Protein AF-A0A0A2TLV6-F1 (afdb_monomer_lite)

Radius of gyration: 40.19 Å; chains: 1; bounding box: 96×46×137 Å

Secondary structure (DSSP, 8-state):
-EEEEEEE----TT-EEESS-EEEEEEE--SS-EEEEE-TT-EEEEEEE-SSEEEEE-TT-B--EEEE--SSSS-EEEEEEEB-SSPEEE-SSEEEEEPTT-B-S-EEE----SSS-EEEEEEEEEEEE-SS--EEEEEEEEEEEEE-S--EEEEBTT-EEEEEEESSS--EEESBSEETTEEPPSS-EE--------------------TT-PPPP-EEEEEE-TTS-EEEEESSPBPP-TT-GGGEEEEETTEEE-EEEEEE-SSTTEEEEEESSPP-SS--EEEEE---SSGGGS-BBTTSPBPPPEEEEE-TTHHHHHHHH--SSIIIIIHHHHHTHHHHT--HHHHHH-S--HHHHHHHTT---SSHHHHHHHHHHHHHHHHHHHTS-SS------SS-EEPTT--SEEETTEEE-PPTT-BEEEEETTEEEEEPTTS-EEEETPPPPBPSSS-EESPPTT-EEEEEE-PPPP---PPPPTT--PEEETTEEE-

Sequence (499 aa):
MQATRIVVLSGAEHSVDLVGTKADSLVVSSSSPVHVAAKTGTIFGTTLVQSNTAVESQSGANVGVLSAQPRLNEPVNVQLNGTFSNDVFLSGSVKLTAADGAVVPAVRVAGATTPDAIQLAGQFASVLINDDSPITLLSGKIIEMTVTGTTNIVVMSGAEITGLTSATGKAIVSGGGTVNGKPTTATPVEISVVTVVVTPVVNPGGNSGDPNSAAAPTFVRTEVTNKGDVSIYFSKTMADPIGKHGGFTVTVNGKSVTITGIELTNTDGKLKLVLADKLVGDEVVTVAYSKPSNSAMQITASDGGVLETFGTKSADGSFMFAINNAAPNAAGMGKAIITYAETLGLDLTDYNSLSDKTPVYTALAWKDFDNKAAVKAAFDAAVAAQKSAEKEPPGGGAPTPTAVVLADGSLGTAGDQKISGLTSGTKYVVTSGGKSYGVQANGTLGAENSAAEALNGTEVTGLTNGTIYSVAVEVPAAPTAVVLAGGSLGAVGDQKITG

Structure (mmCIF, N/CA/C/O backbone):
data_AF-A0A0A2TLV6-F1
#
_entry.id   AF-A0A0A2TLV6-F1
#
loop_
_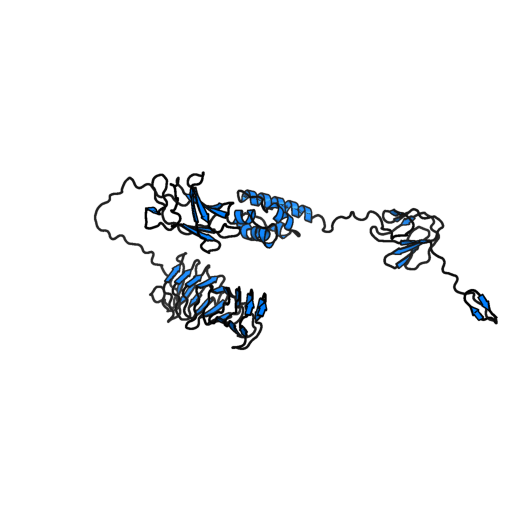atom_site.group_PDB
_atom_site.id
_atom_site.type_symbol
_atom_site.label_atom_id
_atom_site.label_alt_id
_atom_site.label_comp_id
_atom_site.label_asym_id
_atom_site.label_entity_id
_atom_site.label_seq_id
_atom_site.pdbx_PDB_ins_code
_atom_site.Cartn_x
_atom_site.Cartn_y
_atom_site.Cartn_z
_atom_site.occupancy
_atom_site.B_iso_or_equiv
_atom_site.auth_seq_id
_atom_site.auth_comp_id
_atom_site.auth_asym_id
_atom_site.auth_atom_id
_atom_site.pdbx_PDB_model_num
ATOM 1 N N . MET A 1 1 ? 3.752 -26.105 13.080 1.00 60.62 1 MET A N 1
ATOM 2 C CA . MET A 1 1 ? 3.007 -25.114 13.898 1.00 60.62 1 MET A CA 1
ATOM 3 C C . MET A 1 1 ? 2.312 -24.140 12.956 1.00 60.62 1 MET A C 1
ATOM 5 O O . MET A 1 1 ? 2.932 -23.792 11.959 1.00 60.62 1 MET A O 1
ATOM 9 N N . GLN A 1 2 ? 1.066 -23.737 13.220 1.00 79.69 2 GLN A N 1
ATOM 10 C CA . GLN A 1 2 ? 0.360 -22.723 12.425 1.00 79.69 2 GLN A CA 1
ATOM 11 C C . GLN A 1 2 ? -0.101 -21.593 13.349 1.00 79.69 2 GLN A C 1
ATOM 13 O O . GLN A 1 2 ? -0.733 -21.864 14.367 1.00 79.69 2 GLN A O 1
ATOM 18 N N . ALA A 1 3 ? 0.246 -20.354 13.020 1.00 79.62 3 ALA A N 1
ATOM 19 C CA . ALA A 1 3 ? -0.131 -19.165 13.780 1.00 79.62 3 ALA A CA 1
ATOM 20 C C . ALA A 1 3 ? -0.485 -18.031 12.816 1.00 79.62 3 ALA A C 1
ATOM 22 O O . ALA A 1 3 ? 0.095 -17.942 11.751 1.00 79.62 3 ALA A O 1
ATOM 23 N N . THR A 1 4 ? -1.378 -17.117 13.177 1.00 80.06 4 THR A N 1
ATOM 24 C CA . THR A 1 4 ? -1.599 -15.904 12.364 1.00 80.06 4 THR A CA 1
ATOM 25 C C . THR A 1 4 ? -0.386 -14.972 12.443 1.00 80.06 4 THR A C 1
ATOM 27 O O . THR A 1 4 ? 0.063 -14.411 11.448 1.00 80.06 4 THR A O 1
ATOM 30 N N . ARG A 1 5 ? 0.205 -14.834 13.635 1.00 82.75 5 ARG A N 1
ATOM 31 C CA . ARG A 1 5 ? 1.333 -13.934 13.886 1.00 82.75 5 ARG A CA 1
ATOM 32 C C . ARG A 1 5 ? 2.324 -14.544 14.868 1.00 82.75 5 ARG A C 1
ATOM 34 O O . ARG A 1 5 ? 1.921 -15.081 15.895 1.00 82.75 5 ARG A O 1
ATOM 41 N N . ILE A 1 6 ? 3.610 -14.386 14.575 1.00 89.88 6 ILE A N 1
ATOM 42 C CA . ILE A 1 6 ? 4.722 -14.696 15.477 1.00 89.88 6 ILE A CA 1
ATOM 43 C C . ILE A 1 6 ? 5.437 -13.388 15.808 1.00 89.88 6 ILE A C 1
ATOM 45 O O . ILE A 1 6 ? 5.701 -12.588 14.913 1.00 89.88 6 ILE A O 1
ATOM 49 N N . VAL A 1 7 ? 5.743 -13.168 17.088 1.00 91.25 7 VAL A N 1
ATOM 50 C CA . VAL A 1 7 ? 6.469 -11.981 17.555 1.00 91.25 7 VAL A CA 1
ATOM 51 C C . VAL A 1 7 ? 7.703 -12.415 18.338 1.00 91.25 7 VAL A C 1
ATOM 53 O O . VAL A 1 7 ? 7.588 -13.144 19.320 1.00 91.25 7 VAL A O 1
ATOM 56 N N . VAL A 1 8 ? 8.875 -11.949 17.913 1.00 91.31 8 VAL A N 1
ATOM 57 C CA . VAL A 1 8 ? 10.155 -12.152 18.597 1.00 91.31 8 VAL A CA 1
ATOM 58 C C . VAL A 1 8 ? 10.473 -10.896 19.407 1.00 91.31 8 VAL A C 1
ATOM 60 O O . VAL A 1 8 ? 10.678 -9.822 18.839 1.00 91.31 8 VAL A O 1
ATOM 63 N N . LEU A 1 9 ? 10.482 -11.035 20.736 1.00 86.94 9 LEU A N 1
ATOM 64 C CA . LEU A 1 9 ? 10.723 -9.940 21.689 1.00 86.94 9 LEU A CA 1
ATOM 65 C C . LEU A 1 9 ? 12.099 -10.028 22.368 1.00 86.94 9 LEU A C 1
ATOM 67 O O . LEU A 1 9 ? 12.637 -9.024 22.827 1.00 86.94 9 LEU A O 1
ATOM 71 N N . SER A 1 10 ? 12.706 -11.210 22.413 1.00 84.38 10 SER A N 1
ATOM 72 C CA . SER A 1 10 ? 14.027 -11.441 23.004 1.00 84.38 10 SER A CA 1
ATOM 73 C C . SER A 1 10 ? 14.672 -12.684 22.403 1.00 84.38 10 SER A C 1
ATOM 75 O O . SER A 1 10 ? 13.984 -13.560 21.873 1.00 84.38 10 SER A O 1
ATOM 77 N N . GLY A 1 11 ? 15.998 -12.750 22.488 1.00 72.06 11 GLY A N 1
ATOM 78 C CA . GLY A 1 11 ? 16.767 -13.897 22.037 1.00 72.06 11 GLY A CA 1
ATOM 79 C C . GLY A 1 11 ? 18.274 -13.638 22.061 1.00 72.06 11 GLY A C 1
ATOM 80 O O . GLY A 1 11 ? 18.721 -12.494 22.059 1.00 72.06 11 GLY A O 1
ATOM 81 N N . ALA A 1 12 ? 19.052 -14.717 22.110 1.00 70.00 12 ALA A N 1
ATOM 82 C CA . ALA A 1 12 ? 20.491 -14.715 21.856 1.00 70.00 12 ALA A CA 1
ATOM 83 C C . ALA A 1 12 ? 20.809 -14.747 20.342 1.00 70.00 12 ALA A C 1
ATOM 85 O O . ALA A 1 12 ? 19.924 -14.938 19.505 1.00 70.00 12 ALA A O 1
ATOM 86 N N . GLU A 1 13 ? 22.088 -14.650 19.986 1.00 54.22 13 GLU A N 1
ATOM 87 C CA . GLU A 1 13 ? 22.597 -14.620 18.602 1.00 54.22 13 GLU A CA 1
ATOM 88 C C . GLU A 1 13 ? 22.295 -15.896 17.776 1.00 54.22 13 GLU A C 1
ATOM 90 O O . GLU A 1 13 ? 22.484 -15.901 16.568 1.00 54.22 13 GLU A O 1
ATOM 95 N N . HIS A 1 14 ? 21.755 -16.964 18.384 1.00 64.19 14 HIS A N 1
ATOM 96 C CA . HIS A 1 14 ? 21.311 -18.207 17.719 1.00 64.19 14 HIS A CA 1
ATOM 97 C C . HIS A 1 14 ? 19.960 -18.719 18.256 1.00 64.19 14 HIS A C 1
ATOM 99 O O . HIS A 1 14 ? 19.788 -19.906 18.522 1.00 64.19 14 HIS A O 1
ATOM 105 N N . SER A 1 15 ? 19.018 -17.819 18.531 1.00 68.81 15 SER A N 1
ATOM 106 C CA . SER A 1 15 ? 17.907 -18.138 19.439 1.00 68.81 15 SER A CA 1
ATOM 107 C C . SER A 1 15 ? 16.615 -18.632 18.807 1.00 68.81 15 SER A C 1
ATOM 109 O O . SER A 1 15 ? 15.856 -19.307 19.504 1.00 68.81 15 SER A O 1
ATOM 111 N N . VAL A 1 16 ? 16.325 -18.307 17.544 1.00 89.62 16 VAL A N 1
ATOM 112 C CA . VAL A 1 16 ? 14.992 -18.555 16.974 1.00 89.62 16 VAL A CA 1
ATOM 113 C C . VAL A 1 16 ? 15.078 -19.434 15.730 1.00 89.62 16 VAL A C 1
ATOM 115 O O . VAL A 1 16 ? 15.121 -18.950 14.602 1.00 89.62 16 VAL A O 1
ATOM 118 N N . ASP A 1 17 ? 15.052 -20.747 15.953 1.00 92.19 17 ASP A N 1
ATOM 119 C CA . ASP A 1 17 ? 14.948 -21.760 14.902 1.00 92.19 17 ASP A CA 1
ATOM 120 C C . ASP A 1 17 ? 13.480 -22.092 14.605 1.00 92.19 17 ASP A C 1
ATOM 122 O O . ASP A 1 17 ? 12.765 -22.662 15.432 1.00 92.19 17 ASP A O 1
ATOM 126 N N . LEU A 1 18 ? 13.024 -21.772 13.394 1.00 93.31 18 LEU A N 1
ATOM 127 C CA . LEU A 1 18 ? 11.663 -22.034 12.935 1.00 93.31 18 LEU A CA 1
ATOM 128 C C . LEU A 1 18 ? 11.698 -23.157 11.898 1.00 93.31 18 LEU A C 1
ATOM 130 O O . LEU A 1 18 ? 12.187 -22.973 10.782 1.00 93.31 18 LEU A O 1
ATOM 134 N N . VAL A 1 19 ? 11.160 -24.324 12.262 1.00 94.69 19 VAL A N 1
ATOM 135 C CA . VAL A 1 19 ? 11.153 -25.537 11.427 1.00 94.69 19 VAL A CA 1
ATOM 136 C C . VAL A 1 19 ? 9.717 -25.960 11.137 1.00 94.69 19 VAL A C 1
ATOM 138 O O . VAL A 1 19 ? 8.953 -26.229 12.065 1.00 94.69 19 VAL A O 1
ATOM 141 N N . GLY A 1 20 ? 9.329 -26.027 9.859 1.00 93.00 20 GLY A N 1
ATOM 142 C CA . GLY A 1 20 ? 7.962 -26.408 9.479 1.00 93.00 20 GLY A CA 1
ATOM 143 C C . GLY A 1 20 ? 6.880 -25.470 10.040 1.00 93.00 20 GLY A C 1
ATOM 144 O O . GLY A 1 20 ? 5.755 -25.901 10.328 1.00 93.00 20 GLY A O 1
ATOM 145 N N . THR A 1 21 ? 7.227 -24.203 10.277 1.00 94.31 21 THR A N 1
ATOM 146 C CA . THR A 1 21 ? 6.336 -23.218 10.900 1.00 94.31 21 THR A CA 1
ATOM 147 C C . THR A 1 21 ? 5.613 -22.402 9.841 1.00 94.31 21 THR A C 1
ATOM 149 O O . THR A 1 21 ? 6.243 -21.838 8.959 1.00 94.31 21 THR A O 1
ATOM 152 N N . LYS A 1 22 ? 4.290 -22.282 9.942 1.00 90.81 22 LYS A N 1
ATOM 153 C CA . LYS A 1 22 ? 3.480 -21.469 9.029 1.00 90.81 22 LYS A CA 1
ATOM 154 C C . LYS A 1 22 ? 2.879 -20.284 9.772 1.00 90.81 22 LYS A C 1
ATOM 156 O O . LYS A 1 22 ? 2.230 -20.500 10.799 1.00 90.81 22 LYS A O 1
ATOM 161 N N . ALA A 1 23 ? 3.068 -19.069 9.263 1.00 85.31 23 ALA A N 1
ATOM 162 C CA . ALA A 1 23 ? 2.350 -17.905 9.769 1.00 85.31 23 ALA A CA 1
ATOM 163 C C . ALA A 1 23 ? 2.073 -16.821 8.727 1.00 85.31 23 ALA A C 1
ATOM 165 O O . ALA A 1 23 ? 2.778 -16.728 7.731 1.00 85.31 23 ALA A O 1
ATOM 166 N N . ASP A 1 24 ? 1.077 -15.967 8.962 1.00 75.12 24 ASP A N 1
ATOM 167 C CA . ASP A 1 24 ? 0.799 -14.857 8.040 1.00 75.12 24 ASP A CA 1
ATOM 168 C C . ASP A 1 24 ? 1.850 -13.747 8.200 1.00 75.12 24 ASP A C 1
ATOM 170 O O . ASP A 1 24 ? 2.321 -13.183 7.210 1.00 75.12 24 ASP A O 1
ATOM 174 N N . SER A 1 25 ? 2.281 -13.471 9.440 1.00 74.75 25 SER A N 1
ATOM 175 C CA . SER A 1 25 ? 3.333 -12.484 9.723 1.00 74.75 25 SER A CA 1
ATOM 176 C C . SER A 1 25 ? 4.331 -12.924 10.795 1.00 74.75 25 SER A C 1
ATOM 178 O O . SER A 1 25 ? 3.928 -13.358 11.879 1.00 74.75 25 SER A O 1
ATOM 180 N N . LEU A 1 26 ? 5.615 -12.681 10.546 1.00 92.88 26 LEU A N 1
ATOM 181 C CA . LEU A 1 26 ? 6.678 -12.638 11.548 1.00 92.88 26 LEU A CA 1
ATOM 182 C C . LEU A 1 26 ? 7.001 -11.174 11.885 1.00 92.88 26 LEU A C 1
ATOM 184 O O . LEU A 1 26 ? 7.195 -10.362 10.987 1.00 92.88 26 LEU A O 1
ATOM 188 N N . VAL A 1 27 ? 7.091 -10.832 13.171 1.00 92.12 27 VAL A N 1
ATOM 189 C CA . VAL A 1 27 ? 7.536 -9.512 13.644 1.00 92.12 27 VAL A CA 1
ATOM 190 C C . VAL A 1 27 ? 8.729 -9.685 14.574 1.00 92.12 27 VAL A C 1
ATOM 192 O O . VAL A 1 27 ? 8.639 -10.413 15.560 1.00 92.12 27 VAL A O 1
ATOM 195 N N . VAL A 1 28 ? 9.830 -8.992 14.297 1.00 93.94 28 VAL A N 1
ATOM 196 C CA . VAL A 1 28 ? 11.042 -9.006 15.123 1.00 93.94 28 VAL A CA 1
ATOM 197 C C . VAL A 1 28 ? 11.243 -7.629 15.748 1.00 93.94 28 VAL A C 1
ATOM 199 O O . VAL A 1 28 ? 11.686 -6.689 15.091 1.00 93.94 28 VAL A O 1
ATOM 202 N N . SER A 1 29 ? 10.890 -7.504 17.025 1.00 91.44 29 SER A N 1
ATOM 203 C CA . SER A 1 29 ? 10.958 -6.262 17.808 1.00 91.44 29 SER A CA 1
ATOM 204 C C . SER A 1 29 ? 11.662 -6.551 19.132 1.00 91.44 29 SER A C 1
ATOM 206 O O . SER A 1 29 ? 11.072 -6.417 20.207 1.00 91.44 29 SER A O 1
ATOM 208 N N . SER A 1 30 ? 12.909 -7.007 19.041 1.00 88.25 30 SER A N 1
ATOM 209 C CA . SER A 1 30 ? 13.688 -7.452 20.183 1.00 88.25 30 SER A CA 1
ATOM 210 C C . SER A 1 30 ? 14.478 -6.331 20.855 1.00 88.25 30 SER A C 1
ATOM 212 O O . SER A 1 30 ? 14.925 -5.391 20.203 1.00 88.25 30 SER A O 1
ATOM 214 N N . SER A 1 31 ? 14.673 -6.449 22.172 1.00 86.38 31 SER A N 1
ATOM 215 C CA . SER A 1 31 ? 15.569 -5.585 22.950 1.00 86.38 31 SER A CA 1
ATOM 216 C C . SER A 1 31 ? 17.054 -5.956 22.822 1.00 86.38 31 SER A C 1
ATOM 218 O O . SER A 1 31 ? 17.902 -5.235 23.339 1.00 86.38 31 SER A O 1
ATOM 220 N N . SER A 1 32 ? 17.382 -7.084 22.187 1.00 87.06 32 SER A N 1
ATOM 221 C CA . SER A 1 32 ? 18.752 -7.542 21.930 1.00 87.06 32 SER A CA 1
ATOM 222 C C . SER A 1 32 ? 18.887 -8.033 20.486 1.00 87.06 32 SER A C 1
ATOM 224 O O . SER A 1 32 ? 17.878 -8.384 19.875 1.00 87.06 32 SER A O 1
ATOM 226 N N . PRO A 1 33 ? 20.103 -8.073 19.909 1.00 88.88 33 PRO A N 1
ATOM 227 C CA . PRO A 1 33 ? 20.307 -8.689 18.605 1.00 88.88 33 PRO A CA 1
ATOM 228 C C . PRO A 1 33 ? 19.851 -10.150 18.602 1.00 88.88 33 PRO A C 1
ATOM 230 O O . PRO A 1 33 ? 20.212 -10.915 19.498 1.00 88.88 33 PRO A O 1
ATOM 233 N N . VAL A 1 34 ? 19.077 -10.536 17.589 1.00 92.44 34 VAL A N 1
ATOM 234 C CA . VAL A 1 34 ? 18.569 -11.906 17.437 1.00 92.44 34 VAL A CA 1
ATOM 235 C C . VAL A 1 34 ? 18.907 -12.486 16.072 1.00 92.44 34 VAL A C 1
ATOM 237 O O . VAL A 1 34 ? 19.038 -11.766 15.085 1.00 92.44 34 VAL A O 1
ATOM 240 N N . HIS A 1 35 ? 18.997 -13.810 16.011 1.00 94.88 35 HIS A N 1
ATOM 241 C CA . HIS A 1 35 ? 19.042 -14.557 14.760 1.00 94.88 35 HIS A CA 1
ATOM 242 C C . HIS A 1 35 ? 17.767 -15.376 14.611 1.00 94.88 35 HIS A C 1
ATOM 244 O O . HIS A 1 35 ? 17.429 -16.169 15.495 1.00 94.88 35 HIS A O 1
ATOM 250 N N . VAL A 1 36 ? 17.072 -15.166 13.494 1.00 95.38 36 VAL A N 1
ATOM 251 C CA . VAL A 1 36 ? 15.880 -15.917 13.113 1.00 95.38 36 VAL A CA 1
ATOM 252 C C . VAL A 1 36 ? 16.209 -16.773 11.901 1.00 95.38 36 VAL A C 1
ATOM 254 O O . VAL A 1 36 ? 16.383 -16.250 10.801 1.00 95.38 36 VAL A O 1
ATOM 257 N N . ALA A 1 37 ? 16.247 -18.087 12.103 1.00 95.19 37 ALA A N 1
ATOM 258 C CA . ALA A 1 37 ? 16.502 -19.057 11.052 1.00 95.19 37 ALA A CA 1
ATOM 259 C C . ALA A 1 37 ? 15.206 -19.760 10.640 1.00 95.19 37 ALA A C 1
ATOM 261 O O . ALA A 1 37 ? 14.646 -20.581 11.371 1.00 95.19 37 ALA A O 1
ATOM 262 N N . ALA A 1 38 ? 14.730 -19.448 9.437 1.00 95.81 38 ALA A N 1
ATOM 263 C CA . ALA A 1 38 ? 13.658 -20.174 8.781 1.00 95.81 38 ALA A CA 1
ATOM 264 C C . ALA A 1 38 ? 14.250 -21.385 8.046 1.00 95.81 38 ALA A C 1
ATOM 266 O O . ALA A 1 38 ? 14.934 -21.249 7.030 1.00 95.81 38 ALA A O 1
ATOM 267 N N . LYS A 1 39 ? 13.983 -22.581 8.578 1.00 94.94 39 LYS A N 1
ATOM 268 C CA . LYS A 1 39 ? 14.414 -23.867 8.007 1.00 94.94 39 LYS A CA 1
ATOM 269 C C . LYS A 1 39 ? 13.324 -24.471 7.120 1.00 94.94 39 LYS A C 1
ATOM 271 O O . LYS A 1 39 ? 12.205 -23.959 7.054 1.00 94.94 39 LYS A O 1
ATOM 276 N N . THR A 1 40 ? 13.641 -25.574 6.442 1.00 93.94 40 THR A N 1
ATOM 277 C CA . THR A 1 40 ? 12.746 -26.252 5.490 1.00 93.94 40 THR A CA 1
ATOM 278 C C . THR A 1 40 ? 11.305 -26.371 5.999 1.00 93.94 40 THR A C 1
ATOM 280 O O . THR A 1 40 ? 11.047 -26.783 7.133 1.00 93.94 40 THR A O 1
ATOM 283 N N . GLY A 1 41 ? 10.353 -26.013 5.137 1.00 90.31 41 GLY A N 1
ATOM 284 C CA . GLY A 1 41 ? 8.921 -26.083 5.422 1.00 90.31 41 GLY A CA 1
ATOM 285 C C . GLY A 1 41 ? 8.368 -24.900 6.220 1.00 90.31 41 GLY A C 1
ATOM 286 O O . GLY A 1 41 ? 7.160 -24.866 6.465 1.00 90.31 41 GLY A O 1
ATOM 287 N N . THR A 1 42 ? 9.209 -23.942 6.619 1.00 96.44 42 THR A N 1
ATOM 288 C CA . THR A 1 42 ? 8.764 -22.689 7.237 1.00 96.44 42 THR A CA 1
ATOM 289 C C . THR A 1 42 ? 8.283 -21.702 6.177 1.00 96.44 42 THR A C 1
ATOM 291 O O . THR A 1 42 ? 8.971 -21.473 5.187 1.00 96.44 42 THR A O 1
ATOM 294 N N . ILE A 1 43 ? 7.089 -21.137 6.368 1.00 88.06 43 ILE A N 1
ATOM 295 C CA . ILE A 1 43 ? 6.421 -20.245 5.413 1.00 88.06 43 ILE A CA 1
ATOM 296 C C . ILE A 1 43 ? 5.805 -19.066 6.167 1.00 88.06 43 ILE A C 1
ATOM 298 O O . ILE A 1 43 ? 4.906 -19.261 6.990 1.00 88.06 43 ILE A O 1
ATOM 302 N N . PHE A 1 44 ? 6.241 -17.854 5.833 1.00 84.62 44 PHE A N 1
ATOM 303 C CA . PHE A 1 44 ? 5.629 -16.602 6.262 1.00 84.62 44 PHE A CA 1
ATOM 304 C C . PHE A 1 44 ? 5.022 -15.847 5.080 1.00 84.62 44 PHE A C 1
ATOM 306 O O . PHE A 1 44 ? 5.583 -15.858 3.985 1.00 84.62 44 PHE A O 1
ATOM 313 N N . GLY A 1 45 ? 3.888 -15.174 5.293 1.00 71.31 45 GLY A N 1
ATOM 314 C CA . GLY A 1 45 ? 3.361 -14.209 4.322 1.00 71.31 45 GLY A CA 1
ATOM 315 C C . GLY A 1 45 ? 4.199 -12.927 4.289 1.00 71.31 45 GLY A C 1
ATOM 316 O O . GLY A 1 45 ? 4.567 -12.435 3.222 1.00 71.31 45 GLY A O 1
ATOM 317 N N . THR A 1 46 ? 4.559 -12.419 5.469 1.00 74.44 46 THR A N 1
ATOM 318 C CA . THR A 1 46 ? 5.366 -11.204 5.655 1.00 74.44 46 THR A CA 1
ATOM 319 C C . THR A 1 46 ? 6.336 -11.337 6.827 1.00 74.44 46 THR A C 1
ATOM 321 O O . THR A 1 46 ? 6.066 -12.058 7.789 1.00 74.44 46 THR A O 1
ATOM 324 N N . THR A 1 47 ? 7.441 -10.595 6.771 1.00 86.69 47 THR A N 1
ATOM 325 C CA . THR A 1 47 ? 8.400 -10.429 7.867 1.00 86.69 47 THR A CA 1
ATOM 326 C C . THR A 1 47 ? 8.656 -8.943 8.103 1.00 86.69 47 THR A C 1
ATOM 328 O O . THR A 1 47 ? 9.116 -8.244 7.208 1.00 86.69 47 THR A O 1
ATOM 331 N N . LEU A 1 48 ? 8.387 -8.452 9.313 1.00 89.56 48 LEU A N 1
ATOM 332 C CA . LEU A 1 48 ? 8.676 -7.084 9.740 1.00 89.56 48 LEU A CA 1
ATOM 333 C C . LEU A 1 48 ? 9.830 -7.082 10.748 1.00 89.56 48 LEU A C 1
ATOM 335 O O . LEU A 1 48 ? 9.702 -7.636 11.838 1.00 89.56 48 LEU A O 1
ATOM 339 N N . VAL A 1 49 ? 10.935 -6.424 10.412 1.00 95.06 49 VAL A N 1
ATOM 340 C CA . VAL A 1 49 ? 1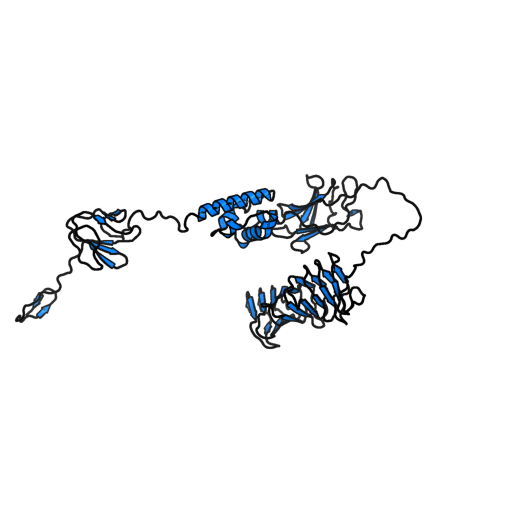2.122 -6.287 11.262 1.00 95.06 49 VAL A CA 1
ATOM 341 C C . VAL A 1 49 ? 12.196 -4.866 11.810 1.00 95.06 49 VAL A C 1
ATOM 343 O O . VAL A 1 49 ? 12.309 -3.910 11.049 1.00 95.06 49 VAL A O 1
ATOM 346 N N . GLN A 1 50 ? 12.141 -4.730 13.135 1.00 91.69 50 GLN A N 1
ATOM 347 C CA . GLN A 1 50 ? 12.163 -3.440 13.836 1.00 91.69 50 GLN A CA 1
ATOM 348 C C . GLN A 1 50 ? 13.322 -3.275 14.820 1.00 91.69 50 GLN A C 1
ATOM 350 O O . GLN A 1 50 ? 13.357 -2.311 15.583 1.00 91.69 50 GLN A O 1
ATOM 355 N N . SER A 1 51 ? 14.250 -4.231 14.825 1.00 90.75 51 SER A N 1
ATOM 356 C CA . SER A 1 51 ? 15.386 -4.317 15.746 1.00 90.75 51 SER A CA 1
ATOM 357 C C . SER A 1 51 ? 16.552 -5.045 15.076 1.00 90.75 51 SER A C 1
ATOM 359 O O . SER A 1 51 ? 16.362 -5.682 14.036 1.00 90.75 51 SER A O 1
ATOM 361 N N . ASN A 1 52 ? 17.748 -4.972 15.664 1.00 92.38 52 ASN A N 1
ATOM 362 C CA . ASN A 1 52 ? 18.940 -5.645 15.140 1.00 92.38 52 ASN A CA 1
ATOM 363 C C . ASN A 1 52 ? 18.694 -7.150 14.965 1.00 92.38 52 ASN A C 1
ATOM 365 O O . ASN A 1 52 ? 18.412 -7.848 15.938 1.00 92.38 52 ASN A O 1
ATOM 369 N N . THR A 1 53 ? 18.778 -7.643 13.730 1.00 94.06 53 THR A N 1
ATOM 370 C CA . THR A 1 53 ? 18.354 -9.008 13.401 1.00 94.06 53 THR A CA 1
ATOM 371 C C . THR A 1 53 ? 19.181 -9.601 12.271 1.00 94.06 53 THR A C 1
ATOM 373 O O . THR A 1 53 ? 19.317 -8.995 11.213 1.00 94.06 53 THR A O 1
ATOM 376 N N . ALA A 1 54 ? 19.649 -10.832 12.444 1.00 96.00 54 ALA A N 1
ATOM 377 C CA . ALA A 1 54 ? 20.042 -11.678 11.329 1.00 96.00 54 ALA A CA 1
ATOM 378 C C . ALA A 1 54 ? 18.848 -12.560 10.922 1.00 96.00 54 ALA A C 1
ATOM 380 O O . ALA A 1 54 ? 18.271 -13.256 11.757 1.00 96.00 54 ALA A O 1
ATOM 381 N N . VAL A 1 55 ? 18.450 -12.502 9.652 1.00 97.12 55 VAL A N 1
ATOM 382 C CA . VAL A 1 55 ? 17.377 -13.315 9.072 1.00 97.12 55 VAL A CA 1
ATOM 383 C C . VAL A 1 55 ? 18.003 -14.318 8.115 1.00 97.12 55 VAL A C 1
ATOM 385 O O . VAL A 1 55 ? 18.610 -13.937 7.114 1.00 97.12 55 VAL A O 1
ATOM 388 N N . GLU A 1 56 ? 17.841 -15.600 8.415 1.00 96.88 56 GLU A N 1
ATOM 389 C CA . GLU A 1 56 ? 18.299 -16.697 7.572 1.00 96.88 56 GLU A CA 1
ATOM 390 C C . GLU A 1 56 ? 17.104 -17.408 6.927 1.00 96.88 56 GLU A C 1
ATOM 392 O O . GLU A 1 56 ? 16.209 -17.902 7.613 1.00 96.88 56 GLU A O 1
ATOM 397 N N . SER A 1 57 ? 17.101 -17.466 5.594 1.00 96.38 57 SER A N 1
ATOM 398 C CA . SER A 1 57 ? 16.117 -18.194 4.791 1.00 96.38 57 SER A CA 1
ATOM 399 C C . SER A 1 57 ? 16.804 -19.373 4.102 1.00 96.38 57 SER A C 1
ATOM 401 O O . SER A 1 57 ? 17.440 -19.222 3.053 1.00 96.38 57 SER A O 1
ATOM 403 N N . GLN A 1 58 ? 16.724 -20.551 4.726 1.00 94.06 58 GLN A N 1
ATOM 404 C CA . GLN A 1 58 ? 17.343 -21.772 4.207 1.00 94.06 58 GLN A CA 1
ATOM 405 C C . GLN A 1 58 ? 16.529 -22.379 3.058 1.00 94.06 58 GLN A C 1
ATOM 407 O O . GLN A 1 58 ? 15.365 -22.051 2.829 1.00 94.06 58 GLN A O 1
ATOM 412 N N . SER A 1 59 ? 17.138 -23.325 2.342 1.00 90.69 59 SER A N 1
ATOM 413 C CA . SER A 1 59 ? 16.479 -24.034 1.243 1.00 90.69 59 SER A CA 1
ATOM 414 C C . SER A 1 59 ? 15.146 -24.667 1.673 1.00 90.69 59 SER A C 1
ATOM 416 O O . SER A 1 59 ? 15.056 -25.407 2.661 1.00 90.69 59 SER A O 1
ATOM 418 N N . GLY A 1 60 ? 14.090 -24.363 0.913 1.00 84.94 60 GLY A N 1
ATOM 419 C CA . GLY A 1 60 ? 12.728 -24.820 1.190 1.00 84.94 60 GLY A CA 1
ATOM 420 C C . GLY A 1 60 ? 12.000 -24.037 2.289 1.00 84.94 60 GLY A C 1
ATOM 421 O O . GLY A 1 60 ? 10.931 -24.478 2.716 1.00 84.94 60 GLY A O 1
ATOM 422 N N . ALA A 1 61 ? 12.555 -22.916 2.757 1.00 93.88 61 ALA A N 1
ATOM 423 C CA . ALA A 1 61 ? 11.864 -21.935 3.586 1.00 93.88 61 ALA A CA 1
ATOM 424 C C . ALA A 1 61 ? 11.425 -20.716 2.756 1.00 93.88 61 ALA A C 1
ATOM 426 O O . ALA A 1 61 ? 11.975 -20.430 1.694 1.00 93.88 61 ALA A O 1
ATOM 427 N N . ASN A 1 62 ? 10.425 -19.989 3.250 1.00 88.50 62 ASN A N 1
ATOM 428 C CA . ASN A 1 62 ? 9.982 -18.720 2.689 1.00 88.50 62 ASN A CA 1
ATOM 429 C C . ASN A 1 62 ? 9.652 -17.756 3.829 1.00 88.50 62 ASN A C 1
ATOM 431 O O . ASN A 1 62 ? 8.733 -18.009 4.604 1.00 88.50 62 ASN A O 1
ATOM 435 N N . VAL A 1 63 ? 10.381 -16.646 3.924 1.00 88.69 63 VAL A N 1
ATOM 436 C CA . VAL A 1 63 ? 10.145 -15.610 4.944 1.00 88.69 63 VAL A CA 1
ATOM 437 C C . VAL A 1 63 ? 9.159 -14.521 4.497 1.00 88.69 63 VAL A C 1
ATOM 439 O O . VAL A 1 63 ? 8.941 -13.548 5.217 1.00 88.69 63 VAL A O 1
ATOM 442 N N . GLY A 1 64 ? 8.527 -14.680 3.335 1.00 79.56 64 GLY A N 1
ATOM 443 C CA . GLY A 1 64 ? 7.553 -13.731 2.808 1.00 79.56 64 GLY A CA 1
ATOM 444 C C . GLY A 1 64 ? 8.192 -12.430 2.330 1.00 79.56 64 GLY A C 1
ATOM 445 O O . GLY A 1 64 ? 9.392 -12.377 2.049 1.00 79.56 64 GLY A O 1
ATOM 446 N N . VAL A 1 65 ? 7.379 -11.380 2.208 1.00 72.69 65 VAL A N 1
ATOM 447 C CA . VAL A 1 65 ? 7.873 -10.018 1.954 1.00 72.69 65 VAL A CA 1
ATOM 448 C C . VAL A 1 65 ? 8.555 -9.499 3.216 1.00 72.69 65 VAL A C 1
ATOM 450 O O . VAL A 1 65 ? 7.909 -9.423 4.263 1.00 72.69 65 VAL A O 1
ATOM 453 N N . LEU A 1 66 ? 9.837 -9.138 3.128 1.00 90.62 66 LEU A N 1
ATOM 454 C CA . LEU A 1 66 ? 10.596 -8.616 4.264 1.00 90.62 66 LEU A CA 1
ATOM 455 C C . LEU A 1 66 ? 10.598 -7.087 4.240 1.00 90.62 66 LEU A C 1
ATOM 457 O O . LEU A 1 66 ? 11.014 -6.488 3.255 1.00 90.62 66 LEU A O 1
ATOM 461 N N . SER A 1 67 ? 10.183 -6.460 5.337 1.00 86.44 67 SER A N 1
ATOM 462 C CA . SER A 1 67 ? 10.285 -5.020 5.563 1.00 86.44 67 SER A CA 1
ATOM 463 C C . SER A 1 67 ? 11.151 -4.755 6.787 1.00 86.44 67 SER A C 1
ATOM 465 O O . SER A 1 67 ? 10.882 -5.306 7.853 1.00 86.44 67 SER A O 1
ATOM 467 N N . ALA A 1 68 ? 12.158 -3.898 6.667 1.00 91.38 68 ALA A N 1
ATOM 468 C CA . ALA A 1 68 ? 12.953 -3.422 7.790 1.00 91.38 68 ALA A CA 1
ATOM 469 C C . ALA A 1 68 ? 12.668 -1.940 8.032 1.00 91.38 68 ALA A C 1
ATOM 471 O O . ALA A 1 68 ? 12.820 -1.119 7.128 1.00 91.38 68 ALA A O 1
ATOM 472 N N . GLN A 1 69 ? 12.243 -1.619 9.251 1.00 86.56 69 GLN A N 1
ATOM 473 C CA . GLN A 1 69 ? 11.965 -0.253 9.673 1.00 86.56 69 GLN A CA 1
ATOM 474 C C . GLN A 1 69 ? 12.205 -0.124 11.181 1.00 86.56 69 GLN A C 1
ATOM 476 O O . GLN A 1 69 ? 11.626 -0.895 11.951 1.00 86.56 69 GLN A O 1
ATOM 481 N N . PRO A 1 70 ? 13.022 0.828 11.648 1.00 83.44 70 PRO A N 1
ATOM 482 C CA . PRO A 1 70 ? 13.173 1.079 13.073 1.00 83.44 70 PRO A CA 1
ATOM 483 C C . PRO A 1 70 ? 11.836 1.354 13.765 1.00 83.44 70 PRO A C 1
ATOM 485 O O . PRO A 1 70 ? 10.960 2.029 13.225 1.00 83.44 70 PRO A O 1
ATOM 488 N N . ARG A 1 71 ? 11.674 0.855 14.995 1.00 77.00 71 ARG A N 1
ATOM 489 C CA . ARG A 1 71 ? 10.537 1.241 15.853 1.00 77.00 71 ARG A CA 1
ATOM 490 C C . ARG A 1 71 ? 10.713 2.639 16.461 1.00 77.00 71 ARG A C 1
ATOM 492 O O . ARG A 1 71 ? 9.726 3.293 16.785 1.00 77.00 71 ARG A O 1
ATOM 499 N N . LEU A 1 72 ? 11.960 3.051 16.665 1.00 70.94 72 LEU A N 1
ATOM 500 C CA . LEU A 1 72 ? 12.375 4.326 17.253 1.00 70.94 72 LEU A CA 1
ATOM 501 C C . LEU A 1 72 ? 13.400 4.991 16.326 1.00 70.94 72 LEU A C 1
ATOM 503 O O . LEU A 1 72 ? 13.741 4.442 15.288 1.00 70.94 72 LEU A O 1
ATOM 507 N N . ASN A 1 73 ? 13.950 6.134 16.726 1.00 69.50 73 ASN A N 1
ATOM 508 C CA . ASN A 1 73 ? 14.976 6.844 15.954 1.00 69.50 73 ASN A CA 1
ATOM 509 C C . ASN A 1 73 ? 16.378 6.198 16.039 1.00 69.50 73 ASN A C 1
ATOM 511 O O . ASN A 1 73 ? 17.369 6.845 15.709 1.00 69.50 73 ASN A O 1
ATOM 515 N N . GLU A 1 74 ? 16.482 4.952 16.508 1.00 77.50 74 GLU A N 1
ATOM 516 C CA . GLU A 1 74 ? 17.743 4.209 16.551 1.00 77.50 74 GLU A CA 1
ATOM 517 C C . GLU A 1 74 ? 17.913 3.370 15.276 1.00 77.50 74 GLU A C 1
ATOM 519 O O . GLU A 1 74 ? 16.985 2.643 14.907 1.00 77.50 74 GLU A O 1
ATOM 524 N N . PRO A 1 75 ? 19.077 3.425 14.604 1.00 84.69 75 PRO A N 1
ATOM 525 C CA . PRO A 1 75 ? 19.326 2.610 13.423 1.00 84.69 75 PRO A CA 1
ATOM 526 C C . PRO A 1 75 ? 19.216 1.109 13.710 1.00 84.69 75 PRO A C 1
ATOM 528 O O . PRO A 1 75 ? 19.713 0.626 14.730 1.00 84.69 75 PRO A O 1
ATOM 531 N N . VAL A 1 76 ? 18.632 0.354 12.777 1.00 89.69 76 VAL A N 1
ATOM 532 C CA . VAL A 1 76 ? 18.565 -1.115 12.868 1.00 89.69 76 VAL A CA 1
ATOM 533 C C . VAL A 1 76 ? 19.525 -1.776 11.885 1.00 89.69 76 VAL A C 1
ATOM 535 O O . VAL A 1 76 ? 19.566 -1.441 10.703 1.00 89.69 76 VAL A O 1
ATOM 538 N N . ASN A 1 77 ? 20.294 -2.743 12.376 1.00 93.62 77 ASN A N 1
ATOM 539 C CA . ASN A 1 77 ? 21.208 -3.562 11.587 1.00 93.62 77 ASN A CA 1
ATOM 540 C C . ASN A 1 77 ? 20.523 -4.877 11.217 1.00 93.62 77 ASN A C 1
ATOM 542 O O . ASN A 1 77 ? 20.174 -5.669 12.095 1.00 93.62 77 ASN A O 1
ATOM 546 N N . VAL A 1 78 ? 20.350 -5.120 9.922 1.00 96.88 78 VAL A N 1
ATOM 547 C CA . VAL A 1 78 ? 19.718 -6.325 9.391 1.00 96.88 78 VAL A CA 1
ATOM 548 C C . VAL A 1 78 ? 20.720 -7.096 8.548 1.00 96.88 78 VAL A C 1
ATOM 550 O O . VAL A 1 78 ? 21.250 -6.564 7.576 1.00 96.88 78 VAL A O 1
ATOM 553 N N . GLN A 1 79 ? 20.971 -8.354 8.898 1.00 97.75 79 GLN A N 1
ATOM 554 C CA . GLN A 1 79 ? 21.779 -9.267 8.091 1.00 97.75 79 GLN A CA 1
ATOM 555 C C . GLN A 1 79 ? 20.877 -10.283 7.391 1.00 97.75 79 GLN A C 1
ATOM 557 O O . GLN A 1 79 ? 20.002 -10.866 8.023 1.00 97.75 79 GLN A O 1
ATOM 562 N N . LEU A 1 80 ? 21.095 -10.508 6.098 1.00 98.25 80 LEU A N 1
ATOM 563 C CA . LEU A 1 80 ? 20.360 -11.470 5.286 1.00 98.25 80 LEU A CA 1
ATOM 564 C C . LEU A 1 80 ? 21.269 -12.639 4.910 1.00 98.25 80 LEU A C 1
ATOM 566 O O . LEU A 1 80 ? 22.294 -12.442 4.257 1.00 98.25 80 LEU A O 1
ATOM 570 N N . ASN A 1 81 ? 20.863 -13.850 5.289 1.00 96.38 81 ASN A N 1
ATOM 571 C CA . ASN A 1 81 ? 21.544 -15.098 4.957 1.00 96.38 81 ASN A CA 1
ATOM 572 C C . ASN A 1 81 ? 20.611 -15.996 4.120 1.00 96.38 81 ASN A C 1
ATOM 574 O O . ASN A 1 81 ? 19.430 -16.145 4.440 1.00 96.38 81 ASN A O 1
ATOM 578 N N . GLY A 1 82 ? 21.138 -16.626 3.068 1.00 93.62 82 GLY A N 1
ATOM 579 C CA . GLY A 1 82 ? 20.385 -17.577 2.240 1.00 93.62 82 GLY A CA 1
ATOM 580 C C . GLY A 1 82 ? 19.561 -16.937 1.116 1.00 93.62 82 GLY A C 1
ATOM 581 O O . GLY A 1 82 ? 19.930 -15.901 0.565 1.00 93.62 82 GLY A O 1
ATOM 582 N N . THR A 1 83 ? 18.466 -17.588 0.717 1.00 89.50 83 THR A N 1
ATOM 583 C CA . THR A 1 83 ? 17.699 -17.220 -0.486 1.00 89.50 83 THR A CA 1
ATOM 584 C C . THR A 1 83 ? 16.357 -16.598 -0.126 1.00 89.50 83 THR A C 1
ATOM 586 O O . THR A 1 83 ? 15.518 -17.222 0.527 1.00 89.50 83 THR A O 1
ATOM 589 N N . PHE A 1 84 ? 16.130 -15.383 -0.619 1.00 87.25 84 PHE A N 1
ATOM 590 C CA . PHE A 1 84 ? 14.886 -14.639 -0.475 1.00 87.25 84 PHE A CA 1
ATOM 591 C C . PHE A 1 84 ? 14.121 -14.681 -1.800 1.00 87.25 84 PHE A C 1
ATOM 593 O O . PHE A 1 84 ? 14.692 -14.496 -2.870 1.00 87.25 84 PHE A O 1
ATOM 600 N N . SER A 1 85 ? 12.818 -14.967 -1.738 1.00 78.38 85 SER A N 1
ATOM 601 C CA . SER A 1 85 ? 11.959 -15.090 -2.932 1.00 78.38 85 SER A CA 1
ATOM 602 C C . SER A 1 85 ? 11.174 -13.817 -3.258 1.00 78.38 85 SER A C 1
ATOM 604 O O . SER A 1 85 ? 10.542 -13.744 -4.306 1.00 78.38 85 SER A O 1
ATOM 606 N N . ASN A 1 86 ? 11.198 -12.831 -2.361 1.00 74.12 86 ASN A N 1
ATOM 607 C CA . ASN A 1 86 ? 10.488 -11.564 -2.492 1.00 74.12 86 ASN A CA 1
ATOM 608 C C . ASN A 1 86 ? 11.463 -10.402 -2.321 1.00 74.12 86 ASN A C 1
ATOM 610 O O . ASN A 1 86 ? 12.552 -10.567 -1.767 1.00 74.12 86 ASN A O 1
ATOM 614 N N . ASP A 1 87 ? 11.024 -9.225 -2.745 1.00 78.12 87 ASP A N 1
ATOM 615 C CA . ASP A 1 87 ? 11.757 -7.985 -2.531 1.00 78.12 87 ASP A CA 1
ATOM 616 C C . ASP A 1 87 ? 11.861 -7.642 -1.036 1.00 78.12 87 ASP A C 1
ATOM 618 O O . ASP A 1 87 ? 10.991 -7.985 -0.226 1.00 78.12 87 ASP A O 1
ATOM 622 N N . VAL A 1 88 ? 12.931 -6.928 -0.689 1.00 76.00 88 VAL A N 1
ATOM 623 C CA . VAL A 1 88 ? 13.194 -6.399 0.651 1.00 76.00 88 VAL A CA 1
ATOM 624 C C . VAL A 1 88 ? 12.878 -4.908 0.671 1.00 76.00 88 VAL A C 1
ATOM 626 O O . VAL A 1 88 ? 13.422 -4.151 -0.126 1.00 76.00 88 VAL A O 1
ATOM 629 N N . PHE A 1 89 ? 12.026 -4.472 1.592 1.00 81.06 89 PHE A N 1
ATOM 630 C CA . PHE A 1 89 ? 11.595 -3.084 1.738 1.00 81.06 89 PHE A CA 1
ATOM 631 C C . PHE A 1 89 ? 12.306 -2.430 2.921 1.00 81.06 89 PHE A C 1
ATOM 633 O O . PHE A 1 89 ? 12.346 -2.999 4.010 1.00 81.06 89 PHE A O 1
ATOM 640 N N . LEU A 1 90 ? 12.860 -1.239 2.720 1.00 88.38 90 LEU A N 1
ATOM 641 C CA . LEU A 1 90 ? 13.593 -0.489 3.736 1.00 88.38 90 LEU A CA 1
ATOM 642 C C . LEU A 1 90 ? 12.986 0.904 3.913 1.00 88.38 90 LEU A C 1
ATOM 644 O O . LEU A 1 90 ? 12.756 1.606 2.925 1.00 88.38 90 LEU A O 1
ATOM 648 N N . SER A 1 91 ? 12.789 1.309 5.167 1.00 81.62 91 SER A N 1
ATOM 649 C CA . SER A 1 91 ? 12.383 2.666 5.548 1.00 81.62 91 SER A CA 1
ATOM 650 C C . SER A 1 91 ? 13.026 3.094 6.871 1.00 81.62 91 SER A C 1
ATOM 652 O O . SER A 1 91 ? 13.491 2.263 7.654 1.00 81.62 91 SER A O 1
ATOM 654 N N . GLY A 1 92 ? 13.094 4.402 7.125 1.00 83.88 92 GLY A N 1
ATOM 655 C CA . GLY A 1 92 ? 13.819 4.957 8.270 1.00 83.88 92 GLY A CA 1
ATOM 656 C C . GLY A 1 92 ? 15.339 4.764 8.166 1.00 83.88 92 GLY A C 1
ATOM 657 O O . GLY A 1 92 ? 15.918 4.880 7.086 1.00 83.88 92 GLY A O 1
ATOM 658 N N . SER A 1 93 ? 15.992 4.487 9.295 1.00 87.31 93 SER A N 1
ATOM 659 C CA . SER A 1 93 ? 17.445 4.283 9.397 1.00 87.31 93 SER A CA 1
ATOM 660 C C . SER A 1 93 ? 17.794 2.792 9.495 1.00 87.31 93 SER A C 1
ATOM 662 O O . SER A 1 93 ? 17.712 2.192 10.567 1.00 87.31 93 SER A O 1
ATOM 664 N N . VAL A 1 94 ? 18.186 2.173 8.377 1.00 91.75 94 VAL A N 1
ATOM 665 C CA . VAL A 1 94 ? 18.498 0.731 8.304 1.00 91.75 94 VAL A CA 1
ATOM 666 C C . VAL A 1 94 ? 19.871 0.497 7.690 1.00 91.75 94 VAL A C 1
ATOM 668 O O . VAL A 1 94 ? 20.155 0.998 6.606 1.00 91.75 94 VAL A O 1
ATOM 671 N N . LYS A 1 95 ? 20.682 -0.354 8.321 1.00 95.00 95 LYS A N 1
ATOM 672 C CA . LYS A 1 95 ? 21.857 -0.970 7.700 1.00 95.00 95 LYS A CA 1
ATOM 673 C C . LYS A 1 95 ? 21.532 -2.400 7.286 1.00 95.00 95 LYS A C 1
ATOM 675 O O . LYS A 1 95 ? 21.411 -3.272 8.141 1.00 95.00 95 LYS A O 1
ATOM 680 N N . LEU A 1 96 ? 21.427 -2.653 5.986 1.00 98.06 96 LEU A N 1
ATOM 681 C CA . LEU A 1 96 ? 21.194 -3.976 5.414 1.00 98.06 96 LEU A CA 1
ATOM 682 C C . LEU A 1 96 ? 22.510 -4.595 4.930 1.00 98.06 96 LEU A C 1
ATOM 684 O O . LEU A 1 96 ? 23.206 -4.024 4.094 1.00 98.06 96 LEU A O 1
ATOM 688 N N . THR A 1 97 ? 22.834 -5.786 5.424 1.00 98.31 97 THR A N 1
ATOM 689 C CA . THR A 1 97 ? 23.993 -6.575 4.993 1.00 98.31 97 THR A CA 1
ATOM 690 C C . THR A 1 97 ? 23.520 -7.881 4.367 1.00 98.31 97 THR A C 1
ATOM 692 O O . THR A 1 97 ? 22.964 -8.723 5.064 1.00 98.31 97 THR A O 1
ATOM 695 N N . ALA A 1 98 ? 23.743 -8.075 3.070 1.00 97.25 98 ALA A N 1
ATOM 696 C CA . ALA A 1 98 ? 23.583 -9.373 2.424 1.00 97.25 98 ALA A CA 1
ATOM 697 C C . ALA A 1 98 ? 24.879 -10.176 2.595 1.00 97.25 98 ALA A C 1
ATOM 699 O O . ALA A 1 98 ? 25.949 -9.720 2.187 1.00 97.25 98 ALA A O 1
ATOM 700 N N . ALA A 1 99 ? 24.793 -11.346 3.230 1.00 95.81 99 ALA A N 1
ATOM 701 C CA . ALA A 1 99 ? 25.936 -12.238 3.379 1.00 95.81 99 ALA A CA 1
ATOM 702 C C . ALA A 1 99 ? 26.388 -12.806 2.027 1.00 95.81 99 ALA A C 1
ATOM 704 O O . ALA A 1 99 ? 25.654 -12.765 1.037 1.00 95.81 99 ALA A O 1
ATOM 705 N N . ASP A 1 100 ? 27.601 -13.354 1.985 1.00 93.12 100 ASP A N 1
ATOM 706 C CA . ASP A 1 100 ? 28.103 -13.983 0.767 1.00 93.12 100 ASP A CA 1
ATOM 707 C C . ASP A 1 100 ? 27.199 -15.153 0.339 1.00 93.12 100 ASP A C 1
ATOM 709 O O . ASP A 1 100 ? 26.724 -15.935 1.165 1.00 93.12 100 ASP A O 1
ATOM 713 N N . GLY A 1 101 ? 26.902 -15.228 -0.958 1.00 89.44 101 GLY A N 1
ATOM 714 C CA . GLY A 1 101 ? 25.938 -16.179 -1.518 1.00 89.44 101 GLY A CA 1
ATOM 715 C C . GLY A 1 101 ? 24.462 -15.917 -1.180 1.00 89.44 101 GLY A C 1
ATOM 716 O O . GLY A 1 101 ? 23.608 -16.683 -1.632 1.00 89.44 101 GLY A O 1
ATOM 717 N N . ALA A 1 102 ? 24.125 -14.860 -0.429 1.00 94.25 102 ALA A N 1
ATOM 718 C CA . ALA A 1 102 ? 22.731 -14.486 -0.219 1.00 94.25 102 ALA A CA 1
ATOM 719 C C . ALA A 1 102 ? 22.092 -14.018 -1.537 1.00 94.25 102 ALA A C 1
ATOM 721 O O . ALA A 1 102 ? 22.685 -13.260 -2.306 1.00 94.25 102 ALA A O 1
ATOM 722 N N . VAL A 1 103 ? 20.860 -14.457 -1.794 1.00 87.25 103 VAL A N 1
ATOM 723 C CA . VAL A 1 103 ? 20.104 -14.092 -2.998 1.00 87.25 103 VAL A CA 1
ATOM 724 C C . VAL A 1 103 ? 18.942 -13.203 -2.593 1.00 87.25 103 VAL A C 1
ATOM 726 O O . VAL A 1 103 ? 18.015 -13.661 -1.926 1.00 87.25 103 VAL A O 1
ATOM 729 N N . VAL A 1 104 ? 18.995 -11.941 -3.016 1.00 85.19 104 VAL A N 1
ATOM 730 C CA . VAL A 1 104 ? 17.962 -10.928 -2.774 1.00 85.19 104 VAL A CA 1
ATOM 731 C C . VAL A 1 104 ? 17.473 -10.404 -4.133 1.00 85.19 104 VAL A C 1
ATOM 733 O O . VAL A 1 104 ? 18.280 -9.803 -4.846 1.00 85.19 104 VAL A O 1
ATOM 736 N N . PRO A 1 105 ? 16.198 -10.625 -4.519 1.00 74.75 105 PRO A N 1
ATOM 737 C CA . PRO A 1 105 ? 15.682 -10.241 -5.837 1.00 74.75 105 PRO A CA 1
ATOM 738 C C . PRO A 1 105 ? 15.792 -8.737 -6.105 1.00 74.75 105 PRO A C 1
ATOM 740 O O . PRO A 1 105 ? 16.419 -8.320 -7.079 1.00 74.75 105 PRO A O 1
ATOM 743 N N . ALA A 1 106 ? 15.239 -7.921 -5.207 1.00 71.69 106 ALA A N 1
ATOM 744 C CA . ALA A 1 106 ? 15.418 -6.479 -5.213 1.00 71.69 106 ALA A CA 1
ATOM 745 C C . ALA A 1 106 ? 15.332 -5.898 -3.798 1.00 71.69 106 ALA A C 1
ATOM 747 O O . ALA A 1 106 ? 14.654 -6.438 -2.923 1.00 71.69 106 ALA A O 1
ATOM 748 N N . VAL A 1 107 ? 15.990 -4.759 -3.595 1.00 82.69 107 VAL A N 1
ATOM 749 C CA . VAL A 1 107 ? 15.820 -3.900 -2.420 1.00 82.69 107 VAL A CA 1
ATOM 750 C C . VAL A 1 107 ? 15.046 -2.654 -2.840 1.00 82.69 107 VAL A C 1
ATOM 752 O O . VAL A 1 107 ? 15.383 -2.013 -3.833 1.00 82.69 107 VAL A O 1
ATOM 755 N N . ARG A 1 108 ? 14.006 -2.296 -2.090 1.00 74.00 108 ARG A N 1
ATOM 756 C CA . ARG A 1 108 ? 13.166 -1.118 -2.322 1.00 74.00 108 ARG A CA 1
ATOM 757 C C . ARG A 1 108 ? 13.273 -0.178 -1.136 1.00 74.00 108 ARG A C 1
ATOM 759 O O . ARG A 1 108 ? 13.028 -0.583 -0.005 1.00 74.00 108 ARG A O 1
ATOM 766 N N . VAL A 1 109 ? 13.621 1.069 -1.404 1.00 80.25 109 VAL A N 1
ATOM 767 C CA . VAL A 1 109 ? 13.843 2.107 -0.401 1.00 80.25 109 VAL A CA 1
ATOM 768 C C . VAL A 1 109 ? 12.790 3.198 -0.551 1.00 80.25 109 VAL A C 1
ATOM 770 O O . VAL A 1 109 ? 12.562 3.694 -1.658 1.00 80.25 109 VAL A O 1
ATOM 773 N N . ALA A 1 110 ? 12.163 3.562 0.567 1.00 68.81 110 ALA A N 1
ATOM 774 C CA . ALA A 1 110 ? 11.314 4.741 0.699 1.00 68.81 110 ALA A CA 1
ATOM 775 C C . ALA A 1 110 ? 11.268 5.208 2.165 1.00 68.81 110 ALA A C 1
ATOM 777 O O . ALA A 1 110 ? 11.277 4.392 3.083 1.00 68.81 110 ALA A O 1
ATOM 778 N N . GLY A 1 111 ? 11.166 6.512 2.398 1.00 67.69 111 GLY A N 1
ATOM 779 C CA . GLY A 1 111 ? 10.987 7.124 3.710 1.00 67.69 111 GLY A CA 1
ATOM 780 C C . GLY A 1 111 ? 12.213 7.035 4.617 1.00 67.69 111 GLY A C 1
ATOM 781 O O . GLY A 1 111 ? 12.056 6.792 5.814 1.00 67.69 111 GLY A O 1
ATOM 782 N N . ALA A 1 112 ? 13.430 7.173 4.085 1.00 71.81 112 ALA A N 1
ATOM 783 C CA . ALA A 1 112 ? 14.640 7.188 4.905 1.00 71.81 112 ALA A CA 1
ATOM 784 C C . ALA A 1 112 ? 14.745 8.458 5.768 1.00 71.81 112 ALA A C 1
ATOM 786 O O . ALA A 1 112 ? 14.393 9.557 5.341 1.00 71.81 112 ALA A O 1
ATOM 787 N N . THR A 1 113 ? 15.284 8.311 6.981 1.00 65.69 113 THR A N 1
ATOM 788 C CA . THR A 1 113 ? 15.459 9.397 7.961 1.00 65.69 113 THR A CA 1
ATOM 789 C C . THR A 1 113 ? 16.940 9.760 8.133 1.00 65.69 113 THR A C 1
ATOM 791 O O . THR A 1 113 ? 17.792 8.881 8.216 1.00 65.69 113 THR A O 1
ATOM 794 N N . THR A 1 114 ? 17.271 11.053 8.192 1.00 55.91 114 THR A N 1
ATOM 795 C CA . THR A 1 114 ? 18.637 11.579 8.438 1.00 55.91 114 THR A CA 1
ATOM 796 C C . THR A 1 114 ? 18.989 11.592 9.939 1.00 55.91 114 THR A C 1
ATOM 798 O O . THR A 1 114 ? 18.062 11.772 10.733 1.00 55.91 114 THR A O 1
ATOM 801 N N . PRO A 1 115 ? 20.274 11.507 10.373 1.00 41.41 115 PRO A N 1
ATOM 802 C CA . PRO A 1 115 ? 21.516 11.651 9.590 1.00 41.41 115 PRO A CA 1
ATOM 803 C C . PRO A 1 115 ? 22.120 10.346 9.044 1.00 41.41 115 PRO A C 1
ATOM 805 O O . PRO A 1 115 ? 22.820 10.406 8.038 1.00 41.41 115 PRO A O 1
ATOM 808 N N . ASP A 1 116 ? 21.808 9.187 9.628 1.00 55.22 116 ASP A N 1
ATOM 809 C CA . ASP A 1 116 ? 22.246 7.878 9.130 1.00 55.22 116 ASP A CA 1
ATOM 810 C C . ASP A 1 116 ? 21.086 7.197 8.400 1.00 55.22 116 ASP A C 1
ATOM 812 O O . ASP A 1 116 ? 20.267 6.487 8.989 1.00 55.22 116 ASP A O 1
ATOM 816 N N . ALA A 1 117 ? 20.996 7.487 7.104 1.00 73.56 117 ALA A N 1
ATOM 817 C CA . ALA A 1 117 ? 20.005 6.925 6.197 1.00 73.56 117 ALA A CA 1
ATOM 818 C C . ALA A 1 117 ? 20.318 5.454 5.854 1.00 73.56 117 ALA A C 1
ATOM 820 O O . ALA A 1 117 ? 21.129 4.799 6.509 1.00 73.56 117 ALA A O 1
ATOM 821 N N . ILE A 1 118 ? 19.672 4.915 4.822 1.00 90.31 118 ILE A N 1
ATOM 822 C CA . ILE A 1 118 ? 19.836 3.518 4.418 1.00 90.31 118 ILE A CA 1
ATOM 823 C C . ILE A 1 118 ? 21.296 3.209 4.061 1.00 90.31 118 ILE A C 1
ATOM 825 O O . ILE A 1 118 ? 21.891 3.848 3.193 1.00 90.31 118 ILE A O 1
ATOM 829 N N . GLN A 1 119 ? 21.865 2.190 4.701 1.00 94.38 119 GLN A N 1
ATOM 830 C CA . GLN A 1 119 ? 23.203 1.678 4.417 1.00 94.38 119 GLN A CA 1
ATOM 831 C C . GLN A 1 119 ? 23.103 0.259 3.863 1.00 94.38 119 GLN A C 1
ATOM 833 O O . GLN A 1 119 ? 22.401 -0.577 4.426 1.00 94.38 119 GLN A O 1
ATOM 838 N N . LEU A 1 120 ? 23.825 -0.030 2.786 1.00 97.81 120 LEU A N 1
ATOM 839 C CA . LEU A 1 120 ? 23.857 -1.337 2.139 1.00 97.81 120 LEU A CA 1
ATOM 840 C C . LEU A 1 120 ? 25.275 -1.911 2.158 1.00 97.81 120 LEU A C 1
ATOM 842 O O . LEU A 1 120 ? 26.248 -1.187 1.946 1.00 97.81 120 LEU A O 1
ATOM 846 N N . ALA A 1 121 ? 25.390 -3.216 2.376 1.00 97.12 121 ALA A N 1
ATOM 847 C CA . ALA A 1 121 ? 26.627 -3.974 2.233 1.00 97.12 121 ALA A CA 1
ATOM 848 C C . ALA A 1 121 ? 26.328 -5.348 1.617 1.00 97.12 121 ALA A C 1
ATOM 850 O O . ALA A 1 121 ? 25.379 -6.010 2.034 1.00 97.12 121 ALA A O 1
ATOM 851 N N . GLY A 1 122 ? 27.130 -5.779 0.644 1.00 95.94 122 GLY A N 1
ATOM 852 C CA . GLY A 1 122 ? 26.979 -7.078 -0.025 1.00 95.94 122 GLY A CA 1
ATOM 853 C C . GLY A 1 122 ? 26.563 -6.968 -1.493 1.00 95.94 122 GLY A C 1
ATOM 854 O O . GLY A 1 122 ? 26.713 -5.917 -2.115 1.00 95.94 122 GLY A O 1
ATOM 855 N N . GLN A 1 123 ? 26.081 -8.077 -2.059 1.00 92.06 123 GLN A N 1
ATOM 856 C CA . GLN A 1 123 ? 25.710 -8.170 -3.474 1.00 92.06 123 GLN A CA 1
ATOM 857 C C . GLN A 1 123 ? 24.198 -8.004 -3.651 1.00 92.06 123 GLN A C 1
ATOM 859 O O . GLN A 1 123 ? 23.419 -8.762 -3.076 1.00 92.06 123 GLN A O 1
ATOM 864 N N . PHE A 1 124 ? 23.780 -7.057 -4.490 1.00 93.19 124 PHE A N 1
ATOM 865 C CA . PHE A 1 124 ? 22.370 -6.811 -4.795 1.00 93.19 124 PHE A CA 1
ATOM 866 C C . PHE A 1 124 ? 22.146 -6.759 -6.307 1.00 93.19 124 PHE A C 1
ATOM 868 O O . PHE A 1 124 ? 22.842 -6.042 -7.028 1.00 93.19 124 PHE A O 1
ATOM 875 N N . ALA A 1 125 ? 21.154 -7.504 -6.798 1.00 79.75 125 ALA A N 1
ATOM 876 C CA . ALA A 1 125 ? 20.804 -7.485 -8.216 1.00 79.75 125 ALA A CA 1
ATOM 877 C C . ALA A 1 125 ? 20.124 -6.165 -8.606 1.00 79.75 125 ALA A C 1
ATOM 879 O O . ALA A 1 125 ? 20.506 -5.536 -9.587 1.00 79.75 125 ALA A O 1
ATOM 880 N N . SER A 1 126 ? 19.159 -5.718 -7.804 1.00 80.44 126 SER A N 1
ATOM 881 C CA . SER A 1 126 ? 18.395 -4.503 -8.072 1.00 80.44 126 SER A CA 1
ATOM 882 C C . SER A 1 126 ? 18.164 -3.706 -6.792 1.00 80.44 126 SER A C 1
ATOM 884 O O . SER A 1 126 ? 17.750 -4.264 -5.776 1.00 80.44 126 SER A O 1
ATOM 886 N N . VAL A 1 127 ? 18.369 -2.392 -6.849 1.00 87.00 127 VAL A N 1
ATOM 887 C CA . VAL A 1 127 ? 17.991 -1.439 -5.799 1.00 87.00 127 VAL A CA 1
ATOM 888 C C . VAL A 1 127 ? 17.142 -0.326 -6.405 1.00 87.00 127 VAL A C 1
ATOM 890 O O . VAL A 1 127 ? 17.533 0.308 -7.381 1.00 87.00 127 VAL A O 1
ATOM 893 N N . LEU A 1 128 ? 15.976 -0.067 -5.824 1.00 79.31 128 LEU A N 1
ATOM 894 C CA . LEU A 1 128 ? 15.069 0.992 -6.255 1.00 79.31 128 LEU A CA 1
ATOM 895 C C . LEU A 1 128 ? 14.833 1.978 -5.112 1.00 79.31 128 LEU A C 1
ATOM 897 O O . LEU A 1 128 ? 14.387 1.573 -4.042 1.00 79.31 128 LEU A O 1
ATOM 901 N N . ILE A 1 129 ? 15.081 3.261 -5.363 1.00 80.06 129 ILE A N 1
ATOM 902 C CA . ILE A 1 129 ? 14.796 4.363 -4.440 1.00 80.06 129 ILE A CA 1
ATOM 903 C C . ILE A 1 129 ? 13.633 5.167 -5.017 1.00 80.06 129 ILE A C 1
ATOM 905 O O . ILE A 1 129 ? 13.767 5.769 -6.084 1.00 80.06 129 ILE A O 1
ATOM 909 N N . ASN A 1 130 ? 12.491 5.122 -4.329 1.00 64.12 130 ASN A N 1
ATOM 910 C CA . ASN A 1 130 ? 11.213 5.646 -4.824 1.00 64.12 130 ASN A CA 1
ATOM 911 C C . ASN A 1 130 ? 10.943 7.114 -4.447 1.00 64.12 130 ASN A C 1
ATOM 913 O O . ASN A 1 130 ? 9.899 7.664 -4.802 1.00 64.12 130 ASN A O 1
ATOM 917 N N . ASP A 1 131 ? 11.867 7.743 -3.730 1.00 70.88 131 ASP A N 1
ATOM 918 C CA . ASP A 1 131 ? 11.782 9.107 -3.214 1.00 70.88 131 ASP A CA 1
ATOM 919 C C . ASP A 1 131 ? 13.189 9.730 -3.093 1.00 70.88 131 ASP A C 1
ATOM 921 O O . ASP A 1 131 ? 14.118 9.313 -3.786 1.00 70.88 131 ASP A O 1
ATOM 925 N N . ASP A 1 132 ? 13.353 10.724 -2.216 1.00 81.31 132 ASP A N 1
ATOM 926 C CA . ASP A 1 132 ? 14.610 11.452 -1.998 1.00 81.31 132 ASP A CA 1
ATOM 927 C C . ASP A 1 132 ? 15.516 10.800 -0.927 1.00 81.31 132 ASP A C 1
ATOM 929 O O . ASP A 1 132 ? 16.480 11.410 -0.459 1.00 81.31 132 ASP A O 1
ATOM 933 N N . SER A 1 133 ? 15.227 9.557 -0.520 1.00 79.50 133 SER A N 1
ATOM 934 C CA . SER A 1 133 ? 15.938 8.849 0.554 1.00 79.50 133 SER A CA 1
ATOM 935 C C . SER A 1 133 ? 17.444 8.742 0.291 1.00 79.50 133 SER A C 1
ATOM 937 O O . SER A 1 133 ? 17.816 8.139 -0.717 1.00 79.50 133 SER A O 1
ATOM 939 N N . PRO A 1 134 ? 18.331 9.225 1.187 1.00 86.25 134 PRO A N 1
ATOM 940 C CA . PRO A 1 134 ? 19.770 9.059 1.015 1.00 86.25 134 PRO A CA 1
ATOM 941 C C . PRO A 1 134 ? 20.177 7.591 1.151 1.00 86.25 134 PRO A C 1
ATOM 943 O O . PRO A 1 134 ? 19.600 6.848 1.949 1.00 86.25 134 PRO A O 1
ATOM 946 N N . ILE A 1 135 ? 21.218 7.188 0.422 1.00 91.00 135 ILE A N 1
ATOM 947 C CA . ILE A 1 135 ? 21.760 5.831 0.506 1.00 91.00 135 ILE A CA 1
ATOM 948 C C . ILE A 1 135 ? 23.282 5.832 0.602 1.00 91.00 135 ILE A C 1
ATOM 950 O O . ILE A 1 135 ? 23.959 6.643 -0.027 1.00 91.00 135 ILE A O 1
ATOM 954 N N . THR A 1 136 ? 23.829 4.894 1.368 1.00 92.56 136 THR A N 1
ATOM 955 C CA . THR A 1 136 ? 25.266 4.612 1.406 1.00 92.56 136 THR A CA 1
ATOM 956 C C . THR A 1 136 ? 25.519 3.151 1.062 1.00 92.56 136 THR A C 1
ATOM 958 O O . THR A 1 136 ? 25.077 2.263 1.783 1.00 92.56 136 THR A O 1
ATOM 961 N N . LEU A 1 137 ? 26.265 2.882 -0.006 1.00 96.06 137 LEU A N 1
ATOM 962 C CA . LEU A 1 137 ? 26.816 1.561 -0.287 1.00 96.06 137 LEU A CA 1
ATOM 963 C C . LEU A 1 137 ? 28.192 1.454 0.383 1.00 96.06 137 LEU A C 1
ATOM 965 O O . LEU A 1 137 ? 29.164 2.058 -0.069 1.00 96.06 137 LEU A O 1
ATOM 969 N N . LEU A 1 138 ? 28.252 0.708 1.486 1.00 94.56 138 LEU A N 1
ATOM 970 C CA . LEU A 1 138 ? 29.447 0.534 2.313 1.00 94.56 138 LEU A CA 1
ATOM 971 C C . LEU A 1 138 ? 30.474 -0.401 1.667 1.00 94.56 138 LEU A C 1
ATOM 973 O O . LEU A 1 138 ? 31.674 -0.168 1.772 1.00 94.56 138 LEU A O 1
ATOM 977 N N . SER A 1 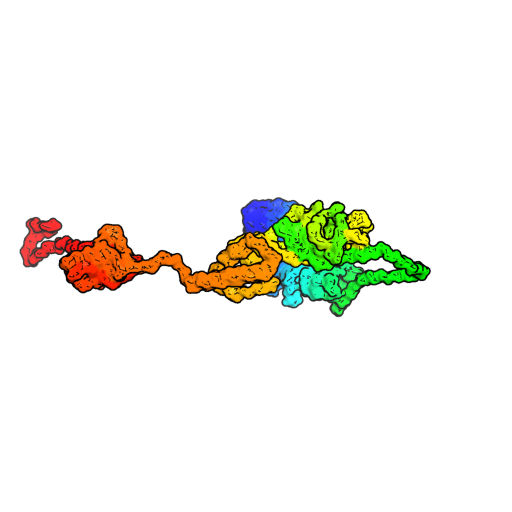139 ? 30.003 -1.483 1.049 1.00 93.00 139 SER A N 1
ATOM 978 C CA . SER A 1 139 ? 30.829 -2.505 0.404 1.00 93.00 139 SER A CA 1
ATOM 979 C C . SER A 1 139 ? 29.985 -3.376 -0.528 1.00 93.00 139 SER A C 1
ATOM 981 O O . SER A 1 139 ? 28.762 -3.447 -0.391 1.00 93.00 139 SER A O 1
ATOM 983 N N . GLY A 1 140 ? 30.639 -4.074 -1.457 1.00 94.94 140 GLY A N 1
ATOM 984 C CA . GLY A 1 140 ? 29.974 -4.967 -2.407 1.00 94.94 140 GLY A CA 1
ATOM 985 C C . GLY A 1 140 ? 29.477 -4.249 -3.660 1.00 94.94 140 GLY A C 1
ATOM 986 O O . GLY A 1 140 ? 29.994 -3.193 -4.032 1.00 94.94 140 GLY A O 1
ATOM 987 N N . LYS A 1 141 ? 28.517 -4.863 -4.349 1.00 95.56 141 LYS A N 1
ATOM 988 C CA . LYS A 1 141 ? 28.110 -4.489 -5.703 1.00 95.56 141 LYS A CA 1
ATOM 989 C C . LYS A 1 141 ? 26.596 -4.449 -5.849 1.00 95.56 141 LYS A C 1
ATOM 991 O O . LYS A 1 141 ? 25.902 -5.399 -5.493 1.00 95.56 141 LYS A O 1
ATOM 996 N N . ILE A 1 142 ? 26.105 -3.382 -6.469 1.00 96.06 142 ILE A N 1
ATOM 997 C CA . ILE A 1 142 ? 24.735 -3.269 -6.969 1.00 96.06 142 ILE A CA 1
ATOM 998 C C . ILE A 1 142 ? 24.780 -3.366 -8.495 1.00 96.06 142 ILE A C 1
ATOM 1000 O O . ILE A 1 142 ? 25.489 -2.589 -9.136 1.00 96.06 142 ILE A O 1
ATOM 1004 N N . ILE A 1 143 ? 24.048 -4.312 -9.087 1.00 84.12 143 ILE A N 1
ATOM 1005 C CA . ILE A 1 143 ? 24.024 -4.466 -10.551 1.00 84.12 143 ILE A CA 1
ATOM 1006 C C . ILE A 1 143 ? 23.189 -3.341 -11.170 1.00 84.12 143 ILE A C 1
ATOM 1008 O O . ILE A 1 143 ? 23.721 -2.561 -11.957 1.00 84.12 143 ILE A O 1
ATOM 1012 N N . GLU A 1 144 ? 21.928 -3.202 -10.760 1.00 81.75 144 GLU A N 1
ATOM 1013 C CA . GLU A 1 144 ? 21.038 -2.131 -11.213 1.00 81.75 144 GLU A CA 1
ATOM 1014 C C . GLU A 1 144 ? 20.541 -1.290 -10.032 1.00 81.75 144 GLU A C 1
ATOM 1016 O O . GLU A 1 144 ? 19.996 -1.809 -9.060 1.00 81.75 144 GLU A O 1
ATOM 1021 N N . MET A 1 145 ? 20.718 0.028 -10.110 1.00 87.56 145 MET A N 1
ATOM 1022 C CA . MET A 1 145 ? 20.126 1.001 -9.201 1.00 87.56 145 MET A CA 1
ATOM 1023 C C . MET A 1 145 ? 19.254 1.976 -9.986 1.00 87.56 145 MET A C 1
ATOM 1025 O O . MET A 1 145 ? 19.715 2.619 -10.927 1.00 87.56 145 MET A O 1
ATOM 1029 N N . THR A 1 146 ? 18.005 2.136 -9.562 1.00 79.94 146 THR A N 1
ATOM 1030 C CA . THR A 1 146 ? 17.101 3.157 -10.097 1.00 79.94 146 THR A CA 1
ATOM 1031 C C . THR A 1 146 ? 16.712 4.130 -8.998 1.00 79.94 146 THR A C 1
ATOM 1033 O O . THR A 1 146 ? 16.334 3.710 -7.906 1.00 79.94 146 THR A O 1
ATOM 1036 N N . VAL A 1 147 ? 16.776 5.428 -9.291 1.00 74.56 147 VAL A N 1
ATOM 1037 C CA . VAL A 1 147 ? 16.326 6.485 -8.380 1.00 74.56 147 VAL A CA 1
ATOM 1038 C C . VAL A 1 147 ? 15.287 7.372 -9.055 1.00 74.56 147 VAL A C 1
ATOM 1040 O O . VAL A 1 147 ? 15.477 7.815 -10.193 1.00 74.56 147 VAL A O 1
ATOM 1043 N N . THR A 1 148 ? 14.173 7.622 -8.369 1.00 67.12 148 THR A N 1
ATOM 1044 C CA . THR A 1 148 ? 13.070 8.444 -8.892 1.00 67.12 148 THR A CA 1
ATOM 1045 C C . THR A 1 148 ? 13.031 9.854 -8.305 1.00 67.12 148 THR A C 1
ATOM 1047 O O . THR A 1 148 ? 12.429 10.725 -8.926 1.00 67.12 148 THR A O 1
ATOM 1050 N N . GLY A 1 149 ? 13.678 10.094 -7.159 1.00 60.88 149 GLY A N 1
ATOM 1051 C CA . GLY A 1 149 ? 13.787 11.402 -6.504 1.00 60.88 149 GLY A CA 1
ATOM 1052 C C . GLY A 1 149 ? 15.121 12.126 -6.735 1.00 60.88 149 GLY A C 1
ATOM 1053 O O . GLY A 1 149 ? 15.877 11.817 -7.662 1.00 60.88 149 GLY A O 1
ATOM 1054 N N . THR A 1 150 ? 15.403 13.122 -5.895 1.00 73.56 150 THR A N 1
ATOM 1055 C CA . THR A 1 150 ? 16.691 13.817 -5.760 1.00 73.56 150 THR A CA 1
ATOM 1056 C C . THR A 1 150 ? 17.469 13.225 -4.586 1.00 73.56 150 THR A C 1
ATOM 1058 O O . THR A 1 150 ? 17.356 13.680 -3.450 1.00 73.56 150 THR A O 1
ATOM 1061 N N . THR A 1 151 ? 18.240 12.174 -4.852 1.00 73.81 151 THR A N 1
ATOM 1062 C CA . THR A 1 151 ? 18.907 11.375 -3.815 1.00 73.81 151 THR A CA 1
ATOM 1063 C C . THR A 1 151 ? 20.413 11.635 -3.753 1.00 73.81 151 THR A C 1
ATOM 1065 O O . THR A 1 151 ? 21.086 11.680 -4.786 1.00 73.81 151 THR A O 1
ATOM 1068 N N . ASN A 1 152 ? 20.955 11.691 -2.530 1.00 85.50 152 ASN A N 1
ATOM 1069 C CA . ASN A 1 152 ? 22.392 11.578 -2.268 1.00 85.50 152 ASN A CA 1
ATOM 1070 C C . ASN A 1 152 ? 22.794 10.103 -2.120 1.00 85.50 152 ASN A C 1
ATOM 1072 O O . ASN A 1 152 ? 22.289 9.399 -1.245 1.00 85.50 152 ASN A O 1
ATOM 1076 N N . ILE A 1 153 ? 23.729 9.658 -2.953 1.00 90.62 153 ILE A N 1
ATOM 1077 C CA . ILE A 1 153 ? 24.243 8.290 -3.011 1.00 90.62 153 ILE A CA 1
ATOM 1078 C C . ILE A 1 153 ? 25.730 8.316 -2.655 1.00 90.62 153 ILE A C 1
ATOM 1080 O O . ILE A 1 153 ? 26.561 8.822 -3.405 1.00 90.62 153 ILE A O 1
ATOM 1084 N N . VAL A 1 154 ? 26.103 7.734 -1.525 1.00 89.94 154 VAL A N 1
ATOM 1085 C CA . VAL A 1 154 ? 27.510 7.583 -1.140 1.00 89.94 154 VAL A CA 1
ATOM 1086 C C . VAL A 1 154 ? 27.959 6.168 -1.485 1.00 89.94 154 VAL A C 1
ATOM 1088 O O . VAL A 1 154 ? 27.430 5.203 -0.950 1.00 89.94 154 VAL A O 1
ATOM 1091 N N . VAL A 1 155 ? 28.936 6.018 -2.373 1.00 93.69 155 VAL A N 1
ATOM 1092 C CA . VAL A 1 155 ? 29.520 4.722 -2.745 1.00 93.69 155 VAL A CA 1
ATOM 1093 C C . VAL A 1 155 ? 30.938 4.678 -2.206 1.00 93.69 155 VAL A C 1
ATOM 1095 O O . VAL A 1 155 ? 31.812 5.364 -2.729 1.00 93.69 155 VAL A O 1
ATOM 1098 N N . MET A 1 156 ? 31.158 3.914 -1.137 1.00 89.50 156 MET A N 1
ATOM 1099 C CA . MET A 1 156 ? 32.452 3.844 -0.457 1.00 89.50 156 MET A CA 1
ATOM 1100 C C . MET A 1 156 ? 33.526 3.191 -1.336 1.00 89.50 156 MET A C 1
ATOM 1102 O O . MET A 1 156 ? 33.231 2.399 -2.233 1.00 89.50 156 MET A O 1
ATOM 1106 N N . SER A 1 157 ? 34.793 3.506 -1.060 1.00 89.69 157 SER A N 1
ATOM 1107 C CA . SER A 1 157 ? 35.938 2.892 -1.742 1.00 89.69 157 SER A CA 1
ATOM 1108 C C . SER A 1 157 ? 35.864 1.360 -1.717 1.00 89.69 157 SER A C 1
ATOM 1110 O O . SER A 1 157 ? 35.646 0.753 -0.669 1.00 89.69 157 SER A O 1
ATOM 1112 N N . GLY A 1 158 ? 36.038 0.737 -2.885 1.00 86.88 158 GLY A N 1
ATOM 1113 C CA . GLY A 1 158 ? 35.906 -0.712 -3.076 1.00 86.88 158 GLY A CA 1
ATOM 1114 C C . GLY A 1 158 ? 34.478 -1.211 -3.340 1.00 86.88 158 GLY A C 1
ATOM 1115 O O . GLY A 1 158 ? 34.322 -2.379 -3.685 1.00 86.88 158 GLY A O 1
ATOM 1116 N N . ALA A 1 159 ? 33.454 -0.357 -3.228 1.00 96.12 159 ALA A N 1
ATOM 1117 C CA . ALA A 1 159 ? 32.084 -0.679 -3.623 1.00 96.12 159 ALA A CA 1
ATOM 1118 C C . ALA A 1 159 ? 31.768 -0.242 -5.065 1.00 96.12 159 ALA A C 1
ATOM 1120 O O . ALA A 1 159 ? 32.372 0.698 -5.595 1.00 96.12 159 ALA A O 1
ATOM 1121 N N . GLU A 1 160 ? 30.800 -0.909 -5.699 1.00 94.44 160 GLU A N 1
ATOM 1122 C CA . GLU A 1 160 ? 30.433 -0.677 -7.101 1.00 94.44 160 GLU A CA 1
ATOM 1123 C C . GLU A 1 160 ? 28.911 -0.600 -7.313 1.00 94.44 160 GLU A C 1
ATOM 1125 O O . GLU A 1 160 ? 28.156 -1.436 -6.824 1.00 94.44 160 GLU A O 1
ATOM 1130 N N . ILE A 1 161 ? 28.460 0.355 -8.126 1.00 94.56 161 ILE A N 1
ATOM 1131 C CA . ILE A 1 161 ? 27.149 0.332 -8.784 1.00 94.56 161 ILE A CA 1
ATOM 1132 C C . ILE A 1 161 ? 27.385 0.206 -10.292 1.00 94.56 161 ILE A C 1
ATOM 1134 O O . ILE A 1 161 ? 27.944 1.113 -10.911 1.00 94.56 161 ILE A O 1
ATOM 1138 N N . THR A 1 162 ? 26.977 -0.907 -10.901 1.00 87.69 162 THR A N 1
ATOM 1139 C CA . THR A 1 162 ? 27.232 -1.155 -12.330 1.00 87.69 162 THR A CA 1
ATOM 1140 C C . THR A 1 162 ? 26.330 -0.317 -13.233 1.00 87.69 162 THR A C 1
ATOM 1142 O O . THR A 1 162 ? 26.826 0.242 -14.209 1.00 87.69 162 THR A O 1
ATOM 1145 N N . GLY A 1 163 ? 25.039 -0.209 -12.909 1.00 83.44 163 GLY A N 1
ATOM 1146 C CA . GLY A 1 163 ? 24.059 0.561 -13.672 1.00 83.44 163 GLY A CA 1
ATOM 1147 C C . GLY A 1 163 ? 23.187 1.431 -12.774 1.00 83.44 163 GLY A C 1
ATOM 1148 O O . GLY A 1 163 ? 22.204 0.954 -12.227 1.00 83.44 163 GLY A O 1
ATOM 1149 N N . LEU A 1 164 ? 23.516 2.713 -12.642 1.00 86.12 164 LEU A N 1
ATOM 1150 C CA . LEU A 1 164 ? 22.696 3.735 -11.999 1.00 86.12 164 LEU A CA 1
ATOM 1151 C C . LEU A 1 164 ? 21.887 4.504 -13.047 1.00 86.12 164 LEU A C 1
ATOM 1153 O O . LEU A 1 164 ? 22.464 5.149 -13.928 1.00 86.12 164 LEU A O 1
ATOM 1157 N N . THR A 1 165 ? 20.565 4.503 -12.879 1.00 76.69 165 THR A N 1
ATOM 1158 C CA . THR A 1 165 ? 19.611 5.303 -13.655 1.00 76.69 165 THR A CA 1
ATOM 1159 C C . THR A 1 165 ? 18.861 6.265 -12.734 1.00 76.69 165 THR A C 1
ATOM 1161 O O . THR A 1 165 ? 18.332 5.858 -11.703 1.00 76.69 165 THR A O 1
ATOM 1164 N N . SER A 1 166 ? 18.782 7.542 -13.114 1.00 70.75 166 SER A N 1
ATOM 1165 C CA . SER A 1 166 ? 17.998 8.562 -12.406 1.00 70.75 166 SER A CA 1
ATOM 1166 C C . SER A 1 166 ? 16.880 9.074 -13.303 1.00 70.75 166 SER A C 1
ATOM 1168 O O . SER A 1 166 ? 17.152 9.599 -14.381 1.00 70.75 166 SER A O 1
ATOM 1170 N N . ALA A 1 167 ? 15.628 8.945 -12.857 1.00 54.78 167 ALA A N 1
ATOM 1171 C CA . ALA A 1 167 ? 14.465 9.416 -13.612 1.00 54.78 167 ALA A CA 1
ATOM 1172 C C . ALA A 1 167 ? 14.411 10.952 -13.712 1.00 54.78 167 ALA A C 1
ATOM 1174 O O . ALA A 1 167 ? 13.891 11.494 -14.684 1.00 54.78 167 ALA A O 1
ATOM 1175 N N . THR A 1 168 ? 14.961 11.652 -12.716 1.00 55.22 168 THR A N 1
ATOM 1176 C CA . THR A 1 168 ? 15.009 13.123 -12.639 1.00 55.22 168 THR A CA 1
ATOM 1177 C C . THR A 1 168 ? 16.320 13.706 -13.164 1.00 55.22 168 THR A C 1
ATOM 1179 O O . THR A 1 168 ? 16.406 14.915 -13.368 1.00 55.22 168 THR A O 1
ATOM 1182 N N . GLY A 1 169 ? 17.347 12.868 -13.350 1.00 53.75 169 GLY A N 1
ATOM 1183 C CA . GLY A 1 169 ? 18.717 13.281 -13.661 1.00 53.75 169 GLY A CA 1
ATOM 1184 C C . GLY A 1 169 ? 19.482 13.884 -12.476 1.00 53.75 169 GLY A C 1
ATOM 1185 O O . GLY A 1 169 ? 20.621 14.290 -12.657 1.00 53.75 169 GLY A O 1
ATOM 1186 N N . LYS A 1 170 ? 18.890 13.933 -11.275 1.00 60.53 170 LYS A N 1
ATOM 1187 C CA . LYS A 1 170 ? 19.402 14.678 -10.108 1.00 60.53 170 LYS A CA 1
ATOM 1188 C C . LYS A 1 170 ? 19.994 13.785 -9.011 1.00 60.53 170 LYS A C 1
ATOM 1190 O O . LYS A 1 170 ? 19.920 14.111 -7.827 1.00 60.53 170 LYS A O 1
ATOM 1195 N N . ALA A 1 171 ? 20.546 12.635 -9.385 1.00 72.12 171 ALA A N 1
ATOM 1196 C CA . ALA A 1 171 ? 21.275 11.787 -8.447 1.00 72.12 171 ALA A CA 1
ATOM 1197 C C . ALA A 1 171 ? 22.676 12.361 -8.197 1.00 72.12 171 ALA A C 1
ATOM 1199 O O . ALA A 1 171 ? 23.460 12.541 -9.134 1.00 72.12 171 ALA A O 1
ATOM 1200 N N . ILE A 1 172 ? 23.007 12.610 -6.932 1.00 80.00 172 ILE A N 1
ATOM 1201 C CA . ILE A 1 172 ? 24.331 13.090 -6.527 1.00 80.00 172 ILE A CA 1
ATOM 1202 C C . ILE A 1 172 ? 25.114 11.901 -5.977 1.00 80.00 172 ILE A C 1
ATOM 1204 O O . ILE A 1 172 ? 24.639 11.241 -5.056 1.00 80.00 172 ILE A O 1
ATOM 1208 N N . VAL A 1 173 ? 26.309 11.629 -6.512 1.00 87.56 173 VAL A N 1
ATOM 1209 C CA . VAL A 1 173 ? 27.163 10.522 -6.048 1.00 87.56 173 VAL A CA 1
ATOM 1210 C C . VAL A 1 173 ? 28.446 11.011 -5.373 1.00 87.56 173 VAL A C 1
ATOM 1212 O O . VAL A 1 173 ? 29.022 12.023 -5.771 1.00 87.56 173 VAL A O 1
ATOM 1215 N N . SER A 1 174 ? 28.945 10.273 -4.382 1.00 86.69 174 SER A N 1
ATOM 1216 C CA . SER A 1 174 ? 30.245 10.517 -3.732 1.00 86.69 174 SER A CA 1
ATOM 1217 C C . SER A 1 174 ? 30.865 9.216 -3.192 1.00 86.69 174 SER A C 1
ATOM 1219 O O . SER A 1 174 ? 30.382 8.131 -3.508 1.00 86.69 174 SER A O 1
ATOM 1221 N N . GLY A 1 175 ? 31.936 9.301 -2.393 1.00 84.00 175 GLY A N 1
ATOM 1222 C CA . GLY A 1 175 ? 32.403 8.222 -1.503 1.00 84.00 175 GLY A CA 1
ATOM 1223 C C . GLY A 1 175 ? 33.667 7.459 -1.930 1.00 84.00 175 GLY A C 1
ATOM 1224 O O . GLY A 1 175 ? 34.239 6.741 -1.111 1.00 84.00 175 GLY A O 1
ATOM 1225 N N . GLY A 1 176 ? 34.161 7.645 -3.159 1.00 81.75 176 GLY A N 1
ATOM 1226 C CA . GLY A 1 176 ? 35.419 7.037 -3.622 1.00 81.75 176 GLY A CA 1
ATOM 1227 C C . GLY A 1 176 ? 35.301 5.640 -4.248 1.00 81.75 176 GLY A C 1
ATOM 1228 O O . GLY A 1 176 ? 36.326 5.046 -4.579 1.00 81.75 176 GLY A O 1
ATOM 1229 N N . GLY A 1 177 ? 34.092 5.092 -4.384 1.00 91.12 177 GLY A N 1
ATOM 1230 C CA . GLY A 1 177 ? 33.808 3.827 -5.069 1.00 91.12 177 GLY A CA 1
ATOM 1231 C C . GLY A 1 177 ? 33.628 3.983 -6.581 1.00 91.12 177 GLY A C 1
ATOM 1232 O O . GLY A 1 177 ? 34.108 4.943 -7.176 1.00 91.12 177 GLY A O 1
ATOM 1233 N N . THR A 1 178 ? 32.946 3.036 -7.230 1.00 88.44 178 THR A N 1
ATOM 1234 C CA . THR A 1 178 ? 32.714 3.048 -8.690 1.00 88.44 178 THR A CA 1
ATOM 1235 C C . THR A 1 178 ? 31.221 3.088 -9.021 1.00 88.44 178 THR A C 1
ATOM 1237 O O . THR A 1 178 ? 30.449 2.312 -8.472 1.00 88.44 178 THR A O 1
ATOM 1240 N N . VAL A 1 179 ? 30.803 3.955 -9.947 1.00 90.62 179 VAL A N 1
ATOM 1241 C CA . VAL A 1 179 ? 29.431 4.028 -10.480 1.00 90.62 179 VAL A CA 1
ATOM 1242 C C . VAL A 1 179 ? 29.477 4.076 -12.004 1.00 90.62 179 VAL A C 1
ATOM 1244 O O . VAL A 1 179 ? 30.210 4.885 -12.572 1.00 90.62 179 VAL A O 1
ATOM 1247 N N . ASN A 1 180 ? 28.704 3.229 -12.689 1.00 85.38 180 ASN A N 1
ATOM 1248 C CA . ASN A 1 180 ? 28.659 3.157 -14.159 1.00 85.38 180 ASN A CA 1
ATOM 1249 C C . ASN A 1 180 ? 30.056 3.003 -14.795 1.00 85.38 180 ASN A C 1
ATOM 1251 O O . ASN A 1 180 ? 30.373 3.632 -15.806 1.00 85.38 180 ASN A O 1
ATOM 1255 N N . GLY A 1 181 ? 30.927 2.214 -14.154 1.00 84.31 181 GLY A N 1
ATOM 1256 C CA . GLY A 1 181 ? 32.313 1.997 -14.580 1.00 84.31 181 GLY A CA 1
ATOM 1257 C C . GLY A 1 181 ? 33.266 3.181 -14.358 1.00 84.31 181 GLY A C 1
ATOM 1258 O O . GLY A 1 181 ? 34.404 3.126 -14.819 1.00 84.31 181 GLY A O 1
ATOM 1259 N N . LYS A 1 182 ? 32.837 4.248 -13.667 1.00 83.25 182 LYS A N 1
ATOM 1260 C CA . LYS A 1 182 ? 33.659 5.430 -13.358 1.00 83.25 182 LYS A CA 1
ATOM 1261 C C . LYS A 1 182 ? 33.882 5.580 -11.848 1.00 83.25 182 LYS A C 1
ATOM 1263 O O . LYS A 1 182 ? 32.929 5.400 -11.091 1.00 83.25 182 LYS A O 1
ATOM 1268 N N . PRO A 1 183 ? 35.091 5.945 -11.386 1.00 83.50 183 PRO A N 1
ATOM 1269 C CA . PRO A 1 183 ? 35.322 6.222 -9.973 1.00 83.50 183 PRO A CA 1
ATOM 1270 C C . PRO A 1 183 ? 34.573 7.491 -9.532 1.00 83.50 183 PRO A C 1
ATOM 1272 O O . PRO A 1 183 ? 34.528 8.478 -10.270 1.00 83.50 183 PRO A O 1
ATOM 1275 N N . THR A 1 184 ? 34.006 7.481 -8.327 1.00 82.56 184 THR A N 1
ATOM 1276 C CA . THR A 1 184 ? 33.456 8.668 -7.656 1.00 82.56 184 THR A CA 1
ATOM 1277 C C . THR A 1 184 ? 34.536 9.330 -6.797 1.00 82.56 184 THR A C 1
ATOM 1279 O O . THR A 1 184 ? 35.554 8.722 -6.470 1.00 82.56 184 THR A O 1
ATOM 1282 N N . THR A 1 185 ? 34.350 10.598 -6.427 1.00 78.75 185 THR A N 1
ATOM 1283 C CA . THR A 1 185 ? 35.256 11.309 -5.508 1.00 78.75 185 THR A CA 1
ATOM 1284 C C . THR A 1 185 ? 34.658 11.414 -4.108 1.00 78.75 185 THR A C 1
ATOM 1286 O O . THR A 1 185 ? 33.455 11.247 -3.927 1.00 78.75 185 THR A O 1
ATOM 1289 N N . ALA A 1 186 ? 35.478 11.732 -3.100 1.00 66.75 186 ALA A N 1
ATOM 1290 C CA . ALA A 1 186 ? 34.978 12.022 -1.750 1.00 66.75 186 ALA A CA 1
ATOM 1291 C C . ALA A 1 186 ? 34.031 13.241 -1.728 1.00 66.75 186 ALA A C 1
ATOM 1293 O O . ALA A 1 186 ? 33.094 13.288 -0.936 1.00 66.75 186 ALA A O 1
ATOM 1294 N N . THR A 1 187 ? 34.240 14.198 -2.635 1.00 58.12 187 THR A N 1
ATOM 1295 C CA . THR A 1 187 ? 33.334 15.330 -2.864 1.00 58.12 187 THR A CA 1
ATOM 1296 C C . THR A 1 187 ? 32.112 14.885 -3.679 1.00 58.12 187 THR A C 1
ATOM 1298 O O . THR A 1 187 ? 32.305 14.156 -4.656 1.00 58.12 187 THR A O 1
ATOM 1301 N N . PRO A 1 188 ? 30.883 15.319 -3.331 1.00 62.06 188 PRO A N 1
ATOM 1302 C CA . PRO A 1 188 ? 29.685 15.053 -4.124 1.00 62.06 188 PRO A CA 1
ATOM 1303 C C . PRO A 1 188 ? 29.791 15.592 -5.551 1.00 62.06 188 PRO A C 1
ATOM 1305 O O . PRO A 1 188 ? 30.115 16.761 -5.758 1.00 62.06 188 PRO A O 1
ATOM 1308 N N . VAL A 1 189 ? 29.498 14.734 -6.526 1.00 54.69 189 VAL A N 1
ATOM 1309 C CA . VAL A 1 189 ? 29.440 15.065 -7.950 1.00 54.69 189 VAL A CA 1
ATOM 1310 C C . VAL A 1 189 ? 28.063 14.668 -8.466 1.00 54.69 189 VAL A C 1
ATOM 1312 O O . VAL A 1 189 ? 27.612 13.540 -8.267 1.00 54.69 189 VAL A O 1
ATOM 1315 N N . GLU A 1 190 ? 27.380 15.591 -9.132 1.00 53.81 190 GLU A N 1
ATOM 1316 C CA . GLU A 1 190 ? 26.169 15.264 -9.881 1.00 53.81 190 GLU A CA 1
ATOM 1317 C C . GLU A 1 190 ? 26.566 14.365 -11.055 1.00 53.81 190 GLU A C 1
ATOM 1319 O O . GLU A 1 190 ? 27.406 14.746 -11.879 1.00 53.81 190 GLU A O 1
ATOM 1324 N N . ILE A 1 191 ? 26.004 13.156 -11.144 1.00 47.88 191 ILE A N 1
ATOM 1325 C CA . ILE A 1 191 ? 26.227 12.364 -12.352 1.00 47.88 191 ILE A CA 1
ATOM 1326 C C . ILE A 1 191 ? 25.383 12.990 -13.452 1.00 47.88 191 ILE A C 1
ATOM 1328 O O . ILE A 1 191 ? 24.182 12.749 -13.543 1.00 47.88 191 ILE A O 1
ATOM 1332 N N . SER A 1 192 ? 26.037 13.731 -14.346 1.00 39.66 192 SER A N 1
ATOM 1333 C CA . SER A 1 192 ? 25.501 13.959 -15.683 1.00 39.66 192 SER A CA 1
ATOM 1334 C C . SER A 1 192 ? 25.368 12.597 -16.358 1.00 39.66 192 SER A C 1
ATOM 1336 O O . SER A 1 192 ? 26.338 12.037 -16.878 1.00 39.66 192 SER A O 1
ATOM 1338 N N . VAL A 1 193 ? 24.173 12.015 -16.279 1.00 32.91 193 VAL A N 1
ATOM 1339 C CA . VAL A 1 193 ? 23.830 10.828 -17.052 1.00 32.91 193 VAL A CA 1
ATOM 1340 C C . VAL A 1 193 ? 24.085 11.155 -18.513 1.00 32.91 193 VAL A C 1
ATOM 1342 O O . VAL A 1 193 ? 23.618 12.166 -19.036 1.00 32.91 193 VAL A O 1
ATOM 1345 N N . VAL A 1 194 ? 24.881 10.307 -19.161 1.00 30.70 194 VAL A N 1
ATOM 1346 C CA . VAL A 1 194 ? 25.056 10.341 -20.606 1.00 30.70 194 VAL A CA 1
ATOM 1347 C C . VAL A 1 194 ? 23.679 10.056 -21.195 1.00 30.70 194 VAL A C 1
ATOM 1349 O O . VAL A 1 194 ? 23.292 8.904 -21.366 1.00 30.70 194 VAL A O 1
ATOM 1352 N N . THR A 1 195 ? 22.922 11.102 -21.526 1.00 29.17 195 THR A N 1
ATOM 1353 C CA . THR A 1 195 ? 22.052 11.016 -22.690 1.00 29.17 195 THR A CA 1
ATOM 1354 C C . THR A 1 195 ? 22.965 10.555 -23.806 1.00 29.17 195 THR A C 1
ATOM 1356 O O . THR A 1 195 ? 23.936 11.248 -24.127 1.00 29.17 195 THR A O 1
ATOM 1359 N N . VAL A 1 196 ? 22.698 9.376 -24.362 1.00 26.11 196 VAL A N 1
ATOM 1360 C CA . VAL A 1 196 ? 23.233 9.016 -25.668 1.00 26.11 196 VAL A CA 1
ATOM 1361 C C . VAL A 1 196 ? 22.638 10.036 -26.633 1.00 26.11 196 VAL A C 1
ATOM 1363 O O . VAL A 1 196 ? 21.598 9.824 -27.247 1.00 26.11 196 VAL A O 1
ATOM 1366 N N . VAL A 1 197 ? 23.282 11.197 -26.719 1.00 29.08 197 VAL A N 1
ATOM 1367 C CA . VAL A 1 197 ? 23.241 12.017 -27.908 1.00 29.08 197 VAL A CA 1
ATOM 1368 C C . VAL A 1 197 ? 23.983 11.154 -28.906 1.00 29.08 197 VAL A C 1
ATOM 1370 O O . VAL A 1 197 ? 25.211 11.130 -28.943 1.00 29.08 197 VAL A O 1
ATOM 1373 N N . VAL A 1 198 ? 23.229 10.359 -29.658 1.00 26.84 198 VAL A N 1
ATOM 1374 C CA . VAL A 1 198 ? 23.688 9.919 -30.966 1.00 26.84 198 VAL A CA 1
ATOM 1375 C C . VAL A 1 198 ? 23.953 11.219 -31.706 1.00 26.84 198 VAL A C 1
ATOM 1377 O O . VAL A 1 198 ? 23.030 11.863 -32.196 1.00 26.84 198 VAL A O 1
ATOM 1380 N N . THR A 1 199 ? 25.202 11.679 -31.695 1.00 23.28 199 THR A N 1
ATOM 1381 C CA . THR A 1 199 ? 25.644 12.631 -32.696 1.00 23.28 199 THR A CA 1
ATOM 1382 C C . THR A 1 199 ? 25.471 11.887 -34.012 1.00 23.28 199 THR A C 1
ATOM 1384 O O . THR A 1 199 ? 26.100 10.841 -34.206 1.00 23.28 199 THR A O 1
ATOM 1387 N N . PRO A 1 200 ? 24.562 12.330 -34.897 1.00 28.47 200 PRO A N 1
ATOM 1388 C CA . PRO A 1 200 ? 24.489 11.731 -36.208 1.00 28.47 200 PRO A CA 1
ATOM 1389 C C . PRO A 1 200 ? 25.863 11.934 -36.836 1.00 28.47 200 PRO A C 1
ATOM 1391 O O . PRO A 1 200 ? 26.354 13.060 -36.944 1.00 28.47 200 PRO A O 1
ATOM 1394 N N . VAL A 1 201 ? 26.508 10.830 -37.209 1.00 27.27 201 VAL A N 1
ATOM 1395 C CA . VAL A 1 201 ? 27.612 10.877 -38.158 1.00 27.27 201 VAL A CA 1
ATOM 1396 C C . VAL A 1 201 ? 27.047 11.567 -39.393 1.00 27.27 201 VAL A C 1
ATOM 1398 O O . VAL A 1 201 ? 26.217 11.011 -40.110 1.00 27.27 201 VAL A O 1
ATOM 1401 N N . VAL A 1 202 ? 27.457 12.815 -39.602 1.00 32.12 202 VAL A N 1
ATOM 1402 C CA . VAL A 1 202 ? 27.285 13.520 -40.866 1.00 32.12 202 VAL A CA 1
ATOM 1403 C C . VAL A 1 202 ? 28.142 12.799 -41.897 1.00 32.12 202 VAL A C 1
ATOM 1405 O O . VAL A 1 202 ? 29.311 13.116 -42.094 1.00 32.12 202 VAL A O 1
ATOM 1408 N N . ASN A 1 203 ? 27.542 11.810 -42.555 1.00 31.34 203 ASN A N 1
ATOM 1409 C CA . ASN A 1 203 ? 27.889 11.517 -43.934 1.00 31.34 203 ASN A CA 1
ATOM 1410 C C . ASN A 1 203 ? 27.223 12.592 -44.807 1.00 31.34 203 ASN A C 1
ATOM 1412 O O . ASN A 1 203 ? 26.022 12.841 -44.663 1.00 31.34 203 ASN A O 1
ATOM 1416 N N . PRO A 1 204 ? 27.973 13.263 -45.693 1.00 43.03 204 PRO A N 1
ATOM 1417 C CA . PRO A 1 204 ? 27.418 14.290 -46.551 1.00 43.03 204 PRO A CA 1
ATOM 1418 C C . PRO A 1 204 ? 26.649 13.608 -47.683 1.00 43.03 204 PRO A C 1
ATOM 1420 O O . PRO A 1 204 ? 27.245 12.977 -48.552 1.00 43.03 204 PRO A O 1
ATOM 1423 N N . GLY A 1 205 ? 25.324 13.736 -47.692 1.00 34.34 205 GLY A N 1
ATOM 1424 C CA . GLY A 1 205 ? 24.555 13.368 -48.875 1.00 34.34 205 GLY A CA 1
ATOM 1425 C C . GLY A 1 205 ? 23.072 13.143 -48.638 1.00 34.34 205 GLY A C 1
ATOM 1426 O O . GLY A 1 205 ? 22.665 12.047 -48.279 1.00 34.34 205 GLY A O 1
ATOM 1427 N N . GLY A 1 206 ? 22.275 14.155 -48.980 1.00 32.50 206 GLY A N 1
ATOM 1428 C CA . GLY A 1 206 ? 20.945 13.925 -49.540 1.00 32.50 206 GLY A CA 1
ATOM 1429 C C . GLY A 1 206 ? 19.786 14.065 -48.568 1.00 32.50 206 GLY A C 1
ATOM 1430 O O . GLY A 1 206 ? 19.249 13.088 -48.062 1.00 32.50 206 GLY A O 1
ATOM 1431 N N . ASN A 1 207 ? 19.322 15.301 -48.413 1.00 42.88 207 ASN A N 1
ATOM 1432 C CA . ASN A 1 207 ? 17.956 15.574 -48.004 1.00 42.88 207 ASN A CA 1
ATOM 1433 C C . ASN A 1 207 ? 17.003 14.959 -49.051 1.00 42.88 207 ASN A C 1
ATOM 1435 O O . ASN A 1 207 ? 16.973 15.386 -50.204 1.00 42.88 207 ASN A O 1
ATOM 1439 N N . SER A 1 208 ? 16.229 13.956 -48.662 1.00 35.59 208 SER A N 1
ATOM 1440 C CA . SER A 1 208 ? 14.964 13.607 -49.307 1.00 35.59 208 SER A CA 1
ATOM 1441 C C . SER A 1 208 ? 14.004 13.264 -48.186 1.00 35.59 208 SER A C 1
ATOM 1443 O O . SER A 1 208 ? 13.908 12.122 -47.748 1.00 35.59 208 SER A O 1
ATOM 1445 N N . GLY A 1 209 ? 13.359 14.307 -47.661 1.00 39.34 209 GLY A N 1
ATOM 1446 C CA . GLY A 1 209 ? 12.126 14.123 -46.918 1.00 39.34 209 GLY A CA 1
ATOM 1447 C C . GLY A 1 209 ? 11.142 13.440 -47.852 1.00 39.34 209 GLY A C 1
ATOM 1448 O O . GLY A 1 209 ? 10.849 13.970 -48.921 1.00 39.34 209 GLY A O 1
ATOM 1449 N N . ASP A 1 210 ? 10.692 12.253 -47.466 1.00 34.66 210 ASP A N 1
ATOM 1450 C CA . ASP A 1 210 ? 9.524 11.643 -48.074 1.00 34.66 210 ASP A CA 1
ATOM 1451 C C . ASP A 1 210 ? 8.318 12.530 -47.714 1.00 34.66 210 ASP A C 1
ATOM 1453 O O . ASP A 1 210 ? 7.984 12.651 -46.530 1.00 34.66 210 ASP A O 1
ATOM 1457 N N . PRO A 1 211 ? 7.682 13.208 -48.686 1.00 36.84 211 PRO A N 1
ATOM 1458 C CA . PRO A 1 211 ? 6.556 14.102 -48.434 1.00 36.84 211 PRO A CA 1
ATOM 1459 C C . PRO A 1 211 ? 5.276 13.351 -48.025 1.00 36.84 211 PRO A C 1
ATOM 1461 O O . PRO A 1 211 ? 4.229 13.982 -47.894 1.00 36.84 211 PRO A O 1
ATOM 1464 N N . ASN A 1 212 ? 5.337 12.028 -47.828 1.00 42.22 212 ASN A N 1
ATOM 1465 C CA . ASN A 1 212 ? 4.174 11.181 -47.590 1.00 42.22 212 ASN A CA 1
ATOM 1466 C C . ASN A 1 212 ? 4.159 10.452 -46.230 1.00 42.22 212 ASN A C 1
ATOM 1468 O O . ASN A 1 212 ? 3.315 9.584 -46.015 1.00 42.22 212 ASN A O 1
ATOM 1472 N N . SER A 1 213 ? 5.056 10.781 -45.291 1.00 51.19 213 SER A N 1
ATOM 1473 C CA . SER A 1 213 ? 4.996 10.206 -43.937 1.00 51.19 213 SER A CA 1
ATOM 1474 C C . SER A 1 213 ? 4.042 11.014 -43.051 1.00 51.19 213 SER A C 1
ATOM 1476 O O . SER A 1 213 ? 4.369 12.113 -42.597 1.00 51.19 213 SER A O 1
ATOM 1478 N N . ALA A 1 214 ? 2.831 10.493 -42.841 1.00 74.00 214 ALA A N 1
ATOM 1479 C CA . ALA A 1 214 ? 1.811 11.127 -42.011 1.00 74.00 214 ALA A CA 1
ATOM 1480 C C . ALA A 1 214 ? 2.294 11.326 -40.560 1.00 74.00 214 ALA A C 1
ATOM 1482 O O . ALA A 1 214 ? 2.927 10.453 -39.966 1.00 74.00 214 ALA A O 1
ATOM 1483 N N . ALA A 1 215 ? 1.976 12.483 -39.966 1.00 80.31 215 ALA A N 1
ATOM 1484 C CA . ALA A 1 215 ? 2.431 12.843 -38.621 1.00 80.31 215 ALA A CA 1
ATOM 1485 C C . ALA A 1 215 ? 1.977 11.826 -37.553 1.00 80.31 215 ALA A C 1
ATOM 1487 O O . ALA A 1 215 ? 0.823 11.386 -37.566 1.00 80.31 215 ALA A O 1
ATOM 1488 N N . ALA A 1 216 ? 2.861 11.493 -36.608 1.00 85.19 216 ALA A N 1
ATOM 1489 C CA . ALA A 1 216 ? 2.592 10.528 -35.543 1.00 85.19 216 ALA A CA 1
ATOM 1490 C C . ALA A 1 216 ? 1.427 10.969 -34.625 1.00 85.19 216 ALA A C 1
ATOM 1492 O O . ALA A 1 216 ? 1.374 12.140 -34.233 1.00 85.19 216 ALA A O 1
ATOM 1493 N N . PRO A 1 217 ? 0.507 10.064 -34.235 1.00 89.81 217 PRO A N 1
ATOM 1494 C CA . PRO A 1 217 ? -0.444 10.334 -33.159 1.00 89.81 217 PRO A CA 1
ATOM 1495 C C . PRO A 1 217 ? 0.293 10.511 -31.823 1.00 89.81 217 PRO A C 1
ATOM 1497 O O . PRO A 1 217 ? 1.290 9.843 -31.554 1.00 89.81 217 PRO A O 1
ATOM 1500 N N . THR A 1 218 ? -0.211 11.394 -30.962 1.00 81.94 218 THR A N 1
ATOM 1501 C CA . THR A 1 218 ? 0.368 11.686 -29.639 1.00 81.94 218 THR A CA 1
ATOM 1502 C C . THR A 1 218 ? -0.588 11.296 -28.520 1.00 81.94 218 THR A C 1
ATOM 1504 O O . THR A 1 218 ? -1.804 11.412 -28.667 1.00 81.94 218 THR A O 1
ATOM 1507 N N . PHE A 1 219 ? -0.041 10.827 -27.397 1.00 88.25 219 PHE A N 1
ATOM 1508 C CA . PHE A 1 219 ? -0.808 10.540 -26.183 1.00 88.25 219 PHE A CA 1
ATOM 1509 C C . PHE A 1 219 ? -1.457 11.824 -25.641 1.00 88.25 219 PHE A C 1
ATOM 1511 O O . PHE A 1 219 ? -0.769 12.831 -25.472 1.00 88.25 219 PHE A O 1
ATOM 1518 N N . VAL A 1 220 ? -2.753 11.772 -25.326 1.00 78.62 220 VAL A N 1
ATOM 1519 C CA . VAL A 1 220 ? -3.510 12.883 -24.721 1.00 78.62 220 VAL A CA 1
ATOM 1520 C C . VAL A 1 220 ? -3.790 12.603 -23.247 1.00 78.62 220 VAL A C 1
ATOM 1522 O O . VAL A 1 220 ? -3.387 13.382 -22.390 1.00 78.62 220 VAL A O 1
ATOM 1525 N N . ARG A 1 221 ? -4.476 11.494 -22.946 1.00 75.56 221 ARG A N 1
ATOM 1526 C CA . ARG A 1 221 ? -4.795 11.052 -21.577 1.00 75.56 221 ARG A CA 1
ATOM 1527 C C . ARG A 1 221 ? -5.093 9.555 -21.539 1.00 75.56 221 ARG A C 1
ATOM 1529 O O . ARG A 1 221 ? -5.330 8.944 -22.581 1.00 75.56 221 ARG A O 1
ATOM 1536 N N . THR A 1 222 ? -5.145 8.985 -20.342 1.00 80.31 222 THR A N 1
ATOM 1537 C CA . THR A 1 222 ? -5.578 7.602 -20.099 1.00 80.31 222 THR A CA 1
ATOM 1538 C C . THR A 1 222 ? -6.509 7.546 -18.894 1.00 80.31 222 THR A C 1
ATOM 1540 O O . THR A 1 222 ? -6.393 8.385 -18.005 1.00 80.31 222 THR A O 1
ATOM 1543 N N . GLU A 1 223 ? -7.444 6.600 -18.887 1.00 75.50 223 GLU A N 1
ATOM 1544 C CA . GLU A 1 223 ? -8.459 6.423 -17.846 1.00 75.50 223 GLU A CA 1
ATOM 1545 C C . GLU A 1 223 ? -8.716 4.934 -17.579 1.00 75.50 223 GLU A C 1
ATOM 1547 O O . GLU A 1 223 ? -8.550 4.085 -18.461 1.00 75.50 223 GLU A O 1
ATOM 1552 N N . VAL A 1 224 ? -9.164 4.619 -16.364 1.00 78.44 224 VAL A N 1
ATOM 1553 C CA . VAL A 1 224 ? -9.713 3.299 -16.037 1.00 78.44 224 VAL A CA 1
ATOM 1554 C C . VAL A 1 224 ? -11.190 3.281 -16.422 1.00 78.44 224 VAL A C 1
ATOM 1556 O O . VAL A 1 224 ? -11.950 4.175 -16.062 1.00 78.44 224 VAL A O 1
ATOM 1559 N N . THR A 1 225 ? -11.601 2.271 -17.181 1.00 76.62 225 THR A N 1
ATOM 1560 C CA . THR A 1 225 ? -12.997 2.076 -17.587 1.00 76.62 225 THR A CA 1
ATOM 1561 C C . THR A 1 225 ? -13.831 1.507 -16.441 1.00 76.62 225 THR A C 1
ATOM 1563 O O . THR A 1 225 ? -13.316 0.819 -15.561 1.00 76.62 225 THR A O 1
ATOM 1566 N N . ASN A 1 226 ? -15.151 1.675 -16.512 1.00 66.38 226 ASN A N 1
ATOM 1567 C CA . ASN A 1 226 ? -16.093 1.096 -15.547 1.00 66.38 226 ASN A CA 1
ATOM 1568 C C . ASN A 1 226 ? -16.127 -0.447 -15.522 1.00 66.38 226 ASN A C 1
ATOM 1570 O O . ASN A 1 226 ? -16.756 -1.032 -14.647 1.00 66.38 226 ASN A O 1
ATOM 1574 N N . LYS A 1 227 ? -15.447 -1.121 -16.460 1.00 74.88 227 LYS A N 1
ATOM 1575 C CA . LYS A 1 227 ? -15.282 -2.585 -16.485 1.00 74.88 227 LYS A CA 1
ATOM 1576 C C . LYS A 1 227 ? -13.889 -3.046 -16.037 1.00 74.88 227 LYS A C 1
ATOM 1578 O O . LYS A 1 227 ? -13.566 -4.219 -16.202 1.00 74.88 227 LYS A O 1
ATOM 1583 N N . GLY A 1 228 ? -13.063 -2.134 -15.520 1.00 71.00 228 GLY A N 1
ATOM 1584 C CA . GLY A 1 228 ? -11.720 -2.430 -15.019 1.00 71.00 228 GLY A CA 1
ATOM 1585 C C . GLY A 1 228 ? -10.653 -2.631 -16.104 1.00 71.00 228 GLY A C 1
ATOM 1586 O O . GLY A 1 228 ? -9.584 -3.152 -15.808 1.00 71.00 228 GLY A O 1
ATOM 1587 N N . ASP A 1 229 ? -10.936 -2.234 -17.349 1.00 88.25 229 ASP A N 1
ATOM 1588 C CA . ASP A 1 229 ? -9.964 -2.108 -18.451 1.00 88.25 229 ASP A CA 1
ATOM 1589 C C . ASP A 1 229 ? -9.366 -0.692 -18.520 1.00 88.25 229 ASP A C 1
ATOM 1591 O O . ASP A 1 229 ? -9.879 0.221 -17.874 1.00 88.25 229 ASP A O 1
ATOM 1595 N N . VAL A 1 230 ? -8.337 -0.469 -19.345 1.00 90.75 230 VAL A N 1
ATOM 1596 C CA . VAL A 1 230 ? -7.688 0.850 -19.510 1.00 90.75 230 VAL A CA 1
ATOM 1597 C C . VAL A 1 230 ? -8.014 1.441 -20.877 1.00 90.75 230 VAL A C 1
ATOM 1599 O O . VAL A 1 230 ? -7.880 0.768 -21.893 1.00 90.75 230 VAL A O 1
ATOM 1602 N N . SER A 1 231 ? -8.418 2.708 -20.933 1.00 88.81 231 SER A N 1
ATOM 1603 C CA . SER A 1 231 ? -8.622 3.443 -22.185 1.00 88.81 231 SER A CA 1
ATOM 1604 C C . SER A 1 231 ? -7.588 4.543 -22.370 1.00 88.81 231 SER A C 1
ATOM 1606 O O . SER A 1 231 ? -7.300 5.279 -21.436 1.00 88.81 231 SER A O 1
ATOM 1608 N N . ILE A 1 232 ? -7.085 4.703 -23.593 1.00 92.62 232 ILE A N 1
ATOM 1609 C CA . ILE A 1 232 ? -6.092 5.714 -23.966 1.00 92.62 232 ILE A CA 1
ATOM 1610 C C . ILE A 1 232 ? -6.656 6.578 -25.088 1.00 92.62 232 ILE A C 1
ATOM 1612 O O . ILE A 1 232 ? -7.184 6.054 -26.068 1.00 92.62 232 ILE A O 1
ATOM 1616 N N . TYR A 1 233 ? -6.505 7.892 -24.957 1.00 85.44 233 TYR A N 1
ATOM 1617 C CA . TYR A 1 233 ? -6.887 8.871 -25.967 1.00 85.44 233 TYR A CA 1
ATOM 1618 C C . TYR A 1 233 ? -5.646 9.405 -26.670 1.00 85.44 233 TYR A C 1
ATOM 1620 O O . TYR A 1 233 ? -4.676 9.808 -26.020 1.00 85.44 233 TYR A O 1
ATOM 1628 N N . PHE A 1 234 ? -5.712 9.453 -27.994 1.00 92.50 234 PHE A N 1
ATOM 1629 C CA . PHE A 1 234 ? -4.686 9.997 -28.869 1.00 92.50 234 PHE A CA 1
ATOM 1630 C C . PHE A 1 234 ? -5.203 11.221 -29.629 1.00 92.50 234 PHE A C 1
ATOM 1632 O O . PHE A 1 234 ? -6.405 11.449 -29.736 1.00 92.50 234 PHE A O 1
ATOM 1639 N N . SER A 1 235 ? -4.285 12.017 -30.173 1.00 84.25 235 SER A N 1
ATOM 1640 C CA . SER A 1 235 ? -4.599 13.246 -30.915 1.00 84.25 235 SER A CA 1
ATOM 1641 C C . SER A 1 235 ? -5.183 13.031 -32.318 1.00 84.25 235 SER A C 1
ATOM 1643 O O . SER A 1 235 ? -5.518 14.009 -32.983 1.00 84.25 235 SER A O 1
ATOM 1645 N N . LYS A 1 236 ? -5.293 11.781 -32.788 1.00 85.31 236 LYS A N 1
ATOM 1646 C CA . LYS A 1 236 ? -5.763 11.4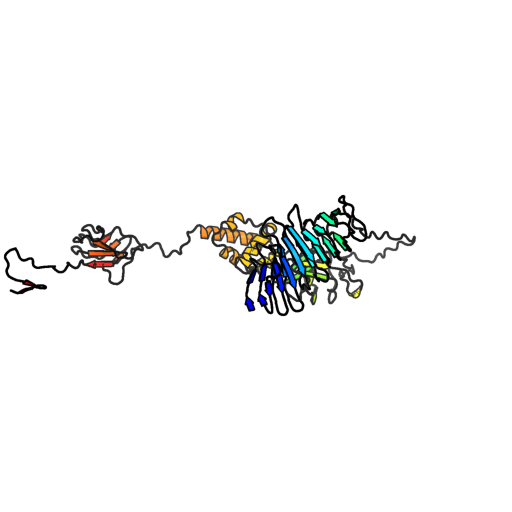25 -34.137 1.00 85.31 236 LYS A CA 1
ATOM 1647 C C . LYS A 1 236 ? -6.634 10.171 -34.095 1.00 85.31 236 LYS A C 1
ATOM 1649 O O . LYS A 1 236 ? -6.458 9.334 -33.212 1.00 85.31 236 LYS A O 1
ATOM 1654 N N . THR A 1 237 ? -7.491 9.999 -35.100 1.00 86.19 237 THR A N 1
ATOM 1655 C CA . THR A 1 237 ? -8.209 8.744 -35.361 1.00 86.19 237 THR A CA 1
ATOM 1656 C C . THR A 1 237 ? -7.229 7.587 -35.521 1.00 86.19 237 THR A C 1
ATOM 1658 O O . THR A 1 237 ? -6.323 7.642 -36.356 1.00 86.19 237 THR A O 1
ATOM 1661 N N . MET A 1 238 ? -7.414 6.521 -34.746 1.00 92.31 238 MET A N 1
ATOM 1662 C CA . MET A 1 238 ? -6.531 5.353 -34.756 1.00 92.31 238 MET A CA 1
ATOM 1663 C C . MET A 1 238 ? -6.996 4.321 -35.790 1.00 92.31 238 MET A C 1
ATOM 1665 O O . MET A 1 238 ? -8.191 4.198 -36.041 1.00 92.31 238 MET A O 1
ATOM 1669 N N . ALA A 1 239 ? -6.063 3.609 -36.423 1.00 85.25 239 ALA A N 1
ATOM 1670 C CA . ALA A 1 239 ? -6.378 2.455 -37.266 1.00 85.25 239 ALA A CA 1
ATOM 1671 C C . ALA A 1 239 ? -6.682 1.220 -36.397 1.00 85.25 239 ALA A C 1
ATOM 1673 O O . ALA A 1 239 ? -6.395 1.228 -35.198 1.00 85.25 239 ALA A O 1
ATOM 1674 N N . ASP A 1 240 ? -7.220 0.151 -36.997 1.00 85.38 240 ASP A N 1
ATOM 1675 C CA . ASP A 1 240 ? -7.522 -1.099 -36.284 1.00 85.38 240 ASP A CA 1
ATOM 1676 C C . ASP A 1 240 ? -6.260 -1.682 -35.600 1.00 85.38 240 ASP A C 1
ATOM 1678 O O . ASP A 1 240 ? -5.280 -2.024 -36.283 1.00 85.38 240 ASP A O 1
ATOM 1682 N N . PRO A 1 241 ? -6.243 -1.772 -34.253 1.00 89.38 241 PRO A N 1
ATOM 1683 C CA . PRO A 1 241 ? -5.078 -2.197 -33.497 1.00 89.38 241 PRO A CA 1
ATOM 1684 C C . PRO A 1 241 ? -5.048 -3.709 -33.226 1.00 89.38 241 PRO A C 1
ATOM 1686 O O . PRO A 1 241 ? -4.167 -4.152 -32.487 1.00 89.38 241 PRO A O 1
ATOM 1689 N N . ILE A 1 242 ? -5.992 -4.505 -33.747 1.00 82.38 242 ILE A N 1
ATOM 1690 C CA . ILE A 1 242 ? -6.144 -5.917 -33.369 1.00 82.38 242 ILE A CA 1
ATOM 1691 C C . ILE A 1 242 ? -4.814 -6.693 -33.430 1.00 82.38 242 ILE A C 1
ATOM 1693 O O . ILE A 1 242 ? -4.071 -6.648 -34.410 1.00 82.38 242 ILE A O 1
ATOM 1697 N N . GLY A 1 243 ? -4.475 -7.377 -32.331 1.00 79.69 243 GLY A N 1
ATOM 1698 C CA . GLY A 1 243 ? -3.228 -8.144 -32.194 1.00 79.69 243 GLY A CA 1
ATOM 1699 C C . GLY A 1 243 ? -1.951 -7.324 -31.940 1.00 79.69 243 GLY A C 1
ATOM 1700 O O . GLY A 1 243 ? -0.910 -7.914 -31.672 1.00 79.69 243 GLY A O 1
ATOM 1701 N N . LYS A 1 244 ? -2.008 -5.986 -31.942 1.00 87.12 244 LYS A N 1
ATOM 1702 C CA . LYS A 1 244 ? -0.830 -5.099 -31.824 1.00 87.12 244 LYS A CA 1
ATOM 1703 C C . LYS A 1 244 ? -0.596 -4.545 -30.411 1.00 87.12 244 LYS A C 1
ATOM 1705 O O . LYS A 1 244 ? 0.060 -3.523 -30.232 1.00 87.12 244 LYS A O 1
ATOM 1710 N N . HIS A 1 245 ? -1.124 -5.207 -29.380 1.00 87.81 245 HIS A N 1
ATOM 1711 C CA . HIS A 1 245 ? -1.023 -4.734 -27.992 1.00 87.81 245 HIS A CA 1
ATOM 1712 C C . HIS A 1 245 ? 0.356 -4.962 -27.349 1.00 87.81 245 HIS A C 1
ATOM 1714 O O . HIS A 1 245 ? 0.625 -4.385 -26.303 1.00 87.81 245 HIS A O 1
ATOM 1720 N N . GLY A 1 246 ? 1.242 -5.755 -27.965 1.00 81.88 246 GLY A N 1
ATOM 1721 C CA . GLY A 1 246 ? 2.528 -6.160 -27.373 1.00 81.88 246 GLY A CA 1
ATOM 1722 C C . GLY A 1 246 ? 3.534 -5.030 -27.116 1.00 81.88 246 GLY A C 1
ATOM 1723 O O . GLY A 1 246 ? 4.518 -5.251 -26.421 1.00 81.88 246 GLY A O 1
ATOM 1724 N N . GLY A 1 247 ? 3.300 -3.830 -27.659 1.00 83.81 247 GLY A N 1
ATOM 1725 C CA . GLY A 1 247 ? 4.078 -2.634 -27.323 1.00 83.81 247 GLY A CA 1
ATOM 1726 C C . GLY A 1 247 ? 3.597 -1.911 -26.060 1.00 83.81 247 GLY A C 1
ATOM 1727 O O . GLY A 1 247 ? 4.319 -1.057 -25.551 1.00 83.81 247 GLY A O 1
ATOM 1728 N N . PHE A 1 248 ? 2.394 -2.209 -25.557 1.00 96.44 248 PHE A N 1
ATOM 1729 C CA . PHE A 1 248 ? 1.849 -1.573 -24.360 1.00 96.44 248 PHE A CA 1
ATOM 1730 C C . PHE A 1 248 ? 2.242 -2.322 -23.091 1.00 96.44 248 PHE A C 1
ATOM 1732 O O . PHE A 1 248 ? 2.213 -3.549 -23.034 1.00 96.44 248 PHE A O 1
ATOM 1739 N N . THR A 1 249 ? 2.503 -1.550 -22.043 1.00 89.69 249 THR A N 1
ATOM 1740 C CA . THR A 1 249 ? 2.667 -2.054 -20.681 1.00 89.69 249 THR A CA 1
ATOM 1741 C C . THR A 1 249 ? 1.647 -1.357 -19.803 1.00 89.69 249 THR A C 1
ATOM 1743 O O . THR A 1 249 ? 1.611 -0.128 -19.775 1.00 89.69 249 THR A O 1
ATOM 1746 N N . VAL A 1 250 ? 0.839 -2.127 -19.076 1.00 90.69 250 VAL A N 1
ATOM 1747 C CA . VAL A 1 250 ? -0.023 -1.607 -18.012 1.00 90.69 250 VAL A CA 1
ATOM 1748 C C . VAL A 1 250 ? 0.523 -2.105 -16.690 1.00 90.69 250 VAL A C 1
ATOM 1750 O O . VAL A 1 250 ? 0.784 -3.296 -16.537 1.00 90.69 250 VAL A O 1
ATOM 1753 N N . THR A 1 251 ? 0.698 -1.199 -15.734 1.00 79.94 251 THR A N 1
ATOM 1754 C CA . THR A 1 251 ? 0.995 -1.581 -14.356 1.00 79.94 251 THR A CA 1
ATOM 1755 C C . THR A 1 251 ? -0.114 -1.126 -13.433 1.00 79.94 251 THR A C 1
ATOM 1757 O O . THR A 1 251 ? -0.733 -0.090 -13.656 1.00 79.94 251 THR A O 1
ATOM 1760 N N . VAL A 1 252 ? -0.348 -1.920 -12.400 1.00 77.56 252 VAL A N 1
ATOM 1761 C CA . VAL A 1 252 ? -1.381 -1.737 -11.391 1.00 77.56 252 VAL A CA 1
ATOM 1762 C C . VAL A 1 252 ? -0.676 -1.836 -10.051 1.00 77.56 252 VAL A C 1
ATOM 1764 O O . VAL A 1 252 ? -0.061 -2.858 -9.744 1.00 77.56 252 VAL A O 1
ATOM 1767 N N . ASN A 1 253 ? -0.641 -0.732 -9.306 1.00 69.12 253 ASN A N 1
ATOM 1768 C CA . ASN A 1 253 ? 0.199 -0.574 -8.115 1.00 69.12 253 ASN A CA 1
ATOM 1769 C C . ASN A 1 253 ? 1.679 -0.912 -8.388 1.00 69.12 253 ASN A C 1
ATOM 1771 O O . ASN A 1 253 ? 2.363 -1.522 -7.569 1.00 69.12 253 ASN A O 1
ATOM 1775 N N . GLY A 1 254 ? 2.160 -0.560 -9.587 1.00 60.06 254 GLY A N 1
ATOM 1776 C CA . GLY A 1 254 ? 3.529 -0.824 -10.038 1.00 60.06 254 GLY A CA 1
ATOM 1777 C C . GLY A 1 254 ? 3.807 -2.264 -10.491 1.00 60.06 254 GLY A C 1
ATOM 1778 O O . GLY A 1 254 ? 4.890 -2.530 -11.008 1.00 60.06 254 GLY A O 1
ATOM 1779 N N . LYS A 1 255 ? 2.848 -3.192 -10.368 1.00 72.69 255 LYS A N 1
ATOM 1780 C CA . LYS A 1 255 ? 2.961 -4.554 -10.906 1.00 72.69 255 LYS A CA 1
ATOM 1781 C C . LYS A 1 255 ? 2.464 -4.594 -12.344 1.00 72.69 255 LYS A C 1
ATOM 1783 O O . LYS A 1 255 ? 1.359 -4.140 -12.614 1.00 72.69 255 LYS A O 1
ATOM 1788 N N . SER A 1 256 ? 3.242 -5.176 -13.254 1.00 80.06 256 SER A N 1
ATOM 1789 C CA . SER A 1 256 ? 2.796 -5.370 -14.637 1.00 80.06 256 SER A CA 1
ATOM 1790 C C . SER A 1 256 ? 1.594 -6.316 -14.690 1.00 80.06 256 SER A C 1
ATOM 1792 O O . SER A 1 256 ? 1.618 -7.388 -14.079 1.00 80.06 256 SER A O 1
ATOM 1794 N N . VAL A 1 257 ? 0.551 -5.913 -15.409 1.00 85.12 257 VAL A N 1
ATOM 1795 C CA . VAL A 1 257 ? -0.662 -6.702 -15.634 1.00 85.12 257 VAL A CA 1
ATOM 1796 C C . VAL A 1 257 ? -0.717 -7.124 -17.091 1.00 85.12 257 VAL A C 1
ATOM 1798 O O . VAL A 1 257 ? -0.376 -6.367 -18.000 1.00 85.12 257 VAL A O 1
ATOM 1801 N N . THR A 1 258 ? -1.135 -8.367 -17.316 1.00 90.62 258 THR A N 1
ATOM 1802 C CA . THR A 1 258 ? -1.249 -8.930 -18.658 1.00 90.62 258 THR A CA 1
ATOM 1803 C C . THR A 1 258 ? -2.360 -8.234 -19.437 1.00 90.62 258 THR A C 1
ATOM 1805 O O . THR A 1 258 ? -3.515 -8.211 -19.011 1.00 90.62 258 THR A O 1
ATOM 1808 N N . ILE A 1 259 ? -2.011 -7.715 -20.612 1.00 95.38 259 ILE A N 1
ATOM 1809 C CA . ILE A 1 259 ? -2.956 -7.212 -21.609 1.00 95.38 259 ILE A CA 1
ATOM 1810 C C . ILE A 1 259 ? -3.296 -8.384 -22.534 1.00 95.38 259 ILE A C 1
ATOM 1812 O O . ILE A 1 259 ? -2.398 -9.000 -23.098 1.00 95.38 259 ILE A O 1
ATOM 1816 N N . THR A 1 260 ? -4.577 -8.713 -22.670 1.00 90.94 260 THR A N 1
ATOM 1817 C CA . THR A 1 260 ? -5.068 -9.815 -23.517 1.00 90.94 260 THR A CA 1
ATOM 1818 C C . THR A 1 260 ? -5.542 -9.340 -24.884 1.00 90.94 260 THR A C 1
ATOM 1820 O O . THR A 1 260 ? -5.678 -10.142 -25.807 1.00 90.94 260 THR A O 1
ATOM 1823 N N . GLY A 1 261 ? -5.778 -8.038 -25.040 1.00 89.00 261 GLY A N 1
ATOM 1824 C CA . GLY A 1 261 ? -6.239 -7.467 -26.294 1.00 89.00 261 GLY A CA 1
ATOM 1825 C C . GLY A 1 261 ? -6.195 -5.947 -26.320 1.00 89.00 261 GLY A C 1
ATOM 1826 O O . GLY A 1 261 ? -5.951 -5.281 -25.315 1.00 89.00 261 GLY A O 1
ATOM 1827 N N . ILE A 1 262 ? -6.449 -5.403 -27.505 1.00 94.81 262 ILE A N 1
ATOM 1828 C CA . ILE A 1 262 ? -6.643 -3.975 -27.737 1.00 94.81 262 ILE A CA 1
ATOM 1829 C C . ILE A 1 262 ? -7.774 -3.796 -28.748 1.00 94.81 262 ILE A C 1
ATOM 1831 O O . ILE A 1 262 ? -7.841 -4.531 -29.731 1.00 94.81 262 ILE A O 1
ATOM 1835 N N . GLU A 1 263 ? -8.665 -2.845 -28.492 1.00 87.69 263 GLU A N 1
ATOM 1836 C CA . GLU A 1 263 ? -9.879 -2.622 -29.280 1.00 87.69 263 GLU A CA 1
ATOM 1837 C C . GLU A 1 263 ? -10.025 -1.148 -29.669 1.00 87.69 263 GLU A C 1
ATOM 1839 O O . GLU A 1 263 ? -9.681 -0.248 -28.892 1.00 87.69 263 GLU A O 1
ATOM 1844 N N . LEU A 1 264 ? -10.599 -0.904 -30.852 1.00 85.69 264 LEU A N 1
ATOM 1845 C CA . LEU A 1 264 ? -11.206 0.387 -31.167 1.00 85.69 264 LEU A CA 1
ATOM 1846 C C . LEU A 1 264 ? -12.466 0.581 -30.325 1.00 85.69 264 LEU A C 1
ATOM 1848 O O . LEU A 1 264 ? -13.186 -0.366 -30.006 1.00 85.69 264 LEU A O 1
ATOM 1852 N N . THR A 1 265 ? -12.755 1.833 -30.002 1.00 80.88 265 THR A N 1
ATOM 1853 C CA . THR A 1 265 ? -14.025 2.211 -29.381 1.00 80.88 265 THR A CA 1
ATOM 1854 C C . THR A 1 265 ? -14.874 3.007 -30.370 1.00 80.88 265 THR A C 1
ATOM 1856 O O . THR A 1 265 ? -14.412 3.390 -31.441 1.00 80.88 265 THR A O 1
ATOM 1859 N N . ASN A 1 266 ? -16.122 3.297 -30.007 1.00 72.75 266 ASN A N 1
ATOM 1860 C CA . ASN A 1 266 ? -16.975 4.220 -30.760 1.00 72.75 266 ASN A CA 1
ATOM 1861 C C . ASN A 1 266 ? -16.572 5.702 -30.595 1.00 72.75 266 ASN A C 1
ATOM 1863 O O . ASN A 1 266 ? -17.234 6.573 -31.152 1.00 72.75 266 ASN A O 1
ATOM 1867 N N . THR A 1 267 ? -15.531 5.995 -29.809 1.00 69.88 267 THR A N 1
ATOM 1868 C CA . THR A 1 267 ? -14.988 7.342 -29.616 1.00 69.88 267 THR A CA 1
ATOM 1869 C C . THR A 1 267 ? -13.740 7.512 -30.471 1.00 69.88 267 THR A C 1
ATOM 1871 O O . THR A 1 267 ? -12.819 6.695 -30.408 1.00 69.88 267 THR A O 1
ATOM 1874 N N . ASP A 1 268 ? -13.700 8.587 -31.254 1.00 71.69 268 ASP A N 1
ATOM 1875 C CA . ASP A 1 268 ? -12.570 8.871 -32.130 1.00 71.69 268 ASP A CA 1
ATOM 1876 C C . ASP A 1 268 ? -11.262 9.060 -31.336 1.00 71.69 268 ASP A C 1
ATOM 1878 O O . ASP A 1 268 ? -11.252 9.623 -30.240 1.00 71.69 268 ASP A O 1
ATOM 1882 N N . GLY A 1 269 ? -10.160 8.530 -31.867 1.00 76.50 269 GLY A N 1
ATOM 1883 C CA . GLY A 1 269 ? -8.841 8.560 -31.226 1.00 76.50 269 GLY A CA 1
ATOM 1884 C C . GLY A 1 269 ? -8.706 7.760 -29.923 1.00 76.50 269 GLY A C 1
ATOM 1885 O O . GLY A 1 269 ? -7.677 7.873 -29.256 1.00 76.50 269 GLY A O 1
ATOM 1886 N N . LYS A 1 270 ? -9.701 6.946 -29.540 1.00 87.62 270 LYS A N 1
ATOM 1887 C CA . LYS A 1 270 ? -9.689 6.168 -28.291 1.00 87.62 270 LYS A CA 1
ATOM 1888 C C . LYS A 1 270 ? -9.470 4.675 -28.541 1.00 87.62 270 LYS A C 1
ATOM 1890 O O . LYS A 1 270 ? -10.268 4.028 -29.223 1.00 87.62 270 LYS A O 1
ATOM 1895 N N . LEU A 1 271 ? -8.431 4.125 -27.911 1.00 93.38 271 LEU A N 1
ATOM 1896 C CA . LEU A 1 271 ? -8.153 2.686 -27.848 1.00 93.38 271 LEU A CA 1
ATOM 1897 C C . LEU A 1 271 ? -8.412 2.150 -26.439 1.00 93.38 271 LEU A C 1
ATOM 1899 O O . LEU A 1 271 ? -8.119 2.830 -25.456 1.00 93.38 271 LEU A O 1
ATOM 1903 N N . LYS A 1 272 ? -8.912 0.917 -26.332 1.00 93.75 272 LYS A N 1
ATOM 1904 C CA . LYS A 1 272 ? -9.099 0.214 -25.055 1.00 93.75 272 LYS A CA 1
ATOM 1905 C C . LYS A 1 272 ? -8.143 -0.972 -24.965 1.00 93.75 272 LYS A C 1
ATOM 1907 O O . LYS A 1 272 ? -8.201 -1.858 -25.810 1.00 93.75 272 LYS A O 1
ATOM 1912 N N . LEU A 1 273 ? -7.307 -1.006 -23.933 1.00 96.50 273 LEU A N 1
ATOM 1913 C CA . LEU A 1 273 ? -6.503 -2.162 -23.547 1.00 96.50 273 LEU A CA 1
ATOM 1914 C C . LEU A 1 273 ? -7.344 -3.089 -22.669 1.00 96.50 273 LEU A C 1
ATOM 1916 O O . LEU A 1 273 ? -7.822 -2.677 -21.612 1.00 96.50 273 LEU A O 1
ATOM 1920 N N . VAL A 1 274 ? -7.509 -4.334 -23.107 1.00 92.50 274 VAL A N 1
ATOM 1921 C CA . VAL A 1 274 ? -8.243 -5.365 -22.370 1.00 92.50 274 VAL A CA 1
ATOM 1922 C C . VAL A 1 274 ? -7.271 -6.067 -21.432 1.00 92.50 274 VAL A C 1
ATOM 1924 O O . VAL A 1 274 ? -6.300 -6.666 -21.889 1.00 92.50 274 VAL A O 1
ATOM 1927 N N . LEU A 1 275 ? -7.511 -5.989 -20.126 1.00 91.69 275 LEU A N 1
ATOM 1928 C CA . LEU A 1 275 ? -6.675 -6.640 -19.117 1.00 91.69 275 LEU A CA 1
ATOM 1929 C C . LEU A 1 275 ? -7.154 -8.071 -18.841 1.00 91.69 275 LEU A C 1
ATOM 1931 O O . LEU A 1 275 ? -8.354 -8.351 -18.920 1.00 91.69 275 LEU A O 1
ATOM 1935 N N . ALA A 1 276 ? -6.224 -8.974 -18.521 1.00 87.56 276 ALA A N 1
ATOM 1936 C CA . ALA A 1 276 ? -6.542 -10.327 -18.060 1.00 87.56 276 ALA A CA 1
ATOM 1937 C C . ALA A 1 276 ? -7.288 -10.276 -16.720 1.00 87.56 276 ALA A C 1
ATOM 1939 O O . ALA A 1 276 ? -8.404 -10.782 -16.612 1.00 87.56 276 ALA A O 1
ATOM 1940 N N . ASP A 1 277 ? -6.692 -9.581 -15.751 1.00 85.81 277 ASP A N 1
ATOM 1941 C CA . ASP A 1 277 ? -7.297 -9.284 -14.461 1.00 85.81 277 ASP A CA 1
ATOM 1942 C C . ASP A 1 277 ? -7.916 -7.889 -14.527 1.00 85.81 277 ASP A C 1
ATOM 1944 O O . ASP A 1 277 ? -7.231 -6.909 -14.835 1.00 85.81 277 ASP A O 1
ATOM 1948 N N . LYS A 1 278 ? -9.227 -7.803 -14.285 1.00 84.81 278 LYS A N 1
ATOM 1949 C CA . LYS A 1 278 ? -9.912 -6.510 -14.220 1.00 84.81 278 LYS A CA 1
ATOM 1950 C C . LYS A 1 278 ? -9.533 -5.804 -12.931 1.00 84.81 278 LYS A C 1
ATOM 1952 O O . LYS A 1 278 ? -9.481 -6.423 -11.871 1.00 84.81 278 LYS A O 1
ATOM 1957 N N . LEU A 1 279 ? -9.310 -4.504 -13.057 1.00 78.62 279 LEU A N 1
ATOM 1958 C CA . LEU A 1 279 ? -9.106 -3.612 -11.924 1.00 78.62 279 LEU A CA 1
ATOM 1959 C C . LEU A 1 279 ? -10.334 -3.669 -11.001 1.00 78.62 279 LEU A C 1
ATOM 1961 O O . LEU A 1 279 ? -11.441 -3.922 -11.485 1.00 78.62 279 LEU A O 1
ATOM 1965 N N . VAL A 1 280 ? -10.144 -3.421 -9.700 1.00 62.59 280 VAL A N 1
ATOM 1966 C CA . VAL A 1 280 ? -11.212 -3.416 -8.669 1.00 62.59 280 VAL A CA 1
ATOM 1967 C C . VAL A 1 280 ? -11.354 -2.109 -7.870 1.00 62.59 280 VAL A C 1
ATOM 1969 O O . VAL A 1 280 ? -12.418 -1.865 -7.308 1.00 62.59 280 VAL A O 1
ATOM 1972 N N . GLY A 1 281 ? -10.348 -1.230 -7.893 1.00 53.22 281 GLY A N 1
ATOM 1973 C CA . GLY A 1 281 ? -10.476 0.184 -7.518 1.00 53.22 281 GLY A CA 1
ATOM 1974 C C . GLY A 1 281 ? -9.748 0.532 -6.236 1.00 53.22 281 GLY A C 1
ATOM 1975 O O . GLY A 1 281 ? -9.887 -0.189 -5.262 1.00 53.22 281 GLY A O 1
ATOM 1976 N N . ASP A 1 282 ? -9.037 1.672 -6.265 1.00 52.34 282 ASP A N 1
ATOM 1977 C CA . ASP A 1 282 ? -7.916 2.101 -5.391 1.00 52.34 282 ASP A CA 1
ATOM 1978 C C . ASP A 1 282 ? -6.506 1.858 -5.961 1.00 52.34 282 ASP A C 1
ATOM 1980 O O . ASP A 1 282 ? -5.499 2.281 -5.389 1.00 52.34 282 ASP A O 1
ATOM 1984 N N . GLU A 1 283 ? -6.437 1.262 -7.149 1.00 68.69 283 GLU A N 1
ATOM 1985 C CA . GLU A 1 283 ? -5.183 0.883 -7.778 1.00 68.69 283 GLU A CA 1
ATOM 1986 C C . GLU A 1 283 ? -4.560 2.038 -8.578 1.00 68.69 283 GLU A C 1
ATOM 1988 O O . GLU A 1 283 ? -5.211 2.714 -9.382 1.00 68.69 283 GLU A O 1
ATOM 1993 N N . VAL A 1 284 ? -3.258 2.258 -8.393 1.00 63.25 284 VAL A N 1
ATOM 1994 C CA . VAL A 1 284 ? -2.475 3.194 -9.204 1.00 63.25 284 VAL A CA 1
ATOM 1995 C C . VAL A 1 284 ? -2.166 2.525 -10.532 1.00 63.25 284 VAL A C 1
ATOM 1997 O O . VAL A 1 284 ? -1.287 1.666 -10.622 1.00 63.25 284 VAL A O 1
ATOM 2000 N N . VAL A 1 285 ? -2.901 2.922 -11.565 1.00 80.88 285 VAL A N 1
ATOM 2001 C CA . VAL A 1 285 ? -2.735 2.380 -12.909 1.00 80.88 285 VAL A CA 1
ATOM 2002 C C . VAL A 1 285 ? -1.848 3.294 -13.730 1.00 80.88 285 VAL A C 1
ATOM 2004 O O . VAL A 1 285 ? -2.104 4.495 -13.842 1.00 80.88 285 VAL A O 1
ATOM 2007 N N . THR A 1 286 ? -0.825 2.722 -14.351 1.00 80.38 286 THR A N 1
ATOM 2008 C CA . THR A 1 286 ? -0.030 3.434 -15.346 1.00 80.38 286 THR A CA 1
ATOM 2009 C C . THR A 1 286 ? 0.042 2.654 -16.643 1.00 80.38 286 THR A C 1
ATOM 2011 O O . THR A 1 286 ? -0.017 1.425 -16.651 1.00 80.38 286 THR A O 1
ATOM 2014 N N . VAL A 1 287 ? 0.162 3.380 -17.748 1.00 89.31 287 VAL A N 1
ATOM 2015 C CA . VAL A 1 287 ? 0.311 2.824 -19.085 1.00 89.31 287 VAL A CA 1
ATOM 2016 C C . VAL A 1 287 ? 1.524 3.432 -19.773 1.00 89.31 287 VAL A C 1
ATOM 2018 O O . VAL A 1 287 ? 1.762 4.635 -19.698 1.00 89.31 287 VAL A O 1
ATOM 2021 N N . ALA A 1 288 ? 2.294 2.605 -20.461 1.00 86.81 288 ALA A N 1
ATOM 2022 C CA . ALA A 1 288 ? 3.390 3.022 -21.323 1.00 86.81 288 ALA A CA 1
ATOM 2023 C C . ALA A 1 288 ? 3.258 2.324 -22.677 1.00 86.81 288 ALA A C 1
ATOM 2025 O O . ALA A 1 288 ? 2.586 1.297 -22.789 1.00 86.81 288 ALA A O 1
ATOM 2026 N N . TYR A 1 289 ? 3.926 2.863 -23.692 1.00 95.94 289 TYR A N 1
ATOM 2027 C CA . TYR A 1 289 ? 4.051 2.213 -24.990 1.00 95.94 289 TYR A CA 1
ATOM 2028 C C . TYR A 1 289 ? 5.497 2.287 -25.462 1.00 95.94 289 TYR A C 1
ATOM 2030 O O . TYR A 1 289 ? 6.063 3.373 -25.573 1.00 95.94 289 TYR A O 1
ATOM 2038 N N . SER A 1 290 ? 6.079 1.131 -25.765 1.00 88.81 290 SER A N 1
ATOM 2039 C CA . SER A 1 290 ? 7.369 1.001 -26.437 1.00 88.81 290 SER A CA 1
ATOM 2040 C C . SER A 1 290 ? 7.122 0.562 -27.871 1.00 88.81 290 SER A C 1
ATOM 2042 O O . SER A 1 290 ? 6.637 -0.545 -28.106 1.00 88.81 290 SER A O 1
ATOM 2044 N N . LYS A 1 291 ? 7.452 1.428 -28.834 1.00 91.00 291 LYS A N 1
ATOM 2045 C CA . LYS A 1 291 ? 7.284 1.146 -30.261 1.00 91.00 291 LYS A CA 1
ATOM 2046 C C . LYS A 1 291 ? 8.051 -0.129 -30.644 1.00 91.00 291 LYS A C 1
ATOM 2048 O O . LYS A 1 291 ? 9.281 -0.137 -30.549 1.00 91.00 291 LYS A O 1
ATOM 2053 N N . PRO A 1 292 ? 7.369 -1.193 -31.108 1.00 80.12 292 PRO A N 1
ATOM 2054 C CA . PRO A 1 292 ? 8.048 -2.412 -31.527 1.00 80.12 292 PRO A CA 1
ATOM 2055 C C . PRO A 1 292 ? 8.925 -2.172 -32.759 1.00 80.12 292 PRO A C 1
ATOM 2057 O O . PRO A 1 292 ? 8.558 -1.408 -33.652 1.00 80.12 292 PRO A O 1
ATOM 2060 N N . SER A 1 293 ? 10.052 -2.880 -32.859 1.00 82.38 293 SER A N 1
ATOM 2061 C CA . SER A 1 293 ? 10.902 -2.858 -34.060 1.00 82.38 293 SER A CA 1
ATOM 2062 C C . SER A 1 293 ? 10.211 -3.474 -35.285 1.00 82.38 293 SER A C 1
ATOM 2064 O O . SER A 1 293 ? 10.493 -3.082 -36.413 1.00 82.38 293 SER A O 1
ATOM 2066 N N . ASN A 1 294 ? 9.272 -4.404 -35.074 1.00 79.88 294 ASN A N 1
ATOM 2067 C CA . ASN A 1 294 ? 8.442 -4.980 -36.128 1.00 79.88 294 ASN A CA 1
ATOM 2068 C C . ASN A 1 294 ? 7.292 -4.029 -36.503 1.00 79.88 294 ASN A C 1
ATOM 2070 O O . ASN A 1 294 ? 6.338 -3.880 -35.738 1.00 79.88 294 ASN A O 1
ATOM 2074 N N . SER A 1 295 ? 7.339 -3.453 -37.708 1.00 82.12 295 SER A N 1
ATOM 2075 C CA . SER A 1 295 ? 6.313 -2.540 -38.231 1.00 82.12 295 SER A CA 1
ATOM 2076 C C . SER A 1 295 ? 4.899 -3.130 -38.274 1.00 82.12 295 SER A C 1
ATOM 2078 O O . SER A 1 295 ? 3.936 -2.387 -38.113 1.00 82.12 295 SER A O 1
ATOM 2080 N N . ALA A 1 296 ? 4.740 -4.452 -38.410 1.00 83.31 296 ALA A N 1
ATOM 2081 C CA . ALA A 1 296 ? 3.422 -5.096 -38.375 1.00 83.31 296 ALA A CA 1
ATOM 2082 C C . ALA A 1 296 ? 2.762 -5.042 -36.982 1.00 83.31 296 ALA A C 1
ATOM 2084 O O . ALA A 1 296 ? 1.541 -5.134 -36.876 1.00 83.31 296 ALA A O 1
ATOM 2085 N N . MET A 1 297 ? 3.565 -4.864 -35.927 1.00 76.44 297 MET A N 1
ATOM 2086 C CA . MET A 1 297 ? 3.118 -4.765 -34.534 1.00 76.44 297 MET A CA 1
ATOM 2087 C C . MET A 1 297 ? 2.993 -3.314 -34.046 1.00 76.44 297 MET A C 1
ATOM 2089 O O . MET A 1 297 ? 2.641 -3.090 -32.892 1.00 76.44 297 MET A O 1
ATOM 2093 N N . GLN A 1 298 ? 3.297 -2.323 -34.888 1.00 91.31 298 GLN A N 1
ATOM 2094 C CA . GLN A 1 298 ? 3.221 -0.913 -34.511 1.00 91.31 298 GLN A CA 1
ATOM 2095 C C . GLN A 1 298 ? 1.781 -0.395 -34.572 1.00 91.31 298 GLN A C 1
ATOM 2097 O O . GLN A 1 298 ? 1.010 -0.719 -35.478 1.00 91.31 298 GLN A O 1
ATOM 2102 N N . ILE A 1 299 ? 1.434 0.457 -33.610 1.00 96.62 299 ILE A N 1
ATOM 2103 C CA . ILE A 1 299 ? 0.163 1.179 -33.593 1.00 96.62 299 ILE A CA 1
ATOM 2104 C C . ILE A 1 299 ? 0.219 2.336 -34.594 1.00 96.62 299 ILE A C 1
ATOM 2106 O O . ILE A 1 299 ? 1.192 3.089 -34.621 1.00 96.62 299 ILE A O 1
ATOM 2110 N N . THR A 1 300 ? -0.831 2.493 -35.401 1.00 89.62 300 THR A N 1
ATOM 2111 C CA . THR A 1 300 ? -0.920 3.530 -36.437 1.00 89.62 300 THR A CA 1
ATOM 2112 C C . THR A 1 300 ? -2.222 4.317 -36.332 1.00 89.62 300 THR A C 1
ATOM 2114 O O . THR A 1 300 ? -3.258 3.783 -35.937 1.00 89.62 300 THR A O 1
ATOM 2117 N N . ALA A 1 301 ? -2.181 5.589 -36.711 1.00 91.56 301 ALA A N 1
ATOM 2118 C CA . ALA A 1 301 ? -3.355 6.388 -37.025 1.00 91.56 301 ALA A CA 1
ATOM 2119 C C . ALA A 1 301 ? -3.985 5.921 -38.350 1.00 91.56 301 ALA A C 1
ATOM 2121 O O . ALA A 1 301 ? -3.326 5.277 -39.170 1.00 91.56 301 ALA A O 1
ATOM 2122 N N . SER A 1 302 ? -5.258 6.252 -38.575 1.00 88.38 302 SER A N 1
ATOM 2123 C CA . SER A 1 302 ? -5.987 5.900 -39.806 1.00 88.38 302 SER A CA 1
ATOM 2124 C C . SER A 1 302 ? -5.382 6.521 -41.071 1.00 88.38 302 SER A C 1
ATOM 2126 O O . SER A 1 302 ? -5.563 5.986 -42.158 1.00 88.38 302 SER A O 1
ATOM 2128 N N . ASP A 1 303 ? -4.626 7.613 -40.938 1.00 80.69 303 ASP A N 1
ATOM 2129 C CA . ASP A 1 303 ? -3.895 8.247 -42.040 1.00 80.69 303 ASP A CA 1
ATOM 2130 C C . ASP A 1 303 ? -2.461 7.717 -42.221 1.00 80.69 303 ASP A C 1
ATOM 2132 O O . ASP A 1 303 ? -1.691 8.271 -43.000 1.00 80.69 303 ASP A O 1
ATOM 2136 N N . GLY A 1 304 ? -2.093 6.644 -41.512 1.00 80.19 304 GLY A N 1
ATOM 2137 C CA . GLY A 1 304 ? -0.797 5.975 -41.636 1.00 80.19 304 GLY A CA 1
ATOM 2138 C C . GLY A 1 304 ? 0.293 6.488 -40.692 1.00 80.19 304 GLY A C 1
ATOM 2139 O O . GLY A 1 304 ? 1.376 5.907 -40.662 1.00 80.19 304 GLY A O 1
ATOM 2140 N N . GLY A 1 305 ? 0.027 7.521 -39.884 1.00 87.56 305 GLY A N 1
ATOM 2141 C CA . GLY A 1 305 ? 1.002 8.019 -38.908 1.00 87.56 305 GLY A CA 1
ATOM 2142 C C . GLY A 1 305 ? 1.306 6.982 -37.825 1.00 87.56 305 GLY A C 1
ATOM 2143 O O . GLY A 1 305 ? 0.393 6.451 -37.198 1.00 87.56 305 GLY A O 1
ATOM 2144 N N . VAL A 1 306 ? 2.579 6.682 -37.579 1.00 91.62 306 VAL A N 1
ATOM 2145 C CA . VAL A 1 306 ? 2.991 5.639 -36.624 1.00 91.62 306 VAL A CA 1
ATOM 2146 C C . VAL A 1 306 ? 3.119 6.219 -35.216 1.00 91.62 306 VAL A C 1
ATOM 2148 O O . VAL A 1 306 ? 3.758 7.249 -35.032 1.00 91.62 306 VAL A O 1
ATOM 2151 N N . LEU A 1 307 ? 2.525 5.567 -34.213 1.00 94.06 307 LEU A N 1
ATOM 2152 C CA . LEU A 1 307 ? 2.655 5.964 -32.811 1.00 94.06 307 LEU A CA 1
ATOM 2153 C C . LEU A 1 307 ? 4.097 5.757 -32.335 1.00 94.06 307 LEU A C 1
ATOM 2155 O O . LEU A 1 307 ? 4.649 4.657 -32.441 1.00 94.06 307 LEU A O 1
ATOM 2159 N N . GLU A 1 308 ? 4.682 6.807 -31.768 1.00 91.62 308 GLU A N 1
ATOM 2160 C CA . GLU A 1 308 ? 6.017 6.760 -31.176 1.00 91.62 308 GLU A CA 1
ATOM 2161 C C . GLU A 1 308 ? 5.983 6.339 -29.704 1.00 91.62 308 GLU A C 1
ATOM 2163 O O . GLU A 1 308 ? 4.958 6.442 -29.023 1.00 91.62 308 GLU A O 1
ATOM 2168 N N . THR A 1 309 ? 7.124 5.849 -29.213 1.00 84.88 309 THR A N 1
ATOM 2169 C CA . THR A 1 309 ? 7.307 5.462 -27.809 1.00 84.88 309 THR A CA 1
ATOM 2170 C C . THR A 1 309 ? 6.921 6.609 -26.880 1.00 84.88 309 THR A C 1
ATOM 2172 O O . THR A 1 309 ? 7.401 7.734 -27.030 1.00 84.88 309 THR A O 1
ATOM 2175 N N . PHE A 1 310 ? 6.110 6.308 -25.868 1.00 86.00 310 PHE A N 1
ATOM 2176 C CA . PHE A 1 310 ? 5.860 7.216 -24.759 1.00 86.00 310 PHE A CA 1
ATOM 2177 C C . PHE A 1 310 ? 6.108 6.503 -23.430 1.00 86.00 310 PHE A C 1
ATOM 2179 O O . PHE A 1 310 ? 5.677 5.369 -23.208 1.00 86.00 310 PHE A O 1
ATOM 2186 N N . GLY A 1 311 ? 6.821 7.195 -22.542 1.00 70.75 311 GLY A N 1
ATOM 2187 C CA . GLY A 1 311 ? 7.060 6.728 -21.180 1.00 70.75 311 GLY A CA 1
ATOM 2188 C C . GLY A 1 311 ? 5.784 6.726 -20.343 1.00 70.75 311 GLY A C 1
ATOM 2189 O O . GLY A 1 311 ? 4.766 7.282 -20.748 1.00 70.75 311 GLY A O 1
ATOM 2190 N N . THR A 1 312 ? 5.864 6.126 -19.162 1.00 73.62 312 THR A N 1
ATOM 2191 C CA . THR A 1 312 ? 4.752 5.912 -18.233 1.00 73.62 312 THR A CA 1
ATOM 2192 C C . THR A 1 312 ? 3.832 7.124 -18.075 1.00 73.62 312 THR A C 1
ATOM 2194 O O . THR A 1 312 ? 4.268 8.235 -17.767 1.00 73.62 312 THR A O 1
ATOM 2197 N N . LYS A 1 313 ? 2.536 6.887 -18.270 1.00 77.69 313 LYS A N 1
ATOM 2198 C CA . LYS A 1 313 ? 1.441 7.832 -18.068 1.00 77.69 313 LYS A CA 1
ATOM 2199 C C . LYS A 1 313 ? 0.487 7.256 -17.036 1.00 77.69 313 LYS A C 1
ATOM 2201 O O . LYS A 1 313 ? 0.020 6.131 -17.197 1.00 77.69 313 LYS A O 1
ATOM 2206 N N . SER A 1 314 ? 0.199 8.010 -15.985 1.00 74.12 314 SER A N 1
ATOM 2207 C CA . SER A 1 314 ? -0.818 7.616 -15.010 1.00 74.12 314 SER A CA 1
ATOM 2208 C C . SER A 1 314 ? -2.207 7.777 -15.608 1.00 74.12 314 SER A C 1
ATOM 2210 O O . SER A 1 314 ? -2.466 8.750 -16.316 1.00 74.12 314 SER A O 1
ATOM 2212 N N . ALA A 1 315 ? -3.086 6.817 -15.333 1.00 68.06 315 ALA A N 1
ATOM 2213 C CA . ALA A 1 315 ? -4.494 6.948 -15.664 1.00 68.06 315 ALA A CA 1
ATOM 2214 C C . ALA A 1 315 ? -5.148 7.966 -14.728 1.00 68.06 315 ALA A C 1
ATOM 2216 O O . ALA A 1 315 ? -5.265 7.727 -13.523 1.00 68.06 315 ALA A O 1
ATOM 2217 N N . ASP A 1 316 ? -5.591 9.090 -15.289 1.00 54.16 316 ASP A N 1
ATOM 2218 C CA . ASP A 1 316 ? -6.492 10.001 -14.595 1.00 54.16 316 ASP A CA 1
ATOM 2219 C C . ASP A 1 316 ? -7.830 9.265 -14.441 1.00 54.16 316 ASP A C 1
ATOM 2221 O O . ASP A 1 316 ? -8.453 8.867 -15.425 1.00 54.16 316 ASP A O 1
ATOM 2225 N N . GLY A 1 317 ? -8.252 9.015 -13.198 1.00 50.88 317 GLY A N 1
ATOM 2226 C CA . GLY A 1 317 ? -9.493 8.286 -12.902 1.00 50.88 317 GLY A CA 1
ATOM 2227 C C . GLY A 1 317 ? -9.359 7.105 -11.939 1.00 50.88 317 GLY A C 1
ATOM 2228 O O . GLY A 1 317 ? -10.381 6.501 -11.616 1.00 50.88 317 GLY A O 1
ATOM 2229 N N . SER A 1 318 ? -8.162 6.805 -11.410 1.00 54.41 318 SER A N 1
ATOM 2230 C CA . SER A 1 318 ? -8.008 5.850 -10.291 1.00 54.41 318 SER A CA 1
ATOM 2231 C C . SER A 1 318 ? -8.890 6.226 -9.094 1.00 54.41 318 SER A C 1
ATOM 2233 O O . SER A 1 318 ? -9.494 5.354 -8.479 1.00 54.41 318 SER A O 1
ATOM 2235 N N . PHE A 1 319 ? -9.065 7.528 -8.843 1.00 62.22 319 PHE A N 1
ATOM 2236 C CA . PHE A 1 319 ? -9.986 8.052 -7.835 1.00 62.22 319 PHE A CA 1
ATOM 2237 C C . PHE A 1 319 ? -11.464 7.772 -8.161 1.00 62.22 319 PHE A C 1
ATOM 2239 O O . PHE A 1 319 ? -12.212 7.394 -7.268 1.00 62.22 319 PHE A O 1
ATOM 2246 N N . MET A 1 320 ? -11.901 7.911 -9.421 1.00 66.25 320 MET A N 1
ATOM 2247 C CA . MET A 1 320 ? -13.294 7.636 -9.815 1.00 66.25 320 MET A CA 1
ATOM 2248 C C . MET A 1 320 ? -13.618 6.161 -9.657 1.00 66.25 320 MET A C 1
ATOM 2250 O O . MET A 1 320 ? -14.656 5.796 -9.119 1.00 66.25 320 MET A O 1
ATOM 2254 N N . PHE A 1 321 ? -12.687 5.314 -10.081 1.00 64.19 321 PHE A N 1
ATOM 2255 C CA . PHE A 1 321 ? -12.828 3.878 -9.980 1.00 64.19 321 PHE A CA 1
ATOM 2256 C C . PHE A 1 321 ? -12.788 3.400 -8.518 1.00 64.19 321 PHE A C 1
ATOM 2258 O O . PHE A 1 321 ? -13.616 2.575 -8.131 1.00 64.19 321 PHE A O 1
ATOM 2265 N N . ALA A 1 322 ? -11.914 3.984 -7.687 1.00 68.94 322 ALA A N 1
ATOM 2266 C CA . ALA A 1 322 ? -11.881 3.755 -6.243 1.00 68.94 322 ALA A CA 1
ATOM 2267 C C . ALA A 1 322 ? -13.188 4.170 -5.555 1.00 68.94 322 ALA A C 1
ATOM 2269 O O . ALA A 1 322 ? -13.708 3.416 -4.745 1.00 68.94 322 ALA A O 1
ATOM 2270 N N . ILE A 1 323 ? -13.750 5.337 -5.887 1.00 78.50 323 ILE A N 1
ATOM 2271 C CA . ILE A 1 323 ? -15.018 5.799 -5.305 1.00 78.50 323 ILE A CA 1
ATOM 2272 C C . ILE A 1 323 ? -16.195 4.941 -5.796 1.00 78.50 323 ILE A C 1
ATOM 2274 O O . ILE A 1 323 ? -17.005 4.502 -4.986 1.00 78.50 323 ILE A O 1
ATOM 2278 N N . ASN A 1 324 ? -16.284 4.638 -7.095 1.00 74.81 324 ASN A N 1
ATOM 2279 C CA . ASN A 1 324 ? -17.424 3.906 -7.661 1.00 74.81 324 ASN A CA 1
ATOM 2280 C C . ASN A 1 324 ? -17.498 2.441 -7.188 1.00 74.81 324 ASN A C 1
ATOM 2282 O O . ASN A 1 324 ? -18.599 1.892 -7.133 1.00 74.81 324 ASN A O 1
ATOM 2286 N N . ASN A 1 325 ? -16.364 1.833 -6.815 1.00 67.00 325 ASN A N 1
ATOM 2287 C CA . ASN A 1 325 ? -16.276 0.418 -6.421 1.00 67.00 325 ASN A CA 1
ATOM 2288 C C . ASN A 1 325 ? -15.924 0.190 -4.943 1.00 67.00 325 ASN A C 1
ATOM 2290 O O . ASN A 1 325 ? -15.889 -0.954 -4.487 1.00 67.00 325 ASN A O 1
ATOM 2294 N N . ALA A 1 326 ? -15.675 1.247 -4.169 1.00 72.81 326 ALA A N 1
ATOM 2295 C CA . ALA A 1 326 ? -15.369 1.105 -2.754 1.00 72.81 326 ALA A CA 1
ATOM 2296 C C . ALA A 1 326 ? -16.559 0.538 -1.965 1.00 72.81 326 ALA A C 1
ATOM 2298 O O . ALA A 1 326 ? -17.697 1.004 -2.065 1.00 72.81 326 ALA A O 1
ATOM 2299 N N . ALA A 1 327 ? -16.268 -0.430 -1.092 1.00 66.94 327 ALA A N 1
ATOM 2300 C CA . ALA A 1 327 ? -17.243 -0.935 -0.134 1.00 66.94 327 ALA A CA 1
ATOM 2301 C C . ALA A 1 327 ? -17.747 0.206 0.783 1.00 66.94 327 ALA A C 1
ATOM 2303 O O . ALA A 1 327 ? -16.937 1.047 1.192 1.00 66.94 327 ALA A O 1
ATOM 2304 N N . PRO A 1 328 ? -19.044 0.232 1.163 1.00 78.94 328 PRO A N 1
ATOM 2305 C CA . PRO A 1 328 ? -19.661 1.313 1.944 1.00 78.94 328 PRO A CA 1
ATOM 2306 C C . PRO A 1 328 ? -19.278 1.250 3.435 1.00 78.94 328 PRO A C 1
ATOM 2308 O O . PRO A 1 328 ? -20.121 1.155 4.321 1.00 78.94 328 PRO A O 1
ATOM 2311 N N . ASN A 1 329 ? -17.981 1.243 3.731 1.00 69.50 329 ASN A N 1
ATOM 2312 C CA . ASN A 1 329 ? -17.426 1.142 5.075 1.00 69.50 329 ASN A CA 1
ATOM 2313 C C . ASN A 1 329 ? -16.119 1.946 5.197 1.00 69.50 329 ASN A C 1
ATOM 2315 O O . ASN A 1 329 ? -15.607 2.498 4.222 1.00 69.50 329 ASN A O 1
ATOM 2319 N N . ALA A 1 330 ? -15.567 1.998 6.411 1.00 62.53 330 ALA A N 1
ATOM 2320 C CA . ALA A 1 330 ? -14.364 2.776 6.701 1.00 62.53 330 ALA A CA 1
ATOM 2321 C C . ALA A 1 330 ? -13.110 2.276 5.957 1.00 62.53 330 ALA A C 1
ATOM 2323 O O . ALA A 1 330 ? -12.286 3.088 5.546 1.00 62.53 330 ALA A O 1
ATOM 2324 N N . ALA A 1 331 ? -12.971 0.960 5.760 1.00 61.16 331 ALA A N 1
ATOM 2325 C CA . ALA A 1 331 ? -11.820 0.371 5.074 1.00 61.16 331 ALA A CA 1
ATOM 2326 C C . ALA A 1 331 ? -11.864 0.580 3.547 1.00 61.16 331 ALA A C 1
ATOM 2328 O O . ALA A 1 331 ? -10.811 0.665 2.922 1.00 61.16 331 ALA A O 1
ATOM 2329 N N . GLY A 1 332 ? -13.067 0.672 2.968 1.00 78.12 332 GLY A N 1
ATOM 2330 C CA . GLY A 1 332 ? -13.306 0.957 1.554 1.00 78.12 332 GLY A CA 1
ATOM 2331 C C . GLY A 1 332 ? -13.469 2.452 1.300 1.00 78.12 332 GLY A C 1
ATOM 2332 O O . GLY A 1 332 ? -12.498 3.162 1.042 1.00 78.12 332 GLY A O 1
ATOM 2333 N N . MET A 1 333 ? -14.707 2.942 1.383 1.00 86.25 333 MET A N 1
ATOM 2334 C CA . MET A 1 333 ? -15.046 4.319 1.019 1.00 86.25 333 MET A CA 1
ATOM 2335 C C . MET A 1 333 ? -14.361 5.352 1.920 1.00 86.25 333 MET A C 1
ATOM 2337 O O . MET A 1 333 ? -13.914 6.385 1.432 1.00 86.25 333 MET A O 1
ATOM 2341 N N . GLY A 1 334 ? -14.201 5.061 3.215 1.00 82.31 334 GLY A N 1
ATOM 2342 C CA . GLY A 1 334 ? -13.471 5.947 4.130 1.00 82.31 334 GLY A CA 1
ATOM 2343 C C . GLY A 1 334 ? -12.011 6.157 3.718 1.00 82.31 334 GLY A C 1
ATOM 2344 O O . GLY A 1 334 ? -11.546 7.296 3.662 1.00 82.31 334 GLY A O 1
ATOM 2345 N N . LYS A 1 335 ? -11.307 5.074 3.358 1.00 79.00 335 LYS A N 1
ATOM 2346 C CA . LYS A 1 335 ? -9.944 5.128 2.808 1.00 79.00 335 LYS A CA 1
ATOM 2347 C C . LYS A 1 335 ? -9.917 5.907 1.489 1.00 79.00 335 LYS A C 1
ATOM 2349 O O . LYS A 1 335 ? -9.096 6.805 1.357 1.00 79.00 335 LYS A O 1
ATOM 2354 N N . ALA A 1 336 ? -10.837 5.634 0.560 1.00 82.25 336 ALA A N 1
ATOM 2355 C CA . ALA A 1 336 ? -10.899 6.320 -0.736 1.00 82.25 336 ALA A CA 1
ATOM 2356 C C . ALA A 1 336 ? -11.126 7.840 -0.600 1.00 82.25 336 ALA A C 1
ATOM 2358 O O . ALA A 1 336 ? -10.420 8.624 -1.234 1.00 82.25 336 ALA A O 1
ATOM 2359 N N . ILE A 1 337 ? -12.049 8.266 0.271 1.00 90.50 337 ILE A N 1
ATOM 2360 C CA . ILE A 1 337 ? -12.305 9.685 0.570 1.00 90.50 337 ILE A CA 1
ATOM 2361 C C . ILE A 1 337 ? -11.034 10.370 1.081 1.00 90.50 337 ILE A C 1
ATOM 2363 O O . ILE A 1 337 ? -10.687 11.441 0.595 1.00 90.50 337 ILE A O 1
ATOM 2367 N N . ILE A 1 338 ? -10.329 9.759 2.041 1.00 83.81 338 ILE A N 1
ATOM 2368 C CA . ILE A 1 338 ? -9.125 10.349 2.649 1.00 83.81 338 ILE A CA 1
ATOM 2369 C C . ILE A 1 338 ? -7.964 10.376 1.649 1.00 83.81 338 ILE A C 1
ATOM 2371 O O . ILE A 1 338 ? -7.312 11.405 1.496 1.00 83.81 338 ILE A O 1
ATOM 2375 N N . THR A 1 339 ? -7.718 9.266 0.947 1.00 79.38 339 THR A N 1
ATOM 2376 C CA . THR A 1 339 ? -6.615 9.128 -0.014 1.00 79.38 339 THR A CA 1
ATOM 2377 C C . THR A 1 339 ? -6.729 10.109 -1.179 1.00 79.38 339 THR A C 1
ATOM 2379 O O . THR A 1 339 ? -5.706 10.605 -1.643 1.00 79.38 339 THR A O 1
ATOM 2382 N N . TYR A 1 340 ? -7.945 10.418 -1.640 1.00 82.94 340 TYR A N 1
ATOM 2383 C CA . TYR A 1 340 ? -8.162 11.261 -2.820 1.00 82.94 340 TYR A CA 1
ATOM 2384 C C . TYR A 1 340 ? -8.763 12.639 -2.513 1.00 82.94 340 TYR A C 1
ATOM 2386 O O . TYR A 1 340 ? -9.154 13.337 -3.448 1.00 82.94 340 TYR A O 1
ATOM 2394 N N . ALA A 1 341 ? -8.826 13.062 -1.245 1.00 85.81 341 ALA A N 1
ATOM 2395 C CA . ALA A 1 341 ? -9.470 14.316 -0.840 1.00 85.81 341 ALA A CA 1
ATOM 2396 C C . ALA A 1 341 ? -8.930 15.545 -1.586 1.00 85.81 341 ALA A C 1
ATOM 2398 O O . ALA A 1 341 ? -9.710 16.329 -2.124 1.00 85.81 341 ALA A O 1
ATOM 2399 N N . GLU A 1 342 ? -7.604 15.681 -1.685 1.00 79.56 342 GLU A N 1
ATOM 2400 C CA . GLU A 1 342 ? -6.958 16.798 -2.384 1.00 79.56 342 GLU A CA 1
ATOM 2401 C C . GLU A 1 342 ? -7.247 16.764 -3.894 1.00 79.56 342 GLU A C 1
ATOM 2403 O O . GLU A 1 342 ? -7.627 17.773 -4.487 1.00 79.56 342 GLU A O 1
ATOM 2408 N N . THR A 1 343 ? -7.170 15.581 -4.513 1.00 76.56 343 THR A N 1
ATOM 2409 C CA . THR A 1 343 ? -7.463 15.378 -5.943 1.00 76.56 343 THR A CA 1
ATOM 2410 C C . THR A 1 343 ? -8.928 15.673 -6.291 1.00 76.56 343 THR A C 1
ATOM 2412 O O . THR A 1 343 ? -9.226 16.227 -7.353 1.00 76.56 343 THR A O 1
ATOM 2415 N N . LEU A 1 344 ? -9.849 15.310 -5.396 1.00 81.69 344 LEU A N 1
ATOM 2416 C CA . LEU A 1 344 ? -11.293 15.503 -5.536 1.00 81.69 344 LEU A CA 1
ATOM 2417 C C . LEU A 1 344 ? -11.765 16.900 -5.093 1.00 81.69 344 LEU A C 1
ATOM 2419 O O . LEU A 1 344 ? -12.904 17.274 -5.378 1.00 81.69 344 LEU A O 1
ATOM 2423 N N . GLY A 1 345 ? -10.913 17.684 -4.426 1.00 86.81 345 GLY A N 1
ATOM 2424 C CA . GLY A 1 345 ? -11.281 18.978 -3.846 1.00 86.81 345 GLY A CA 1
ATOM 2425 C C . GLY A 1 345 ? -12.285 18.859 -2.691 1.00 86.81 345 GLY A C 1
ATOM 2426 O O . GLY A 1 345 ? -13.174 19.705 -2.557 1.00 86.81 345 GLY A O 1
ATOM 2427 N N . LEU A 1 346 ? -12.198 17.786 -1.899 1.00 92.50 346 LEU A N 1
ATOM 2428 C CA . LEU A 1 346 ? -13.056 17.567 -0.734 1.00 92.50 346 LEU A CA 1
ATOM 2429 C C . LEU A 1 346 ? -12.531 18.361 0.463 1.00 92.50 346 LEU A C 1
ATOM 2431 O O . LEU A 1 346 ? -11.346 18.295 0.786 1.00 92.50 346 LEU A O 1
ATOM 2435 N N . ASP A 1 347 ? -13.427 19.064 1.152 1.00 91.94 347 ASP A N 1
ATOM 2436 C CA . ASP A 1 347 ? -13.125 19.643 2.459 1.00 91.94 347 ASP A CA 1
ATOM 2437 C C . ASP A 1 347 ? -13.480 18.619 3.538 1.00 91.94 347 ASP A C 1
ATOM 2439 O O . ASP A 1 347 ? -14.646 18.273 3.741 1.00 91.94 347 ASP A O 1
ATOM 2443 N N . LEU A 1 348 ? -12.460 18.102 4.222 1.00 94.25 348 LEU A N 1
ATOM 2444 C CA . LEU A 1 348 ? -12.647 17.083 5.249 1.00 94.25 348 LEU A CA 1
ATOM 2445 C C . LEU A 1 348 ? -12.955 17.663 6.633 1.00 94.25 348 LEU A C 1
ATOM 2447 O O . LEU A 1 348 ? -13.131 16.887 7.566 1.00 94.25 348 LEU A O 1
ATOM 2451 N N . THR A 1 349 ? -13.023 18.984 6.802 1.00 92.44 349 THR A N 1
ATOM 2452 C CA . THR A 1 349 ? -13.207 19.618 8.119 1.00 92.44 349 THR A CA 1
ATOM 2453 C C . THR A 1 349 ? -14.483 19.128 8.804 1.00 92.44 349 THR A C 1
ATOM 2455 O O . THR A 1 349 ? -14.437 18.576 9.905 1.00 92.44 349 THR A O 1
ATOM 2458 N N . ASP A 1 350 ? -15.617 19.249 8.115 1.00 89.81 350 ASP A N 1
ATOM 2459 C CA . ASP A 1 350 ? -16.914 18.818 8.636 1.00 89.81 350 ASP A CA 1
ATOM 2460 C C . ASP A 1 350 ? -17.022 17.295 8.702 1.00 89.81 350 ASP A C 1
ATOM 2462 O O . ASP A 1 350 ? -17.479 16.748 9.703 1.00 89.81 350 ASP A O 1
ATOM 2466 N N . TYR A 1 351 ? -16.520 16.602 7.683 1.00 93.31 351 TYR A N 1
ATOM 2467 C CA . TYR A 1 351 ? -16.486 15.144 7.638 1.00 93.31 351 TYR A CA 1
ATOM 2468 C C . TYR A 1 351 ? -15.701 14.528 8.810 1.00 93.31 351 TYR A C 1
ATOM 2470 O O . TYR A 1 351 ? -16.158 13.567 9.429 1.00 93.31 351 TYR A O 1
ATOM 2478 N N . ASN A 1 352 ? -14.544 15.090 9.169 1.00 91.81 352 ASN A N 1
ATOM 2479 C CA . ASN A 1 352 ? -13.726 14.611 10.282 1.00 91.81 352 ASN A CA 1
ATOM 2480 C C . ASN A 1 352 ? -14.430 14.795 11.632 1.00 91.81 352 ASN A C 1
ATOM 2482 O O . ASN A 1 352 ? -14.222 13.971 12.524 1.00 91.81 352 ASN A O 1
ATOM 2486 N N . SER A 1 353 ? -15.295 15.811 11.749 1.00 87.75 353 SER A N 1
ATOM 2487 C CA . SER A 1 353 ? -16.101 16.081 12.945 1.00 87.75 353 SER A CA 1
ATOM 2488 C C . SER A 1 353 ? -17.315 15.157 13.121 1.00 87.75 353 SER A C 1
ATOM 2490 O O . SER A 1 353 ? -17.881 15.132 14.211 1.00 87.75 353 SER A O 1
ATOM 2492 N N . LEU A 1 354 ? -17.688 14.381 12.091 1.00 85.56 354 LEU A N 1
ATOM 2493 C CA . LEU A 1 354 ? -18.802 13.433 12.162 1.00 85.56 354 LEU A CA 1
ATOM 2494 C C . LEU A 1 354 ? -18.488 12.249 13.086 1.00 85.56 354 LEU A C 1
ATOM 2496 O O . LEU A 1 354 ? -17.426 11.618 12.977 1.00 85.56 354 LEU A O 1
ATOM 2500 N N . SER A 1 355 ? -19.446 11.922 13.942 1.00 85.12 355 SER A N 1
ATOM 2501 C CA . SER A 1 355 ? -19.462 10.790 14.867 1.00 85.12 355 SER A CA 1
ATOM 2502 C C . SER A 1 355 ? -19.814 9.460 14.186 1.00 85.12 355 SER A C 1
ATOM 2504 O O . SER A 1 355 ? -19.200 8.447 14.518 1.00 85.12 355 SER A O 1
ATOM 2506 N N . ASP A 1 356 ? -20.690 9.455 13.176 1.00 87.31 356 ASP A N 1
ATOM 2507 C CA . ASP A 1 356 ? -20.964 8.318 12.292 1.00 87.31 356 ASP A CA 1
ATOM 2508 C C . ASP A 1 356 ? -20.758 8.703 10.819 1.00 87.31 356 ASP A C 1
ATOM 2510 O O . ASP A 1 356 ? -21.486 9.487 10.219 1.00 87.31 356 ASP A O 1
ATOM 2514 N N . LYS A 1 357 ? -19.745 8.100 10.195 1.00 90.44 357 LYS A N 1
ATOM 2515 C CA . LYS A 1 357 ? -19.383 8.353 8.791 1.00 90.44 357 LYS A CA 1
ATOM 2516 C C . LYS A 1 357 ? -20.053 7.372 7.816 1.00 90.44 357 LYS A C 1
ATOM 2518 O O . LYS A 1 357 ? -19.941 7.539 6.601 1.00 90.44 357 LYS A O 1
ATOM 2523 N N . THR A 1 358 ? -20.769 6.365 8.318 1.00 88.81 358 THR A N 1
ATOM 2524 C CA . THR A 1 358 ? -21.416 5.313 7.514 1.00 88.81 358 THR A CA 1
ATOM 2525 C C . THR A 1 358 ? -22.429 5.860 6.500 1.00 88.81 358 THR A C 1
ATOM 2527 O O . THR A 1 358 ? -22.434 5.389 5.354 1.00 88.81 358 THR A O 1
ATOM 2530 N N . PRO A 1 359 ? -23.242 6.882 6.832 1.00 90.19 359 PRO A N 1
ATOM 2531 C CA . PRO A 1 359 ? -24.189 7.461 5.879 1.00 90.19 359 PRO A CA 1
ATOM 2532 C C . PRO A 1 359 ? -23.494 8.171 4.713 1.00 90.19 359 PRO A C 1
ATOM 2534 O O . PRO A 1 359 ? -23.942 8.058 3.572 1.00 90.19 359 PRO A O 1
ATOM 2537 N N . VAL A 1 360 ? -22.341 8.803 4.965 1.00 93.81 360 VAL A N 1
ATOM 2538 C CA . VAL A 1 360 ? -21.501 9.399 3.913 1.00 93.81 360 VAL A CA 1
ATOM 2539 C C . VAL A 1 360 ? -20.943 8.316 2.988 1.00 9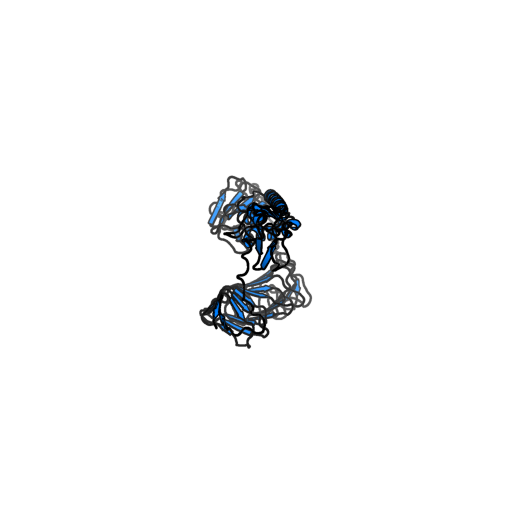3.81 360 VAL A C 1
ATOM 2541 O O . VAL A 1 360 ? -20.993 8.464 1.769 1.00 93.81 360 VAL A O 1
ATOM 2544 N N . TYR A 1 361 ? -20.484 7.187 3.540 1.00 91.69 361 TYR A N 1
ATOM 2545 C CA . TYR A 1 361 ? -19.983 6.070 2.730 1.00 91.69 361 TYR A CA 1
ATOM 2546 C C . TYR A 1 361 ? -21.060 5.471 1.829 1.00 91.69 361 TYR A C 1
ATOM 2548 O O . TYR A 1 361 ? -20.830 5.222 0.646 1.00 91.69 361 TYR A O 1
ATOM 2556 N N . THR A 1 362 ? -22.248 5.268 2.393 1.00 84.38 362 THR A N 1
ATOM 2557 C CA . THR A 1 362 ? -23.393 4.676 1.695 1.00 84.38 362 THR A CA 1
ATOM 2558 C C . THR A 1 362 ? -23.911 5.590 0.587 1.00 84.38 362 THR A C 1
ATOM 2560 O O . THR A 1 362 ? -24.314 5.109 -0.468 1.00 84.38 362 THR A O 1
ATOM 2563 N N . ALA A 1 363 ? -23.870 6.909 0.795 1.00 88.00 363 ALA A N 1
ATOM 2564 C CA . ALA A 1 363 ? -24.305 7.882 -0.201 1.00 88.00 363 ALA A CA 1
ATOM 2565 C C . ALA A 1 363 ? -23.426 7.897 -1.463 1.00 88.00 363 ALA A C 1
ATOM 2567 O O . ALA A 1 363 ? -23.923 8.234 -2.539 1.00 88.00 363 ALA A O 1
ATOM 2568 N N . LEU A 1 364 ? -22.148 7.534 -1.332 1.00 87.38 364 LEU A N 1
ATOM 2569 C CA . LEU A 1 364 ? -21.164 7.552 -2.416 1.00 87.38 364 LEU A CA 1
ATOM 2570 C C . LEU A 1 364 ? -20.986 6.196 -3.102 1.00 87.38 364 LEU A C 1
ATOM 2572 O O . LEU A 1 364 ? -20.673 6.147 -4.289 1.00 87.38 364 LEU A O 1
ATOM 2576 N N . ALA A 1 365 ? -21.175 5.096 -2.377 1.00 79.19 365 ALA A N 1
ATOM 2577 C CA . ALA A 1 365 ? -20.931 3.766 -2.917 1.00 79.19 365 ALA A CA 1
ATOM 2578 C C . ALA A 1 365 ? -21.895 3.431 -4.068 1.00 79.19 365 ALA A C 1
ATOM 2580 O O . ALA A 1 365 ? -23.088 3.738 -4.005 1.00 79.19 365 ALA A O 1
ATOM 2581 N N . TRP A 1 366 ? -21.378 2.758 -5.103 1.00 69.12 366 TRP A N 1
ATOM 2582 C CA . TRP A 1 366 ? -22.156 2.208 -6.225 1.00 69.12 366 TRP A CA 1
ATOM 2583 C C . TRP A 1 366 ? -22.938 3.237 -7.061 1.00 69.12 366 TRP A C 1
ATOM 2585 O O . TRP A 1 366 ? -23.889 2.877 -7.754 1.00 69.12 366 TRP A O 1
ATOM 2595 N N . LYS A 1 367 ? -22.569 4.522 -6.998 1.00 69.38 367 LYS A N 1
ATOM 2596 C CA . LYS A 1 367 ? -23.254 5.608 -7.723 1.00 69.38 367 LYS A CA 1
ATOM 2597 C C . LYS A 1 367 ? -22.783 5.815 -9.165 1.00 69.38 367 LYS A C 1
ATOM 2599 O O . LYS A 1 367 ? -23.427 6.579 -9.873 1.00 69.38 367 LYS A O 1
ATOM 2604 N N . ASP A 1 368 ? -21.701 5.148 -9.568 1.00 72.44 368 ASP A N 1
ATOM 2605 C CA . ASP A 1 368 ? -21.047 5.261 -10.882 1.00 72.44 368 ASP A CA 1
ATOM 2606 C C . ASP A 1 368 ? -20.895 6.718 -11.358 1.00 72.44 368 ASP A C 1
ATOM 2608 O O . ASP A 1 368 ? -21.460 7.140 -12.362 1.00 72.44 368 ASP A O 1
ATOM 2612 N N . PHE A 1 369 ? -20.186 7.536 -10.578 1.00 76.06 369 PHE A N 1
ATOM 2613 C CA . PHE A 1 369 ? -19.990 8.946 -10.892 1.00 76.06 369 PHE A CA 1
ATOM 2614 C C . PHE A 1 369 ? -19.195 9.126 -12.196 1.00 76.06 369 PHE A C 1
ATOM 2616 O O . PHE A 1 369 ? -18.204 8.432 -12.421 1.00 76.06 369 PHE A O 1
ATOM 2623 N N . ASP A 1 370 ? -19.572 10.123 -13.002 1.00 65.19 370 ASP A N 1
ATOM 2624 C CA . ASP A 1 370 ? -18.928 10.409 -14.295 1.00 65.19 370 ASP A CA 1
ATOM 2625 C C . ASP A 1 370 ? -17.662 11.273 -14.178 1.00 65.19 370 ASP A C 1
ATOM 2627 O O . ASP A 1 370 ? -16.814 11.291 -15.069 1.00 65.19 370 ASP A O 1
ATOM 2631 N N . ASN A 1 371 ? -17.550 12.078 -13.116 1.00 66.69 371 ASN A N 1
ATOM 2632 C CA . ASN A 1 371 ? -16.457 13.035 -12.953 1.00 66.69 371 ASN A CA 1
ATOM 2633 C C . ASN A 1 371 ? -16.270 13.485 -11.494 1.00 66.69 371 ASN A C 1
ATOM 2635 O O . ASN A 1 371 ? -17.150 13.322 -10.646 1.00 66.69 371 ASN A O 1
ATOM 2639 N N . LYS A 1 372 ? -15.129 14.138 -11.220 1.00 76.38 372 LYS A N 1
ATOM 2640 C CA . LYS A 1 372 ? -14.772 14.645 -9.883 1.00 76.38 372 LYS A CA 1
ATOM 2641 C C . LYS A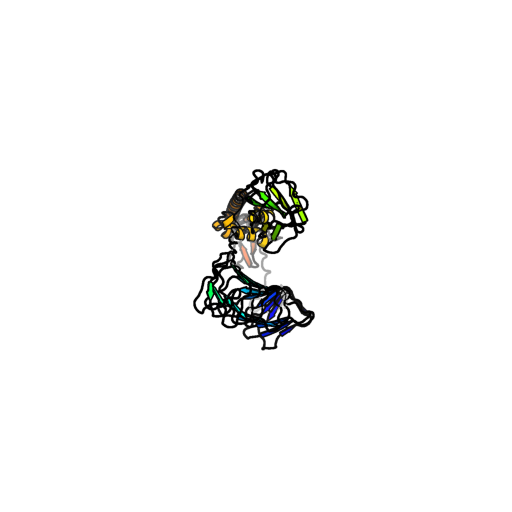 1 372 ? -15.795 15.620 -9.284 1.00 76.38 372 LYS A C 1
ATOM 2643 O O . LYS A 1 372 ? -15.965 15.640 -8.070 1.00 76.38 372 LYS A O 1
ATOM 2648 N N . ALA A 1 373 ? -16.477 16.422 -10.108 1.00 77.69 373 ALA A N 1
ATOM 2649 C CA . ALA A 1 373 ? -17.447 17.400 -9.618 1.00 77.69 373 ALA A CA 1
ATOM 2650 C C . ALA A 1 373 ? -18.715 16.713 -9.091 1.00 77.69 373 ALA A C 1
ATOM 2652 O O . ALA A 1 373 ? -19.253 17.132 -8.069 1.00 77.69 373 ALA A O 1
ATOM 2653 N N . ALA A 1 374 ? -19.143 15.622 -9.736 1.00 80.38 374 ALA A N 1
ATOM 2654 C CA . ALA A 1 374 ? -20.253 14.796 -9.270 1.00 80.38 374 ALA A CA 1
ATOM 2655 C C . ALA A 1 374 ? -19.933 14.105 -7.933 1.00 80.38 374 ALA A C 1
ATOM 2657 O O . ALA A 1 374 ? -20.757 14.139 -7.019 1.00 80.38 374 ALA A O 1
ATOM 2658 N N . VAL A 1 375 ? -18.715 13.560 -7.787 1.00 87.81 375 VAL A N 1
ATOM 2659 C CA . VAL A 1 375 ? -18.244 12.975 -6.516 1.00 87.81 375 VAL A CA 1
ATOM 2660 C C . VAL A 1 375 ? -18.248 14.024 -5.407 1.00 87.81 375 VAL A C 1
ATOM 2662 O O . VAL A 1 375 ? -18.802 13.788 -4.335 1.00 87.81 375 VAL A O 1
ATOM 2665 N N . LYS A 1 376 ? -17.676 15.204 -5.675 1.00 92.06 376 LYS A N 1
ATOM 2666 C CA . LYS A 1 376 ? -17.624 16.300 -4.707 1.00 92.06 376 LYS A CA 1
ATOM 2667 C C . LYS A 1 376 ? -19.019 16.747 -4.265 1.00 92.06 376 LYS A C 1
ATOM 2669 O O . LYS A 1 376 ? -19.265 16.851 -3.070 1.00 92.06 376 LYS A O 1
ATOM 2674 N N . ALA A 1 377 ? -19.940 16.956 -5.205 1.00 93.00 377 ALA A N 1
ATOM 2675 C CA . ALA A 1 377 ? -21.304 17.370 -4.886 1.00 93.00 377 ALA A CA 1
ATOM 2676 C C . ALA A 1 377 ? -22.042 16.333 -4.021 1.00 93.00 377 ALA A C 1
ATOM 2678 O O . ALA A 1 377 ? -22.727 16.699 -3.066 1.00 93.00 377 ALA A O 1
ATOM 2679 N N . ALA A 1 378 ? -21.883 15.042 -4.327 1.00 93.00 378 ALA A N 1
ATOM 2680 C CA . ALA A 1 378 ? -22.487 13.967 -3.547 1.00 93.00 378 ALA A CA 1
ATOM 2681 C C . ALA A 1 378 ? -21.871 13.844 -2.144 1.00 93.00 378 ALA A C 1
ATOM 2683 O O . ALA A 1 378 ? -22.606 13.655 -1.175 1.00 93.00 378 ALA A O 1
ATOM 2684 N N . PHE A 1 379 ? -20.548 13.996 -2.025 1.00 96.88 379 PHE A N 1
ATOM 2685 C CA . PHE A 1 379 ? -19.850 13.995 -0.739 1.00 96.88 379 PHE A CA 1
ATOM 2686 C C . PHE A 1 379 ? -20.307 15.168 0.133 1.00 96.88 379 PHE A C 1
ATOM 2688 O O . PHE A 1 379 ? -20.743 14.948 1.261 1.00 96.88 379 PHE A O 1
ATOM 2695 N N . ASP A 1 380 ? -20.288 16.391 -0.403 1.00 96.12 380 ASP A N 1
ATOM 2696 C CA . ASP A 1 380 ? -20.679 17.601 0.327 1.00 96.12 380 ASP A CA 1
ATOM 2697 C C . ASP A 1 380 ? -22.140 17.504 0.816 1.00 96.12 380 ASP A C 1
ATOM 2699 O O . ASP A 1 380 ? -22.439 17.805 1.974 1.00 96.12 380 ASP A O 1
ATOM 2703 N N . ALA A 1 381 ? -23.052 17.014 -0.035 1.00 95.06 381 ALA A N 1
ATOM 2704 C CA . ALA A 1 381 ? -24.453 16.806 0.329 1.00 95.06 381 ALA A CA 1
ATOM 2705 C C . ALA A 1 381 ? -24.622 15.754 1.439 1.00 95.06 381 ALA A C 1
ATOM 2707 O O . ALA A 1 381 ? -25.392 15.962 2.378 1.00 95.06 381 ALA A O 1
ATOM 2708 N N . ALA A 1 382 ? -23.892 14.639 1.356 1.00 95.06 382 ALA A N 1
ATOM 2709 C CA . ALA A 1 382 ? -23.962 13.572 2.348 1.00 95.06 382 ALA A CA 1
ATOM 2710 C C . ALA A 1 382 ? -23.377 13.999 3.703 1.00 95.06 382 ALA A C 1
ATOM 2712 O O . ALA A 1 382 ? -23.959 13.699 4.744 1.00 95.06 382 ALA A O 1
ATOM 2713 N N . VAL A 1 383 ? -22.268 14.745 3.700 1.00 94.88 383 VAL A N 1
ATOM 2714 C CA . VAL A 1 383 ? -21.665 15.313 4.914 1.00 94.88 383 VAL A CA 1
ATOM 2715 C C . VAL A 1 383 ? -22.609 16.317 5.568 1.00 94.88 383 VAL A C 1
ATOM 2717 O O . VAL A 1 383 ? -22.807 16.261 6.779 1.00 94.88 383 VAL A O 1
ATOM 2720 N N . ALA A 1 384 ? -23.251 17.192 4.789 1.00 91.62 384 ALA A N 1
ATOM 2721 C CA . ALA A 1 384 ? -24.224 18.145 5.318 1.00 91.62 384 ALA A CA 1
ATOM 2722 C C . ALA A 1 384 ? -25.454 17.445 5.926 1.00 91.62 384 ALA A C 1
ATOM 2724 O O . ALA A 1 384 ? -25.905 17.815 7.016 1.00 91.62 384 ALA A O 1
ATOM 2725 N N . ALA A 1 385 ? -25.976 16.413 5.254 1.00 89.12 385 ALA A N 1
ATOM 2726 C CA . ALA A 1 385 ? -27.094 15.615 5.751 1.00 89.12 385 ALA A CA 1
ATOM 2727 C C . ALA A 1 385 ? -26.732 14.902 7.060 1.00 89.12 385 ALA A C 1
ATOM 2729 O O . ALA A 1 385 ? -27.466 15.007 8.042 1.00 89.12 385 ALA A O 1
ATOM 2730 N N . GLN A 1 386 ? -25.563 14.262 7.108 1.00 91.31 386 GLN A N 1
ATOM 2731 C CA . GLN A 1 386 ? -25.117 13.541 8.294 1.00 91.31 386 GLN A CA 1
ATOM 2732 C C . GLN A 1 386 ? -24.802 14.477 9.464 1.00 91.31 386 GLN A C 1
ATOM 2734 O O . GLN A 1 386 ? -25.216 14.225 10.589 1.00 91.31 386 GLN A O 1
ATOM 2739 N N . LYS A 1 387 ? -24.178 15.628 9.202 1.00 87.38 387 LYS A N 1
ATOM 2740 C CA . LYS A 1 387 ? -23.949 16.668 10.215 1.00 87.38 387 LYS A CA 1
ATOM 2741 C C . LYS A 1 387 ? -25.256 17.208 10.801 1.00 87.38 387 LYS A C 1
ATOM 2743 O O . LYS A 1 387 ? -25.280 17.657 11.944 1.00 87.38 387 LYS A O 1
ATOM 2748 N N . SER A 1 388 ? -26.333 17.200 10.019 1.00 80.62 388 SER A N 1
ATOM 2749 C CA . SER A 1 388 ? -27.663 17.598 10.481 1.00 80.62 388 SER A CA 1
ATOM 2750 C C . SER A 1 388 ? -28.313 16.496 11.323 1.00 80.62 388 SER A C 1
ATOM 2752 O O . SER A 1 388 ? -28.907 16.811 12.348 1.00 80.62 388 SER A O 1
ATOM 2754 N N . ALA A 1 389 ? -28.122 15.227 10.950 1.00 75.62 389 ALA A N 1
ATOM 2755 C CA . ALA A 1 389 ? -28.590 14.066 11.707 1.00 75.62 389 ALA A CA 1
ATOM 2756 C C . ALA A 1 389 ? -27.872 13.900 13.062 1.00 75.62 389 ALA A C 1
ATOM 2758 O O . ALA A 1 389 ? -28.505 13.569 14.053 1.00 75.62 389 ALA A O 1
ATOM 2759 N N . GLU A 1 390 ? -26.570 14.186 13.145 1.00 75.31 390 GLU A N 1
ATOM 2760 C CA . GLU A 1 390 ? -25.789 14.056 14.391 1.00 75.31 390 GLU A CA 1
ATOM 2761 C C . GLU A 1 390 ? -25.947 15.225 15.369 1.00 75.31 390 GLU A C 1
ATOM 2763 O O . GLU A 1 390 ? -25.571 15.127 16.537 1.00 75.31 390 GLU A O 1
ATOM 2768 N N . LYS A 1 391 ? -26.495 16.354 14.908 1.00 63.31 391 LYS A N 1
ATOM 2769 C CA . LYS A 1 391 ? -26.949 17.426 15.803 1.00 63.31 391 LYS A CA 1
ATOM 2770 C C . LYS A 1 391 ? -28.206 17.030 16.579 1.00 63.31 391 LYS A C 1
ATOM 2772 O O . LYS A 1 391 ? -28.546 17.716 17.543 1.00 63.31 391 LYS A O 1
ATOM 2777 N N . GLU A 1 392 ? -28.866 15.942 16.193 1.00 45.56 392 GLU A N 1
ATOM 2778 C CA . GLU A 1 392 ? -29.846 15.271 17.037 1.00 45.56 392 GLU A CA 1
ATOM 2779 C C . GLU A 1 392 ? -29.125 14.247 17.943 1.00 45.56 392 GLU A C 1
ATOM 2781 O O . GLU A 1 392 ? -28.259 13.506 17.478 1.00 45.56 392 GLU A O 1
ATOM 2786 N N . PRO A 1 393 ? -29.403 14.221 19.259 1.00 38.91 393 PRO A N 1
ATOM 2787 C CA . PRO A 1 393 ? -28.589 13.479 20.221 1.00 38.91 393 PRO A CA 1
ATOM 2788 C C . PRO A 1 393 ? -28.704 11.947 20.053 1.00 38.91 393 PRO A C 1
ATOM 2790 O O . PRO A 1 393 ? -29.788 11.440 19.756 1.00 38.91 393 PRO A O 1
ATOM 2793 N N . PRO A 1 394 ? -27.617 11.177 20.296 1.00 41.84 394 PRO A N 1
ATOM 2794 C CA . PRO A 1 394 ? -27.584 9.741 20.057 1.00 41.84 394 PRO A CA 1
ATOM 2795 C C . PRO A 1 394 ? -28.230 8.981 21.217 1.00 41.84 394 PRO A C 1
ATOM 2797 O O . PRO A 1 394 ? -27.655 8.772 22.283 1.00 41.84 394 PRO A O 1
ATOM 2800 N N . GLY A 1 395 ? -29.442 8.527 20.966 1.00 39.12 395 GLY A N 1
ATOM 2801 C CA . GLY A 1 395 ? -30.163 7.546 21.756 1.00 39.12 395 GLY A CA 1
ATOM 2802 C C . GLY A 1 395 ? -31.519 7.446 21.106 1.00 39.12 395 GLY A C 1
ATOM 2803 O O . GLY A 1 395 ? -32.247 8.432 21.124 1.00 39.12 395 GLY A O 1
ATOM 2804 N N . GLY A 1 396 ? -31.812 6.321 20.445 1.00 44.91 396 GLY A N 1
ATOM 2805 C CA . GLY A 1 396 ? -33.069 6.158 19.722 1.00 44.91 396 GLY A CA 1
ATOM 2806 C C . GLY A 1 396 ? -34.218 6.696 20.566 1.00 44.91 396 GLY A C 1
ATOM 2807 O O . GLY A 1 396 ? -34.393 6.269 21.707 1.00 44.91 396 GLY A O 1
ATOM 2808 N N . GLY A 1 397 ? -34.953 7.666 20.030 1.00 36.09 397 GLY A N 1
ATOM 2809 C CA . GLY A 1 397 ? -36.164 8.147 20.661 1.00 36.09 397 GLY A CA 1
ATOM 2810 C C . GLY A 1 397 ? -37.212 7.043 20.620 1.00 36.09 397 GLY A C 1
ATOM 2811 O O . GLY A 1 397 ? -38.123 7.080 19.802 1.00 36.09 397 GLY A O 1
ATOM 2812 N N . ALA A 1 398 ? -37.139 6.092 21.553 1.00 44.66 398 ALA A N 1
ATOM 2813 C CA . ALA A 1 398 ? -38.353 5.830 22.299 1.00 44.66 398 ALA A CA 1
ATOM 2814 C C . ALA A 1 398 ? -38.789 7.207 22.829 1.00 44.66 398 ALA A C 1
ATOM 2816 O O . ALA A 1 398 ? -37.935 7.918 23.372 1.00 44.66 398 ALA A O 1
ATOM 2817 N N . PRO A 1 399 ? -40.037 7.642 22.582 1.00 51.38 399 PRO A N 1
ATOM 2818 C CA . PRO A 1 399 ? -40.490 8.954 23.029 1.00 51.38 399 PRO A CA 1
ATOM 2819 C C . PRO A 1 399 ? -40.086 9.123 24.491 1.00 51.38 399 PRO A C 1
ATOM 2821 O O . PRO A 1 399 ? -40.258 8.171 25.260 1.00 51.38 399 PRO A O 1
ATOM 2824 N N . THR A 1 400 ? -39.521 10.283 24.864 1.00 51.41 400 THR A N 1
ATOM 2825 C CA . THR A 1 400 ? -39.307 10.630 26.277 1.00 51.41 400 THR A CA 1
ATOM 2826 C C . THR A 1 400 ? -40.563 10.196 27.011 1.00 51.41 400 THR A C 1
ATOM 2828 O O . THR A 1 400 ? -41.633 10.674 26.618 1.00 51.41 400 THR A O 1
ATOM 2831 N N . PRO A 1 401 ? -40.489 9.243 27.962 1.00 62.78 401 PRO A N 1
ATOM 2832 C CA . PRO A 1 401 ? -41.693 8.698 28.553 1.00 62.78 401 PRO A CA 1
ATOM 2833 C C . PRO A 1 401 ? -42.550 9.863 29.042 1.00 62.78 401 PRO A C 1
ATOM 2835 O O . PRO A 1 401 ? -42.108 10.687 29.838 1.00 62.78 401 PRO A O 1
ATOM 2838 N N . THR A 1 402 ? -43.749 9.999 28.484 1.00 81.50 402 THR A N 1
ATOM 2839 C CA . THR A 1 402 ? -44.711 11.035 28.885 1.00 81.50 402 THR A CA 1
ATOM 2840 C C . THR A 1 402 ? -45.508 10.589 30.105 1.00 81.50 402 THR A C 1
ATOM 2842 O O . THR A 1 402 ? -46.436 11.271 30.518 1.00 81.50 402 THR A O 1
ATOM 2845 N N . ALA A 1 403 ? -45.194 9.409 30.640 1.00 82.31 403 ALA A N 1
ATOM 2846 C CA . ALA A 1 403 ? -45.819 8.828 31.808 1.00 82.31 403 ALA A CA 1
ATOM 2847 C C . ALA A 1 403 ? -44.821 7.971 32.593 1.00 82.31 403 ALA A C 1
ATOM 2849 O O . ALA A 1 403 ? -43.786 7.526 32.079 1.00 82.31 403 ALA A O 1
ATOM 2850 N N . VAL A 1 404 ? -45.153 7.728 33.855 1.00 89.75 404 VAL A N 1
ATOM 2851 C CA . VAL A 1 404 ? -44.507 6.704 34.682 1.00 89.75 404 VAL A CA 1
ATOM 2852 C C . VAL A 1 404 ? -44.794 5.301 34.134 1.00 89.75 404 VAL A C 1
ATOM 2854 O O . VAL A 1 404 ? -45.689 5.118 33.312 1.00 89.75 404 VAL A O 1
ATOM 2857 N N . VAL A 1 405 ? -44.061 4.290 34.594 1.00 90.38 405 VAL A N 1
ATOM 2858 C CA . VAL A 1 405 ? -44.310 2.886 34.231 1.00 90.38 405 VAL A CA 1
ATOM 2859 C C . VAL A 1 405 ? -44.808 2.138 35.466 1.00 90.38 405 VAL A C 1
ATOM 2861 O O . VAL A 1 405 ? -44.283 2.339 36.559 1.00 90.38 405 VAL A O 1
ATOM 2864 N N . LEU A 1 406 ? -45.820 1.282 35.316 1.00 90.62 406 LEU A N 1
ATOM 2865 C CA . LEU A 1 406 ? -46.318 0.436 36.404 1.00 90.62 406 LEU A CA 1
ATOM 2866 C C . LEU A 1 406 ? -45.798 -0.994 36.260 1.00 90.62 406 LEU A C 1
ATOM 2868 O O . LEU A 1 406 ? -45.787 -1.542 35.161 1.00 90.62 406 LEU A O 1
ATOM 2872 N N . ALA A 1 407 ? -45.378 -1.589 37.374 1.00 89.62 407 ALA A N 1
ATOM 2873 C CA . ALA A 1 407 ? -45.080 -3.013 37.443 1.00 89.62 407 ALA A CA 1
ATOM 2874 C C . ALA A 1 407 ? -46.367 -3.848 37.321 1.00 89.62 407 ALA A C 1
ATOM 2876 O O . ALA A 1 407 ? -47.450 -3.403 37.716 1.00 89.62 407 ALA A O 1
ATOM 2877 N N . ASP A 1 408 ? -46.238 -5.080 36.827 1.00 88.81 408 ASP A N 1
ATOM 2878 C CA . ASP A 1 408 ? -47.355 -6.022 36.742 1.00 88.81 408 ASP A CA 1
ATOM 2879 C C . ASP A 1 408 ? -48.020 -6.218 38.115 1.00 88.81 408 ASP A C 1
ATOM 2881 O O . ASP A 1 408 ? -47.354 -6.449 39.126 1.00 88.81 408 ASP A O 1
ATOM 2885 N N . GLY A 1 409 ? -49.351 -6.112 38.153 1.00 86.62 409 GLY A N 1
ATOM 2886 C CA . GLY A 1 409 ? -50.144 -6.226 39.384 1.00 86.62 409 GLY A CA 1
ATOM 2887 C C . GLY A 1 409 ? -50.223 -4.953 40.239 1.00 86.62 409 GLY A C 1
ATOM 2888 O O . GLY A 1 409 ? -50.876 -4.979 41.281 1.00 86.62 409 GLY A O 1
ATOM 2889 N N . SER A 1 410 ? -49.611 -3.843 39.812 1.00 94.00 410 SER A N 1
ATOM 2890 C CA . SER A 1 410 ? -49.765 -2.540 40.469 1.00 94.00 410 SER A CA 1
ATOM 2891 C C . SER A 1 410 ? -51.197 -2.005 40.365 1.00 94.00 410 SER A C 1
ATOM 2893 O O . SER A 1 410 ? -51.867 -2.162 39.345 1.00 94.00 410 SER A O 1
ATOM 2895 N N . LEU A 1 411 ? -51.646 -1.291 41.398 1.00 88.69 411 LEU A N 1
ATOM 2896 C CA . LEU A 1 411 ? -52.895 -0.528 41.381 1.00 88.69 411 LEU A CA 1
ATOM 2897 C C . LEU A 1 411 ? -52.738 0.802 40.621 1.00 88.69 411 LEU A C 1
ATOM 2899 O O . LEU A 1 411 ? -51.647 1.372 40.552 1.00 88.69 411 LEU A O 1
ATOM 2903 N N . GLY A 1 412 ? -53.856 1.320 40.106 1.00 94.69 412 GLY A N 1
ATOM 2904 C CA . GLY A 1 412 ? -53.941 2.629 39.454 1.00 94.69 412 GLY A CA 1
ATOM 2905 C C . GLY A 1 412 ? -53.627 2.628 37.954 1.00 94.69 412 GLY A C 1
ATOM 2906 O O . GLY A 1 412 ? -53.559 1.593 37.299 1.00 94.69 412 GLY A O 1
ATOM 2907 N N . THR A 1 413 ? -53.494 3.825 37.386 1.00 94.12 413 THR A N 1
ATOM 2908 C CA . THR A 1 413 ? -53.201 4.074 35.967 1.00 94.12 413 THR A CA 1
ATOM 2909 C C . THR A 1 413 ? -52.044 5.058 35.845 1.00 94.12 413 THR A C 1
ATOM 2911 O O . THR A 1 413 ? -52.093 6.145 36.426 1.00 94.12 413 THR A O 1
ATOM 2914 N N . ALA A 1 414 ? -51.013 4.686 35.087 1.00 92.56 414 ALA A N 1
ATOM 2915 C CA . ALA A 1 414 ? -49.864 5.542 34.812 1.00 92.56 414 ALA A CA 1
ATOM 2916 C C . ALA A 1 414 ? -50.254 6.813 34.041 1.00 92.56 414 ALA A C 1
ATOM 2918 O O . ALA A 1 414 ? -51.026 6.758 33.085 1.00 92.56 414 ALA A O 1
ATOM 2919 N N . GLY A 1 415 ? -49.668 7.946 34.420 1.00 87.56 415 GLY A N 1
ATOM 2920 C CA . GLY A 1 415 ? -49.773 9.220 33.715 1.00 87.56 415 GLY A CA 1
ATOM 2921 C C . GLY A 1 415 ? -48.499 10.054 33.861 1.00 87.56 415 GLY A C 1
ATOM 2922 O O . GLY A 1 415 ? -47.517 9.603 34.455 1.00 87.56 415 GLY A O 1
ATOM 2923 N N . ASP A 1 416 ? -48.516 11.269 33.311 1.00 93.00 416 ASP A N 1
ATOM 2924 C CA . ASP A 1 416 ? -47.387 12.207 33.366 1.00 93.00 416 ASP A CA 1
ATOM 2925 C C . ASP A 1 416 ? -47.058 12.599 34.811 1.00 93.00 416 ASP A C 1
ATOM 2927 O O . ASP A 1 416 ? -47.833 13.280 35.483 1.00 93.00 416 ASP A O 1
ATOM 2931 N N . GLN A 1 417 ? -45.917 12.108 35.288 1.00 92.00 417 GLN A N 1
ATOM 2932 C CA . GLN A 1 417 ? -45.358 12.298 36.625 1.00 92.00 417 GLN A CA 1
ATOM 2933 C C . GLN A 1 417 ? -46.326 11.896 37.748 1.00 92.00 417 GLN A C 1
ATOM 2935 O O . GLN A 1 417 ? -46.211 12.367 38.887 1.00 92.00 417 GLN A O 1
ATOM 2940 N N . LYS A 1 418 ? -47.289 11.013 37.436 1.00 94.94 418 LYS A N 1
ATOM 2941 C CA . LYS A 1 418 ? -48.359 10.627 38.356 1.00 94.94 418 LYS A CA 1
ATOM 2942 C C . LYS A 1 418 ? -48.926 9.230 38.124 1.00 94.94 418 LYS A C 1
ATOM 2944 O O . LYS A 1 418 ? -48.813 8.659 37.044 1.00 94.94 418 LYS A O 1
ATOM 2949 N N . ILE A 1 419 ? -49.618 8.719 39.138 1.00 97.06 419 ILE A N 1
ATOM 2950 C CA . ILE A 1 419 ? -50.467 7.522 39.080 1.00 97.06 419 ILE A CA 1
ATOM 2951 C C . ILE A 1 419 ? -51.869 7.941 39.512 1.00 97.06 419 ILE A C 1
ATOM 2953 O O . ILE A 1 419 ? -52.015 8.571 40.551 1.00 97.06 419 ILE A O 1
ATOM 2957 N N . SER A 1 420 ? -52.892 7.613 38.729 1.00 94.44 420 SER A N 1
ATOM 2958 C CA . SER A 1 420 ? -54.294 8.000 38.964 1.00 94.44 420 SER A CA 1
ATOM 2959 C C . SER A 1 420 ? -55.201 6.781 39.170 1.00 94.44 420 SER A C 1
ATOM 2961 O O . SER A 1 420 ? -54.741 5.643 39.089 1.00 94.44 420 SER A O 1
ATOM 2963 N N . GLY A 1 421 ? -56.489 6.995 39.452 1.00 91.94 421 GLY A N 1
ATOM 2964 C CA . GLY A 1 421 ? -57.469 5.907 39.597 1.00 91.94 421 GLY A CA 1
ATOM 2965 C C . GLY A 1 421 ? -57.399 5.164 40.935 1.00 91.94 421 GLY A C 1
ATOM 2966 O O . GLY A 1 421 ? -57.904 4.049 41.049 1.00 91.94 421 GLY A O 1
ATOM 2967 N N . LEU A 1 422 ? -56.772 5.767 41.946 1.00 95.44 422 LEU A N 1
ATOM 2968 C CA . LEU A 1 422 ? -56.755 5.253 43.313 1.00 95.44 422 LEU A CA 1
ATOM 2969 C C . LEU A 1 422 ? -58.005 5.703 44.083 1.00 95.44 422 LEU A C 1
ATOM 2971 O O . LEU A 1 422 ? -58.682 6.657 43.703 1.00 95.44 422 LEU A O 1
ATOM 2975 N N . THR A 1 423 ? -58.322 5.014 45.177 1.00 95.38 423 THR A N 1
ATOM 2976 C CA . THR A 1 423 ? -59.506 5.296 45.999 1.00 95.38 423 THR A CA 1
ATOM 2977 C C . THR A 1 423 ? -59.141 6.221 47.157 1.00 95.38 423 THR A C 1
ATOM 2979 O O . THR A 1 423 ? -58.320 5.866 48.005 1.00 95.38 423 THR A O 1
ATOM 2982 N N . SER A 1 424 ? -59.780 7.392 47.217 1.00 94.62 424 SER A N 1
ATOM 2983 C CA . SER A 1 424 ? -59.656 8.319 48.352 1.00 94.62 424 SER A CA 1
ATOM 2984 C C . SER A 1 424 ? -60.025 7.626 49.672 1.00 94.62 424 SER A C 1
ATOM 2986 O O . SER A 1 424 ? -60.902 6.763 49.717 1.00 94.62 424 SER A O 1
ATOM 2988 N N . GLY A 1 425 ? -59.318 7.962 50.748 1.00 91.31 425 GLY A N 1
ATOM 2989 C CA . GLY A 1 425 ? -59.422 7.339 52.067 1.00 91.31 425 GLY A CA 1
ATOM 2990 C C . GLY A 1 425 ? -58.614 6.046 52.231 1.00 91.31 425 GLY A C 1
ATOM 2991 O O . GLY A 1 425 ? -58.477 5.562 53.353 1.00 91.31 425 GLY A O 1
ATOM 2992 N N . THR A 1 426 ? -58.045 5.496 51.153 1.00 94.88 426 THR A N 1
ATOM 2993 C CA . THR A 1 426 ? -57.211 4.284 51.210 1.00 94.88 426 THR A CA 1
ATOM 2994 C C . THR A 1 426 ? -55.745 4.643 51.446 1.00 94.88 426 THR A C 1
ATOM 2996 O O . THR A 1 426 ? -55.257 5.664 50.959 1.00 94.88 426 THR A O 1
ATOM 2999 N N . LYS A 1 427 ? -55.038 3.800 52.202 1.00 96.19 427 LYS A N 1
ATOM 3000 C CA . LYS A 1 427 ? -53.600 3.924 52.450 1.00 96.19 427 LYS A CA 1
ATOM 3001 C C . LYS A 1 427 ? -52.817 3.109 51.431 1.00 96.19 427 LYS A C 1
ATOM 3003 O O . LYS A 1 427 ? -53.083 1.918 51.275 1.00 96.19 427 LYS A O 1
ATOM 3008 N N . TYR A 1 428 ? -51.855 3.732 50.760 1.00 96.88 428 TYR A N 1
ATOM 3009 C CA . TYR A 1 428 ? -51.067 3.095 49.705 1.00 96.88 428 TYR A CA 1
ATOM 3010 C C . TYR A 1 428 ? -49.574 3.123 50.017 1.00 96.88 428 TYR A C 1
ATOM 3012 O O . TYR A 1 428 ? -49.059 4.101 50.556 1.00 96.88 428 TYR A O 1
ATOM 3020 N N . VAL A 1 429 ? -48.875 2.069 49.607 1.00 95.62 429 VAL A N 1
ATOM 3021 C CA . VAL A 1 429 ? -47.411 2.013 49.571 1.00 95.62 429 VAL A CA 1
ATOM 3022 C C . VAL A 1 429 ? -46.977 1.940 48.115 1.00 95.62 429 VAL A C 1
ATOM 3024 O O . VAL A 1 429 ? -47.527 1.162 47.333 1.00 95.62 429 VAL A O 1
ATOM 3027 N N . VAL A 1 430 ? -45.990 2.758 47.762 1.00 96.44 430 VAL A N 1
ATOM 3028 C CA . VAL A 1 430 ? -45.343 2.734 46.453 1.00 96.44 430 VAL A CA 1
ATOM 3029 C C . VAL A 1 430 ? -43.949 2.147 46.601 1.00 96.44 430 VAL A C 1
ATOM 3031 O O . VAL A 1 430 ? -43.164 2.606 47.427 1.00 96.44 430 VAL A O 1
ATOM 3034 N N . THR A 1 431 ? -43.621 1.155 45.781 1.00 92.62 431 THR A N 1
ATOM 3035 C CA . THR A 1 431 ? -42.290 0.554 45.712 1.00 92.62 431 THR A CA 1
ATOM 3036 C C . THR A 1 431 ? -41.612 0.926 44.396 1.00 92.62 431 THR A C 1
ATOM 3038 O O . THR A 1 431 ? -42.200 0.781 43.325 1.00 92.62 431 THR A O 1
ATOM 3041 N N . SER A 1 432 ? -40.362 1.383 44.459 1.00 91.44 432 SER A N 1
ATOM 3042 C CA . SER A 1 432 ? -39.522 1.641 43.283 1.00 91.44 432 SER A CA 1
ATOM 3043 C C . SER A 1 432 ? -38.062 1.330 43.596 1.00 91.44 432 SER A C 1
ATOM 3045 O O . SER A 1 432 ? -37.587 1.615 44.693 1.00 91.44 432 SER A O 1
ATOM 3047 N N . GLY A 1 433 ? -37.354 0.682 42.666 1.00 83.75 433 GLY A N 1
ATOM 3048 C CA . GLY A 1 433 ? -35.947 0.302 42.862 1.00 83.75 433 GLY A CA 1
ATOM 3049 C C . GLY A 1 433 ? -35.691 -0.574 44.100 1.00 83.75 433 GLY A C 1
ATOM 3050 O O . GLY A 1 433 ? -34.616 -0.499 44.685 1.00 83.75 433 GLY A O 1
ATOM 3051 N N . GLY A 1 434 ? -36.686 -1.357 44.535 1.00 85.12 434 GLY A N 1
ATOM 3052 C CA . GLY A 1 434 ? -36.618 -2.182 45.750 1.00 85.12 434 GLY A CA 1
ATOM 3053 C C . GLY A 1 434 ? -36.859 -1.432 47.068 1.00 85.12 434 GLY A C 1
ATOM 3054 O O . GLY A 1 434 ? -36.794 -2.048 48.127 1.00 85.12 434 GLY A O 1
ATOM 3055 N N . LYS A 1 435 ? -37.157 -0.131 47.019 1.00 89.31 435 LYS A N 1
ATOM 3056 C CA . LYS A 1 435 ? -37.443 0.718 48.183 1.00 89.31 435 LYS A CA 1
ATOM 3057 C C . LYS A 1 435 ? -38.930 1.005 48.292 1.00 89.31 435 LYS A C 1
ATOM 3059 O O . LYS A 1 435 ? -39.581 1.180 47.264 1.00 89.31 435 LYS A O 1
ATOM 3064 N N . SER A 1 436 ? -39.448 1.093 49.513 1.00 91.69 436 SER A N 1
ATOM 3065 C CA . SER A 1 436 ? -40.870 1.345 49.779 1.00 91.69 436 SER A CA 1
ATOM 3066 C C . SER A 1 436 ? -41.091 2.744 50.338 1.00 91.69 436 SER A C 1
ATOM 3068 O O . SER A 1 436 ? -40.287 3.229 51.127 1.00 91.69 436 SER A O 1
ATOM 3070 N N . TYR A 1 437 ? -42.191 3.379 49.950 1.00 96.06 437 TYR A N 1
ATOM 3071 C CA . TYR A 1 437 ? -42.553 4.741 50.335 1.00 96.06 437 TYR A CA 1
ATOM 3072 C C . TYR A 1 437 ? -44.044 4.784 50.672 1.00 96.06 437 TYR A C 1
ATOM 3074 O O . TYR A 1 437 ? -44.880 4.435 49.834 1.00 96.06 437 TYR A O 1
ATOM 3082 N N . GLY A 1 438 ? -44.392 5.208 51.887 1.00 95.19 438 GLY A N 1
ATOM 3083 C CA . GLY A 1 438 ? -45.787 5.456 52.247 1.00 95.19 438 GLY A CA 1
ATOM 3084 C C . GLY A 1 438 ? -46.321 6.681 51.507 1.00 95.19 438 GLY A C 1
ATOM 3085 O O . GLY A 1 438 ? -45.661 7.721 51.471 1.00 95.19 438 GLY A O 1
ATOM 3086 N N . VAL A 1 439 ? -47.505 6.570 50.905 1.00 97.38 439 VAL A N 1
ATOM 3087 C CA . VAL A 1 439 ? -48.178 7.710 50.267 1.00 97.38 439 VAL A CA 1
ATOM 3088 C C . VAL A 1 439 ? -48.755 8.622 51.351 1.00 97.38 439 VAL A C 1
ATOM 3090 O O . VAL A 1 439 ? -49.446 8.155 52.256 1.00 97.38 439 VAL A O 1
ATOM 3093 N N . GLN A 1 440 ? -48.465 9.919 51.265 1.00 97.06 440 GLN A N 1
ATOM 3094 C CA . GLN A 1 440 ? -48.974 10.942 52.182 1.00 97.06 440 GLN A CA 1
ATOM 3095 C C . GLN A 1 440 ? -50.393 11.383 51.796 1.00 97.06 440 GLN A C 1
ATOM 3097 O O . GLN A 1 440 ? -50.825 11.196 50.656 1.00 97.06 440 GLN A O 1
ATOM 3102 N N . ALA A 1 441 ? -51.128 12.021 52.715 1.00 95.12 441 ALA A N 1
ATOM 3103 C CA . ALA A 1 441 ? -52.524 12.398 52.479 1.00 95.12 441 ALA A CA 1
ATOM 3104 C C . ALA A 1 441 ? -52.723 13.335 51.270 1.00 95.12 441 ALA A C 1
ATOM 3106 O O . ALA A 1 441 ? -53.779 13.324 50.636 1.00 95.12 441 ALA A O 1
ATOM 3107 N N . ASN A 1 442 ? -51.710 14.132 50.921 1.00 94.50 442 ASN A N 1
ATOM 3108 C CA . ASN A 1 442 ? -51.696 15.027 49.757 1.00 94.50 442 ASN A CA 1
ATOM 3109 C C . ASN A 1 442 ? -51.351 14.326 48.422 1.00 94.50 442 ASN A C 1
ATOM 3111 O O . ASN A 1 442 ? -51.335 14.991 47.389 1.00 94.50 442 ASN A O 1
ATOM 3115 N N . GLY A 1 443 ? -51.057 13.022 48.428 1.00 92.50 443 GLY A N 1
ATOM 3116 C CA . GLY A 1 443 ? -50.681 12.263 47.236 1.00 92.50 443 GLY A CA 1
ATOM 3117 C C . GLY A 1 443 ? -49.206 12.349 46.843 1.00 92.50 443 GLY A C 1
ATOM 3118 O O . GLY A 1 443 ? -48.865 11.937 45.741 1.00 92.50 443 GLY A O 1
ATOM 3119 N N . THR A 1 444 ? -48.305 12.857 47.687 1.00 96.44 444 THR A N 1
ATOM 3120 C CA . THR A 1 444 ? -46.852 12.743 47.447 1.00 96.44 444 THR A CA 1
ATOM 3121 C C . THR A 1 444 ? -46.255 11.521 48.145 1.00 96.44 444 THR A C 1
ATOM 3123 O O . THR A 1 444 ? -46.853 10.954 49.063 1.00 96.44 444 THR A O 1
ATOM 3126 N N . LEU A 1 445 ? -45.066 11.093 47.712 1.00 95.62 445 LEU A N 1
ATOM 3127 C CA . LEU A 1 445 ? -44.317 10.043 48.403 1.00 95.62 445 LEU A CA 1
ATOM 3128 C C . LEU A 1 445 ? -43.684 10.586 49.690 1.00 95.62 445 LEU A C 1
ATOM 3130 O O . LEU A 1 445 ? -43.077 11.657 49.685 1.00 95.62 445 LEU A O 1
ATOM 3134 N N . GLY A 1 446 ? -43.809 9.831 50.781 1.00 91.88 446 GLY A N 1
ATOM 3135 C CA . GLY A 1 446 ? -43.078 10.074 52.019 1.00 91.88 446 GLY A CA 1
ATOM 3136 C C . GLY A 1 446 ? -41.608 9.651 51.939 1.00 91.88 446 GLY A C 1
ATOM 3137 O O . GLY A 1 446 ? -41.072 9.333 50.875 1.00 91.88 446 GLY A O 1
ATOM 3138 N N . ALA A 1 447 ? -40.939 9.642 53.091 1.00 93.19 447 ALA A N 1
ATOM 3139 C CA . ALA A 1 447 ? -39.575 9.133 53.195 1.00 93.19 447 ALA A CA 1
ATOM 3140 C C . ALA A 1 447 ? -39.521 7.613 52.949 1.00 93.19 447 ALA A C 1
ATOM 3142 O O . ALA A 1 447 ? -40.521 6.903 53.057 1.00 93.19 447 ALA A O 1
ATOM 3143 N N . GLU A 1 448 ? -38.330 7.099 52.645 1.00 93.56 448 GLU A N 1
ATOM 3144 C CA . GLU A 1 448 ? -38.116 5.656 52.514 1.00 93.56 448 GLU A CA 1
ATOM 3145 C C . GLU A 1 448 ? -38.559 4.931 53.799 1.00 93.56 448 GLU A C 1
ATOM 3147 O O . GLU A 1 448 ? -38.167 5.297 54.907 1.00 93.56 448 GLU A O 1
ATOM 3152 N N . ASN A 1 449 ? -39.396 3.909 53.634 1.00 89.12 449 ASN A N 1
ATOM 3153 C CA . ASN A 1 449 ? -40.039 3.107 54.674 1.00 89.12 449 ASN A CA 1
ATOM 3154 C C . ASN A 1 449 ? -40.971 3.882 55.626 1.00 89.12 449 ASN A C 1
ATOM 3156 O O . ASN A 1 449 ? -41.250 3.408 56.728 1.00 89.12 449 ASN A O 1
ATOM 3160 N N . SER A 1 450 ? -41.476 5.056 55.232 1.00 90.75 450 SER A N 1
ATOM 3161 C CA . SER A 1 450 ? -42.505 5.750 56.012 1.00 90.75 450 SER A CA 1
ATOM 3162 C C . SER A 1 450 ? -43.849 5.015 55.966 1.00 90.75 450 SER A C 1
ATOM 3164 O O . SER A 1 450 ? -44.200 4.416 54.949 1.00 90.75 450 SER A O 1
ATOM 3166 N N . ALA A 1 451 ? -44.633 5.120 57.042 1.00 90.94 451 ALA A N 1
ATOM 3167 C CA . ALA A 1 451 ? -46.020 4.652 57.063 1.00 90.94 451 ALA A CA 1
ATOM 3168 C C . ALA A 1 451 ? -46.886 5.430 56.058 1.00 90.94 451 ALA A C 1
ATOM 3170 O O . ALA A 1 451 ? -46.607 6.601 55.778 1.00 90.94 451 ALA A O 1
ATOM 3171 N N . ALA A 1 452 ? -47.939 4.797 55.538 1.00 94.38 452 ALA A N 1
ATOM 3172 C CA . ALA A 1 452 ? -48.879 5.465 54.647 1.00 94.38 452 ALA A CA 1
ATOM 3173 C C . ALA A 1 452 ? -49.992 6.205 55.413 1.00 94.38 452 ALA A C 1
ATOM 3175 O O . ALA A 1 452 ? -50.471 5.801 56.484 1.00 94.38 452 ALA A O 1
ATOM 3176 N N . GLU A 1 453 ? -50.443 7.307 54.825 1.00 95.69 453 GLU A N 1
ATOM 3177 C CA . GLU A 1 453 ? -51.594 8.082 55.271 1.00 95.69 453 GLU A CA 1
ATOM 3178 C C . GLU A 1 453 ? -52.800 7.800 54.369 1.00 95.69 453 GLU A C 1
ATOM 3180 O O . GLU A 1 453 ? -52.671 7.273 53.264 1.00 95.69 453 GLU A O 1
ATOM 3185 N N . ALA A 1 454 ? -54.002 8.115 54.855 1.00 95.44 454 ALA A N 1
ATOM 3186 C CA . ALA A 1 454 ? -55.200 7.997 54.033 1.00 95.44 454 ALA A CA 1
ATOM 3187 C C . ALA A 1 454 ? -55.148 9.055 52.921 1.00 95.44 454 ALA A C 1
ATOM 3189 O O . ALA A 1 454 ? -55.074 10.249 53.208 1.00 95.44 454 ALA A O 1
ATOM 3190 N N . LEU A 1 455 ? -55.169 8.621 51.661 1.00 96.56 455 LEU A N 1
ATOM 3191 C CA . LEU A 1 455 ? -55.054 9.514 50.512 1.00 96.56 455 LEU A CA 1
ATOM 3192 C C . LEU A 1 455 ? -56.304 10.400 50.389 1.00 96.56 455 LEU A C 1
ATOM 3194 O O . LEU A 1 455 ? -57.403 9.879 50.243 1.00 96.56 455 LEU A O 1
ATOM 3198 N N . ASN A 1 456 ? -56.171 11.728 50.394 1.00 91.94 456 ASN A N 1
ATOM 3199 C CA . ASN A 1 456 ? -57.333 12.620 50.260 1.00 91.94 456 ASN A CA 1
ATOM 3200 C C . ASN A 1 456 ? -57.878 12.658 48.822 1.00 91.94 456 ASN A C 1
ATOM 3202 O O . ASN A 1 456 ? -59.073 12.867 48.615 1.00 91.94 456 ASN A O 1
ATOM 3206 N N . GLY A 1 457 ? -57.016 12.441 47.828 1.00 92.75 457 GLY A N 1
ATOM 3207 C CA . GLY A 1 457 ? -57.362 12.432 46.407 1.00 92.75 457 GLY A CA 1
ATOM 3208 C C . GLY A 1 457 ? -57.454 11.032 45.800 1.00 92.75 457 GLY A C 1
ATOM 3209 O O . GLY A 1 457 ? -57.642 10.033 46.488 1.00 92.75 457 GLY A O 1
ATOM 3210 N N . THR A 1 458 ? -57.307 10.970 44.481 1.00 94.50 458 THR A N 1
ATOM 3211 C CA . THR A 1 458 ? -57.296 9.722 43.697 1.00 94.50 458 THR A CA 1
ATOM 3212 C C . THR A 1 458 ? -55.982 9.523 42.935 1.00 94.50 458 THR A C 1
ATOM 3214 O O . THR A 1 458 ? -55.891 8.639 42.080 1.00 94.50 458 THR A O 1
ATOM 3217 N N . GLU A 1 459 ? -54.963 10.343 43.229 1.00 95.38 459 GLU A N 1
ATOM 3218 C CA . GLU A 1 459 ? -53.692 10.378 42.504 1.00 95.38 459 GLU A CA 1
ATOM 3219 C C . GLU A 1 459 ? -52.475 10.408 43.441 1.00 95.38 459 GLU A C 1
ATOM 3221 O O . GLU A 1 459 ? -52.528 10.990 44.524 1.00 95.38 459 GLU A O 1
ATOM 3226 N N . VAL A 1 460 ? -51.366 9.824 42.979 1.00 96.75 460 VAL A N 1
ATOM 3227 C CA . VAL A 1 460 ? -50.011 10.017 43.515 1.00 96.75 460 VAL A CA 1
ATOM 3228 C C . VAL A 1 460 ? -49.209 10.844 42.514 1.00 96.75 460 VAL A C 1
ATOM 3230 O O . VAL A 1 460 ? -49.215 10.513 41.332 1.00 96.75 460 VAL A O 1
ATOM 3233 N N . THR A 1 461 ? -48.522 11.898 42.952 1.00 93.50 461 THR A N 1
ATOM 3234 C CA . THR A 1 461 ? -47.854 12.894 42.091 1.00 93.50 461 THR A CA 1
ATOM 3235 C C . THR A 1 461 ? -46.392 13.126 42.489 1.00 93.50 461 THR A C 1
ATOM 3237 O O . THR A 1 461 ? -45.944 12.676 43.545 1.00 93.50 461 THR A O 1
ATOM 3240 N N . GLY A 1 462 ? -45.633 13.822 41.634 1.00 89.31 462 GLY A N 1
ATOM 3241 C CA . GLY A 1 462 ? -44.205 14.092 41.855 1.00 89.31 462 GLY A CA 1
ATOM 3242 C C . GLY A 1 462 ? -43.303 12.906 41.506 1.00 89.31 462 GLY A C 1
ATOM 3243 O O . GLY A 1 462 ? -42.190 12.797 42.016 1.00 89.31 462 GLY A O 1
ATOM 3244 N N . LEU A 1 463 ? -43.797 11.998 40.664 1.00 94.56 463 LEU A N 1
ATOM 3245 C CA . LEU A 1 463 ? -43.071 10.820 40.203 1.00 94.56 463 LEU A CA 1
ATOM 3246 C C . LEU A 1 463 ? -42.254 11.144 38.951 1.00 94.56 463 LEU A C 1
ATOM 3248 O O . LEU A 1 463 ? -42.522 12.113 38.250 1.00 94.56 463 LEU A O 1
ATOM 3252 N N . THR A 1 464 ? -41.267 10.313 38.635 1.00 91.25 464 THR A N 1
ATOM 3253 C CA . THR A 1 464 ? -40.427 10.497 37.447 1.00 91.25 464 THR A CA 1
ATOM 3254 C C . THR A 1 464 ? -40.929 9.620 36.307 1.00 91.25 464 THR A C 1
ATOM 3256 O O . THR A 1 464 ? -41.047 8.404 36.463 1.00 91.25 464 THR A O 1
ATOM 3259 N N . ASN A 1 465 ? -41.215 10.213 35.147 1.00 87.62 465 ASN A N 1
ATOM 3260 C CA . ASN A 1 465 ? -41.618 9.440 33.974 1.00 87.62 465 ASN A CA 1
ATOM 3261 C C . ASN A 1 465 ? -40.530 8.458 33.535 1.00 87.62 465 ASN A C 1
ATOM 3263 O O . ASN A 1 465 ? -39.338 8.738 33.647 1.00 87.62 465 ASN A O 1
ATOM 3267 N N . GLY A 1 466 ? -40.948 7.299 33.029 1.00 82.50 466 GLY A N 1
ATOM 3268 C CA . GLY A 1 466 ? -40.040 6.213 32.654 1.00 82.50 466 GLY A CA 1
ATOM 3269 C C . GLY A 1 466 ? -39.536 5.371 33.830 1.00 82.50 466 GLY A C 1
ATOM 3270 O O . GLY A 1 466 ? -39.055 4.262 33.605 1.00 82.50 466 GLY A O 1
ATOM 3271 N N . THR A 1 467 ? -39.690 5.834 35.074 1.00 87.81 467 THR A N 1
ATOM 3272 C CA . THR A 1 467 ? -39.398 5.027 36.265 1.00 87.81 467 THR A CA 1
ATOM 3273 C C . THR A 1 467 ? -40.520 4.019 36.510 1.00 87.81 467 THR A C 1
ATOM 3275 O O . THR A 1 467 ? -41.703 4.349 36.396 1.00 87.81 467 THR A O 1
ATOM 3278 N N . ILE A 1 468 ? -40.140 2.787 36.861 1.00 91.94 468 ILE A N 1
ATOM 3279 C CA . ILE A 1 468 ? -41.074 1.716 37.219 1.00 91.94 468 ILE A CA 1
ATOM 3280 C C . ILE A 1 468 ? -41.480 1.864 38.692 1.00 91.94 468 ILE A C 1
ATOM 3282 O O . ILE A 1 468 ? -40.626 1.913 39.584 1.00 91.94 468 ILE A O 1
ATOM 3286 N N . TYR A 1 469 ? -42.787 1.888 38.937 1.00 94.06 469 TYR A N 1
ATOM 3287 C CA . TYR A 1 469 ? -43.405 1.920 40.259 1.00 94.06 469 TYR A CA 1
ATOM 3288 C C . TYR A 1 469 ? -44.366 0.741 40.437 1.00 94.06 469 TYR A C 1
ATOM 3290 O O . TYR A 1 469 ? -45.017 0.304 39.492 1.00 94.06 469 TYR A O 1
ATOM 3298 N N . SER A 1 470 ? -44.486 0.245 41.664 1.00 95.00 470 SER A N 1
ATOM 3299 C CA . SER A 1 470 ? -45.531 -0.695 42.074 1.00 95.00 470 SER A CA 1
ATOM 3300 C C . SER A 1 470 ? -46.345 -0.073 43.199 1.00 95.00 470 SER A C 1
ATOM 3302 O O . SER A 1 470 ? -45.766 0.396 44.174 1.00 95.00 470 SER A O 1
ATOM 3304 N N . VAL A 1 471 ? -47.667 -0.038 43.064 1.00 96.56 471 VAL A N 1
ATOM 3305 C CA . VAL A 1 471 ? -48.592 0.518 44.056 1.00 96.56 471 VAL A CA 1
ATOM 3306 C C . VAL A 1 471 ? -49.447 -0.599 44.625 1.00 96.56 471 VAL A C 1
ATOM 3308 O O . VAL A 1 471 ? -50.120 -1.312 43.881 1.00 96.56 471 VAL A O 1
ATOM 3311 N N . ALA A 1 472 ? -49.479 -0.703 45.949 1.00 92.62 472 ALA A N 1
ATOM 3312 C CA . ALA A 1 472 ? -50.329 -1.637 46.673 1.00 92.62 472 ALA A CA 1
ATOM 3313 C C . ALA A 1 472 ? -51.040 -0.931 47.832 1.00 92.62 472 ALA A C 1
ATOM 3315 O O . ALA A 1 472 ? -50.570 0.092 48.334 1.00 92.62 472 ALA A O 1
ATOM 3316 N N . VAL A 1 473 ? -52.179 -1.477 48.268 1.00 92.50 473 VAL A N 1
ATOM 3317 C CA . VAL A 1 473 ? -52.794 -1.061 49.537 1.00 92.50 473 VAL A CA 1
ATOM 3318 C C . VAL A 1 473 ? -51.843 -1.443 50.667 1.00 92.50 473 VAL A C 1
ATOM 3320 O O . VAL A 1 473 ? -51.309 -2.553 50.678 1.00 92.50 473 VAL A O 1
ATOM 3323 N N . GLU A 1 474 ? -51.628 -0.529 51.610 1.00 89.69 474 GLU A N 1
ATOM 3324 C CA . GLU A 1 474 ? -50.860 -0.821 52.816 1.00 89.69 474 GLU A CA 1
ATOM 3325 C C . GLU A 1 474 ? -51.543 -1.967 53.571 1.00 89.69 474 GLU A C 1
ATOM 3327 O O . GLU A 1 474 ? -52.675 -1.837 54.042 1.00 89.69 474 GLU A O 1
ATOM 3332 N N . VAL A 1 475 ? -50.858 -3.106 53.674 1.00 79.75 475 VAL A N 1
ATOM 3333 C CA . VAL A 1 475 ? -51.306 -4.208 54.522 1.00 79.75 475 VAL A CA 1
ATOM 3334 C C . VAL A 1 475 ? -50.889 -3.859 55.949 1.00 79.75 475 VAL A C 1
ATOM 3336 O O . VAL A 1 475 ? -49.689 -3.710 56.193 1.00 79.75 475 VAL A O 1
ATOM 3339 N N . PRO A 1 476 ? -51.831 -3.721 56.901 1.00 65.50 476 PRO A N 1
ATOM 3340 C CA . PRO A 1 476 ? -51.476 -3.490 58.291 1.00 65.50 476 PRO A CA 1
ATOM 3341 C C . PRO A 1 476 ? -50.545 -4.607 58.752 1.00 65.50 476 PRO A C 1
ATOM 3343 O O . PRO A 1 476 ? -50.835 -5.785 58.524 1.00 65.50 476 PRO A O 1
ATOM 3346 N N . ALA A 1 477 ? -49.438 -4.248 59.402 1.00 56.88 477 ALA A N 1
ATOM 3347 C CA . ALA A 1 477 ? -48.603 -5.238 60.062 1.00 56.88 477 ALA A CA 1
ATOM 3348 C C . ALA A 1 477 ? -49.496 -6.096 60.972 1.00 56.88 477 ALA A C 1
ATOM 3350 O O . ALA A 1 477 ? -50.279 -5.559 61.763 1.00 56.88 477 ALA A O 1
ATOM 3351 N N . ALA A 1 478 ? -49.412 -7.422 60.826 1.00 51.69 478 ALA A N 1
ATOM 3352 C CA . ALA A 1 478 ? -50.101 -8.336 61.726 1.00 51.69 478 ALA A CA 1
ATOM 3353 C C . ALA A 1 478 ? -49.727 -7.955 63.169 1.00 51.69 478 ALA A C 1
ATOM 3355 O O . ALA A 1 478 ? -48.544 -7.706 63.420 1.00 51.69 478 ALA A O 1
ATOM 3356 N N . PRO A 1 479 ? -50.689 -7.855 64.105 1.00 47.72 479 PRO A N 1
ATOM 3357 C CA . PRO A 1 479 ? -50.403 -7.396 65.456 1.00 47.72 479 PRO A CA 1
ATOM 3358 C C . PRO A 1 479 ? -49.375 -8.324 66.107 1.00 47.72 479 PRO A C 1
ATOM 3360 O O . PRO A 1 479 ? -49.678 -9.452 66.493 1.00 47.72 479 PRO A O 1
ATOM 3363 N N . THR A 1 480 ? -48.138 -7.850 66.222 1.00 48.09 480 THR A N 1
ATOM 3364 C CA . THR A 1 480 ? -47.086 -8.534 66.961 1.00 48.09 480 THR A CA 1
ATOM 3365 C C . THR A 1 480 ? -47.266 -8.240 68.444 1.00 48.09 480 THR A C 1
ATOM 3367 O O . THR A 1 480 ? -46.922 -7.163 68.921 1.00 48.09 480 THR A O 1
ATOM 3370 N N . ALA A 1 481 ? -47.777 -9.259 69.134 1.00 49.12 481 ALA A N 1
ATOM 3371 C CA . ALA A 1 481 ? -47.808 -9.472 70.579 1.00 49.12 481 ALA A CA 1
ATOM 3372 C C . ALA A 1 481 ? -48.959 -8.846 71.391 1.00 49.12 481 ALA A C 1
ATOM 3374 O O . ALA A 1 481 ? -49.142 -7.635 71.501 1.00 49.12 481 ALA A O 1
ATOM 3375 N N . VAL A 1 482 ? -49.664 -9.746 72.083 1.00 50.47 482 VAL A N 1
ATOM 3376 C CA . VAL A 1 482 ? -50.372 -9.470 73.334 1.00 50.47 482 VAL A CA 1
ATOM 3377 C C . VAL A 1 482 ? -49.310 -9.196 74.400 1.00 50.47 482 VAL A C 1
ATOM 3379 O O . VAL A 1 482 ? -48.513 -10.076 74.720 1.00 50.47 482 VAL A O 1
ATOM 3382 N N . VAL A 1 483 ? -49.286 -7.983 74.947 1.00 53.78 483 VAL A N 1
ATOM 3383 C CA . VAL A 1 483 ? -48.410 -7.633 76.072 1.00 53.78 483 VAL A CA 1
ATOM 3384 C C . VAL A 1 483 ? -49.156 -7.909 77.375 1.00 53.78 483 VAL A C 1
ATOM 3386 O O . VAL A 1 483 ? -50.209 -7.325 77.630 1.00 53.78 483 VAL A O 1
ATOM 3389 N N . LEU A 1 484 ? -48.611 -8.794 78.209 1.00 52.28 484 LEU A N 1
ATOM 3390 C CA . LEU A 1 484 ? -49.065 -8.979 79.587 1.00 52.28 484 LEU A CA 1
ATOM 3391 C C . LEU A 1 484 ? -48.454 -7.889 80.475 1.00 52.28 484 LEU A C 1
ATOM 3393 O O . LEU A 1 484 ? -47.241 -7.683 80.472 1.00 52.28 484 LEU A O 1
ATOM 3397 N N . ALA A 1 485 ? -49.287 -7.205 81.262 1.00 55.47 485 ALA A N 1
ATOM 3398 C CA . ALA A 1 485 ? -48.805 -6.313 82.311 1.00 55.47 485 ALA A CA 1
ATOM 3399 C C . ALA A 1 485 ? -48.091 -7.121 83.414 1.00 55.47 485 ALA A C 1
ATOM 3401 O O . ALA A 1 485 ? -48.452 -8.272 83.699 1.00 55.47 485 ALA A O 1
ATOM 3402 N N . GLY A 1 486 ? -47.072 -6.511 84.029 1.00 42.75 486 GLY A N 1
ATOM 3403 C CA . GLY A 1 486 ? -46.254 -7.136 85.071 1.00 42.75 486 GLY A CA 1
ATOM 3404 C C . GLY A 1 486 ? -47.104 -7.692 86.218 1.00 42.75 486 GLY A C 1
ATOM 3405 O O . GLY A 1 486 ? -47.876 -6.956 86.826 1.00 42.75 486 GLY A O 1
ATOM 3406 N N . GLY A 1 487 ? -46.958 -8.995 86.484 1.00 59.03 487 GLY A N 1
ATOM 3407 C CA . GLY A 1 487 ? -47.726 -9.755 87.484 1.00 59.03 487 GLY A CA 1
ATOM 3408 C C . GLY A 1 487 ? -48.551 -10.920 86.918 1.00 59.03 487 GLY A C 1
ATOM 3409 O O . GLY A 1 487 ? -49.140 -11.679 87.684 1.00 59.03 487 GLY A O 1
ATOM 3410 N N . SER A 1 488 ? -48.594 -11.089 85.596 1.00 58.22 488 SER A N 1
ATOM 3411 C CA . SER A 1 488 ? -49.359 -12.164 84.948 1.00 58.22 488 SER A CA 1
ATOM 3412 C C . SER A 1 488 ? -48.596 -13.498 84.972 1.00 58.22 488 SER A C 1
ATOM 3414 O O . SER A 1 488 ? -47.429 -13.538 84.595 1.00 58.22 488 SER A O 1
ATOM 3416 N N . LEU A 1 489 ? -49.249 -14.586 85.400 1.00 57.00 489 LEU A N 1
ATOM 3417 C CA . LEU A 1 489 ? -48.628 -15.909 85.612 1.00 57.00 489 LEU A CA 1
ATOM 3418 C C . LEU A 1 489 ? -48.565 -16.815 84.363 1.00 57.00 489 LEU A C 1
ATOM 3420 O O . LEU A 1 489 ? -48.068 -17.925 84.482 1.00 57.00 489 LEU A O 1
ATOM 3424 N N . GLY A 1 490 ? -49.050 -16.362 83.199 1.00 58.47 490 GLY A N 1
ATOM 3425 C CA . GLY A 1 490 ? -49.165 -17.183 81.982 1.00 58.47 490 GLY A CA 1
ATOM 3426 C C . GLY A 1 490 ? -48.025 -17.022 80.972 1.00 58.47 490 GLY A C 1
ATOM 3427 O O . GLY A 1 490 ? -47.453 -15.938 80.842 1.00 58.47 490 GLY A O 1
ATOM 3428 N N . ALA A 1 491 ? -47.740 -18.078 80.206 1.00 53.50 491 ALA A N 1
ATOM 3429 C CA . ALA A 1 491 ? -46.789 -18.058 79.094 1.00 53.50 491 ALA A CA 1
ATOM 3430 C C . ALA A 1 491 ? -47.452 -17.595 77.779 1.00 53.50 491 ALA A C 1
ATOM 3432 O O . ALA A 1 491 ? -48.584 -17.969 77.452 1.00 53.50 491 ALA A O 1
ATOM 3433 N N . VAL A 1 492 ? -46.737 -16.769 77.007 1.00 52.78 492 VAL A N 1
ATOM 3434 C CA . VAL A 1 492 ? -47.234 -16.187 75.748 1.00 52.78 492 VAL A CA 1
ATOM 3435 C C . VAL A 1 492 ? -46.906 -17.114 74.577 1.00 52.78 492 VAL A C 1
ATOM 3437 O O . VAL A 1 492 ? -45.741 -17.442 74.365 1.00 52.78 492 VAL A O 1
ATOM 3440 N N . GLY A 1 493 ? -47.922 -17.511 73.808 1.00 53.59 493 GLY A N 1
ATOM 3441 C CA . GLY A 1 493 ? -47.771 -18.149 72.498 1.00 53.59 493 GLY A CA 1
ATOM 3442 C C . GLY A 1 493 ? -48.370 -17.289 71.383 1.00 53.59 493 GLY A C 1
ATOM 3443 O O . GLY A 1 493 ? -49.074 -16.312 71.656 1.00 53.59 493 GLY A O 1
ATOM 3444 N N . ASP A 1 494 ? -48.115 -17.660 70.124 1.00 44.91 494 ASP A N 1
ATOM 3445 C CA . ASP A 1 494 ? -48.651 -16.963 68.948 1.00 44.91 494 ASP A CA 1
ATOM 3446 C C . ASP A 1 494 ? -50.181 -16.845 69.033 1.00 44.91 494 ASP A C 1
ATOM 3448 O O . ASP A 1 494 ? -50.925 -17.808 68.852 1.00 44.91 494 ASP A O 1
ATOM 3452 N N . GLN A 1 495 ? -50.644 -15.630 69.337 1.00 45.25 495 GLN A N 1
ATOM 3453 C CA . GLN A 1 495 ? -52.051 -15.238 69.470 1.00 45.25 495 GLN A CA 1
ATOM 3454 C C . GLN A 1 495 ? -52.863 -15.915 70.600 1.00 45.25 495 GLN A C 1
ATOM 3456 O O . GLN A 1 495 ? -54.089 -15.799 70.615 1.00 45.25 495 GLN A O 1
ATOM 3461 N N . LYS A 1 496 ? -52.236 -16.571 71.593 1.00 49.31 496 LYS A N 1
ATOM 3462 C CA . LYS A 1 496 ? -52.949 -17.122 72.767 1.00 49.31 496 LYS A CA 1
ATOM 3463 C C . LYS A 1 496 ? -52.100 -17.091 74.043 1.00 49.31 496 LYS A C 1
ATOM 3465 O O . LYS A 1 496 ? -50.898 -17.328 74.002 1.00 49.31 496 LYS A O 1
ATOM 3470 N N . ILE A 1 497 ? -52.748 -16.857 75.189 1.00 54.19 497 ILE A N 1
ATOM 3471 C CA . ILE A 1 497 ? -52.158 -17.062 76.522 1.00 54.19 497 ILE A CA 1
ATOM 3472 C C . ILE A 1 497 ? -52.541 -18.464 76.999 1.00 54.19 497 ILE A C 1
ATOM 3474 O O . ILE A 1 497 ? -53.728 -18.801 77.061 1.00 54.19 497 ILE A O 1
ATOM 3478 N N . THR A 1 498 ? -51.546 -19.277 77.335 1.00 58.44 498 THR A N 1
ATOM 3479 C CA . THR A 1 498 ? -51.741 -20.548 78.044 1.00 58.44 498 THR A CA 1
ATOM 3480 C C . THR A 1 498 ? -51.009 -20.488 79.375 1.00 58.44 498 THR A C 1
ATOM 3482 O O . THR A 1 498 ? -49.952 -19.869 79.461 1.00 58.44 498 THR A O 1
ATOM 3485 N N . GLY A 1 499 ? -51.656 -21.055 80.397 1.00 54.66 499 GLY A N 1
ATOM 3486 C CA . GLY A 1 499 ? -51.349 -20.855 81.815 1.00 54.66 499 GLY A CA 1
ATOM 3487 C C . GLY A 1 499 ? -49.903 -21.069 82.210 1.00 54.66 499 GLY A C 1
ATOM 3488 O O . GLY A 1 499 ? -49.251 -21.968 81.635 1.00 54.66 499 GLY A O 1
#

Foldseek 3Di:
DEDQEAEAAEADQAGAEDELYEYAEYEYNYPDEYEHAFDANAEYQEYEYAAAYEYEAEPNHARHAYEYDHPDQDEYEYEYHAEYPYAYEYAEAYEYEYDPPYHHAEYEYDHYDDDRTYEYEEEGAEYEYAEQTEYEDPEYEYAAYEYAYQYEYEYADHYEYCYYYYPVLRYWYAHQHYYVNHTHYNDIDRPNPPPPPPPPPPPDDDDDDPPQADAAWDWDAKAQDPFQWIKTATPAFWDAQWPLCVQKWKDWLNHTFDFPTKGDDPDGRMIITHTPDGDQALIWIKMWGDADPDPVSFIAGPSGHTHHTDDIHTHDYSLLSQQARFDLDCVRNVCSCVVCCVVLVHDCPLVVVFPDCSQLSVQRYNPSDPDSVSSRVSNVVSSVVRSVVPVPDPDPPPPQQQWAAEDPPADAPIGRQKGFQADAQFWKWKDFPNWIFTQELPQETHDTPDGHDGHRHGMHGRHHGPTYMGMDTDDPDDDDDDDDDPPDPFDDDDVDTDD

pLDDT: mean 79.9, std 16.65, range [23.28, 98.31]